Protein AF-0000000084619494 (afdb_homodimer)

Sequence (536 aa):
MEKDERGFVIKRLEKYFDVPNGGVVDNPPIDVGGSSAHYRPRGRGEPSAPDIAIFPGLAIIPKPPTPPPHPQRRFARRAPPRISRHREIPPVNKTGRPHARIMCEIAVSQRYQSGNRGQYGWNPKCIRWMQQQYVRCVFGVKIYDPRATRNAVGQLHRCMIARLWTRQAAPIPERHIAVAGLPGVYYEEWNFGTHDYYTGALTACIGSGLINYQVNIPVQEVFWNPSIIGGSPSIAGYVIAVPGVVTAPNFIIDLYQIQQVVLQNQENMEKDERGFVIKRLEKYFDVPNGGVVDNPPIDVGGSSAHYRPRGRGEPSAPDIAIFPGLAIIPKPPTPPPHPQRRFARRAPPRISRHREIPPVNKTGRPHARIMCEIAVSQRYQSGNRGQYGWNPKCIRWMQQQYVRCVFGVKIYDPRATRNAVGQLHRCMIARLWTRQAAPIPERHIAVAGLPGVYYEEWNFGTHDYYTGALTACIGSGLINYQVNIPVQEVFWNPSIIGGSPSIAGYVIAVPGVVTAPNFIIDLYQIQQVVLQNQEN

Solvent-accessible surface area (backbone atoms only — not comparable to full-atom values): 30523 Å² total; per-residue (Å²): 128,77,55,58,34,56,38,48,45,52,46,54,52,52,50,43,70,48,59,36,42,72,76,52,78,73,86,28,69,60,36,67,35,34,42,36,53,39,66,44,79,87,62,99,67,62,48,62,37,46,65,30,27,30,20,35,11,65,82,72,48,73,55,75,76,74,73,70,78,68,73,84,69,78,81,71,82,75,71,69,78,80,62,87,66,77,63,66,73,60,69,37,48,89,43,32,41,45,53,43,11,33,37,30,44,75,29,58,85,57,44,61,60,31,69,97,81,43,70,33,38,48,54,40,47,49,53,54,50,58,69,39,88,62,35,45,35,34,40,36,38,41,39,51,72,69,46,96,50,59,49,98,86,60,40,48,32,30,28,26,38,36,38,41,37,34,67,46,95,74,70,49,80,93,53,40,43,75,43,87,94,37,88,58,32,27,30,34,76,43,77,28,31,54,18,26,72,90,78,63,43,74,39,88,56,80,49,78,82,44,71,94,45,47,48,75,43,60,44,58,50,41,46,62,72,62,56,66,54,97,71,35,71,48,59,82,90,62,72,73,68,67,64,82,67,54,75,46,66,50,34,69,42,48,48,34,56,52,38,49,52,39,62,61,43,35,82,100,128,74,55,56,34,55,39,48,44,52,48,55,53,50,50,44,70,49,59,34,42,68,74,51,78,74,84,27,69,59,36,69,34,35,40,40,54,38,64,46,80,88,63,96,71,61,53,59,36,45,64,30,27,31,18,35,12,65,82,71,45,74,54,75,76,75,71,71,77,68,73,82,65,78,80,70,82,74,73,72,80,82,65,86,64,76,64,64,72,62,70,36,49,89,46,31,40,45,53,44,11,34,39,30,42,76,29,59,86,57,45,61,60,32,67,96,82,43,70,32,40,48,53,38,49,50,53,54,50,58,69,38,89,61,33,46,34,34,41,36,39,41,39,50,71,68,47,94,51,60,48,98,85,61,40,46,31,29,27,26,38,37,35,42,36,33,69,45,94,75,70,48,81,93,53,39,44,74,44,87,94,37,88,58,31,28,31,35,76,43,75,29,32,54,18,25,70,90,78,62,43,74,38,88,54,81,50,80,84,42,72,94,44,48,48,76,43,59,44,57,51,40,43,62,74,62,56,66,53,96,70,34,70,48,59,83,89,59,72,74,69,67,64,85,67,52,74,48,68,50,34,70,43,48,49,35,56,51,40,50,51,39,61,62,44,36,82,98

Secondary structure (DSSP, 8-state):
---HHHHHHHHHHHHHHHGGGTT--SS-SEEEE-----B-SSSSS-B---SEEEEE-TTTSPPP--------------------------SB-TTSPBPPSEEEEEESSS-SSBSTTS-BSHHHHHHHHHTSTT--EEEEEEEPPPPS-B-TTSPBP-EEEEEEEEE-SSPPTTTSEEPTTSTTEEEEEEEEESB-TTT-SBPS--STT-GGGEEEEEGGGGG----EETTEE--TT--PPPPTT---SEEEEEHHHHHHHHHHTS--/---HHHHHHHHHHHHHHHGGGTT--SS-SEEEE-----B-SSSSS-B---SEEEEE-TTTSPPP------------S-------------SB-TTSPBPPSEEEEEESSS-SSBSTTS-BSHHHHHHHHHTSTT--EEEEEEEPPPPS-B-TTSPBP-EEEEEEEEE-SSPPTTTSEEPTT-TTEEEEEEEEESB-TTT-SBPS--STT-GGGEEEEEGGGGG----EETTEE--TT--PPPPTT---SEEEEEHHHHHHHHHHHS--

Organism: Rhizophagus irregularis (strain DAOM 197198w) (NCBI:txid1432141)

Radius of gyration: 25.15 Å; Cα contacts (8 Å, |Δi|>4): 1033; chains: 2; bounding box: 84×66×53 Å

Structure (mmCIF, N/CA/C/O backbone):
data_AF-0000000084619494-model_v1
#
loop_
_entity.id
_entity.type
_entity.pdbx_description
1 polymer 'Uncharacterized protein'
#
loop_
_atom_site.group_PDB
_atom_site.id
_atom_site.type_symbol
_atom_site.label_atom_id
_atom_site.label_alt_id
_atom_site.label_comp_id
_atom_site.label_asym_id
_atom_site.label_entity_id
_atom_site.label_seq_id
_atom_site.pdbx_PDB_ins_code
_atom_site.Cartn_x
_atom_site.Cartn_y
_atom_site.Cartn_z
_atom_site.occupancy
_atom_site.B_iso_or_equiv
_atom_site.auth_seq_id
_atom_site.auth_comp_id
_atom_site.auth_asym_id
_atom_site.auth_atom_id
_atom_site.pdbx_PDB_model_num
ATOM 1 N N . MET A 1 1 ? 12.109 -6.941 12.867 1 36.56 1 MET A N 1
ATOM 2 C CA . MET A 1 1 ? 11.656 -5.676 12.297 1 36.56 1 MET A CA 1
ATOM 3 C C . MET A 1 1 ? 11.469 -5.797 10.789 1 36.56 1 MET A C 1
ATOM 5 O O . MET A 1 1 ? 12.234 -6.48 10.109 1 36.56 1 MET A O 1
ATOM 9 N N . GLU A 1 2 ? 10.211 -5.648 10.242 1 49.16 2 GLU A N 1
ATOM 10 C CA . GLU A 1 2 ? 10.047 -5.863 8.805 1 49.16 2 GLU A CA 1
ATOM 11 C C . GLU A 1 2 ? 10.969 -4.945 8.008 1 49.16 2 GLU A C 1
ATOM 13 O O . GLU A 1 2 ? 11.117 -3.768 8.328 1 49.16 2 GLU A O 1
ATOM 18 N N . LYS A 1 3 ? 11.789 -5.488 7.148 1 63.28 3 LYS A N 1
ATOM 19 C CA . LYS A 1 3 ? 12.812 -4.824 6.34 1 63.28 3 LYS A CA 1
ATOM 20 C C . LYS A 1 3 ? 12.18 -3.904 5.301 1 63.28 3 LYS A C 1
ATOM 22 O O . LYS A 1 3 ? 11.117 -4.215 4.754 1 63.28 3 LYS A O 1
ATOM 27 N N . ASP A 1 4 ? 12.68 -2.752 5.176 1 71.31 4 ASP A N 1
ATOM 28 C CA . ASP A 1 4 ? 12.211 -1.702 4.273 1 71.31 4 ASP A CA 1
ATOM 29 C C . ASP A 1 4 ? 11.961 -2.252 2.873 1 71.31 4 ASP A C 1
ATOM 31 O O . ASP A 1 4 ? 11.039 -1.814 2.184 1 71.31 4 ASP A O 1
ATOM 35 N N . GLU A 1 5 ? 12.734 -3.342 2.604 1 82.25 5 GLU A N 1
ATOM 36 C CA . GLU A 1 5 ? 12.648 -3.92 1.267 1 82.25 5 GLU A CA 1
ATOM 37 C C . GLU A 1 5 ? 11.234 -4.434 0.977 1 82.25 5 GLU A C 1
ATOM 39 O O . GLU A 1 5 ? 10.727 -4.266 -0.133 1 82.25 5 GLU A O 1
ATOM 44 N N . ARG A 1 6 ? 10.641 -4.961 1.973 1 85.06 6 ARG A N 1
ATOM 45 C CA . ARG A 1 6 ? 9.32 -5.559 1.792 1 85.06 6 ARG A CA 1
ATOM 46 C C . ARG A 1 6 ? 8.297 -4.508 1.386 1 85.06 6 ARG A C 1
ATOM 48 O O . ARG A 1 6 ? 7.539 -4.707 0.434 1 85.06 6 ARG A O 1
ATOM 55 N N . GLY A 1 7 ? 8.312 -3.439 2.088 1 81.25 7 GLY A N 1
ATOM 56 C CA . GLY A 1 7 ? 7.355 -2.383 1.799 1 81.25 7 GLY A CA 1
ATOM 57 C C . GLY A 1 7 ? 7.488 -1.828 0.393 1 81.25 7 GLY A C 1
ATOM 58 O O . GLY A 1 7 ? 6.484 -1.569 -0.275 1 81.25 7 GLY A O 1
ATOM 59 N N . PHE A 1 8 ? 8.656 -1.697 -0.079 1 84.31 8 PHE A N 1
ATOM 60 C CA . PHE A 1 8 ? 8.875 -1.128 -1.403 1 84.31 8 PHE A CA 1
ATOM 61 C C . PHE A 1 8 ? 8.531 -2.137 -2.492 1 84.31 8 PHE A C 1
ATOM 63 O O . PHE A 1 8 ? 8.062 -1.762 -3.568 1 84.31 8 PHE A O 1
ATOM 70 N N . VAL A 1 9 ? 8.789 -3.371 -2.174 1 89.81 9 VAL A N 1
ATOM 71 C CA . VAL A 1 9 ? 8.406 -4.402 -3.131 1 89.81 9 VAL A CA 1
ATOM 72 C C . VAL A 1 9 ? 6.887 -4.457 -3.25 1 89.81 9 VAL A C 1
ATOM 74 O O . VAL A 1 9 ? 6.348 -4.578 -4.352 1 89.81 9 VAL A O 1
ATOM 77 N N . ILE A 1 10 ? 6.215 -4.371 -2.117 1 86.81 10 ILE A N 1
ATOM 78 C CA . ILE A 1 10 ? 4.754 -4.355 -2.121 1 86.81 10 ILE A CA 1
ATOM 79 C C . ILE A 1 10 ? 4.25 -3.217 -3.002 1 86.81 10 ILE A C 1
ATOM 81 O O . ILE A 1 10 ? 3.379 -3.418 -3.85 1 86.81 10 ILE A O 1
ATOM 85 N N . LYS A 1 11 ? 4.836 -2.102 -2.869 1 84.12 11 LYS A N 1
ATOM 86 C CA . LYS A 1 11 ? 4.414 -0.942 -3.648 1 84.12 11 LYS A CA 1
ATOM 87 C C . LYS A 1 11 ? 4.668 -1.158 -5.137 1 84.12 11 LYS A C 1
ATOM 89 O O . LYS A 1 11 ? 3.832 -0.803 -5.973 1 84.12 11 LYS A O 1
ATOM 94 N N . ARG A 1 12 ? 5.789 -1.689 -5.422 1 87.62 12 ARG A N 1
ATOM 95 C CA . ARG A 1 12 ? 6.113 -1.98 -6.812 1 87.62 12 ARG A CA 1
ATOM 96 C C . ARG A 1 12 ? 5.121 -2.977 -7.41 1 87.62 12 ARG A C 1
ATOM 98 O O . ARG A 1 12 ? 4.652 -2.795 -8.531 1 87.62 12 ARG A O 1
ATOM 105 N N . LEU A 1 13 ? 4.836 -3.951 -6.691 1 91.38 13 LEU A N 1
ATOM 106 C CA . LEU A 1 13 ? 3.916 -4.984 -7.16 1 91.38 13 LEU A CA 1
ATOM 107 C C . LEU A 1 13 ? 2.518 -4.41 -7.367 1 91.38 13 LEU A C 1
ATOM 109 O O . LEU A 1 13 ? 1.836 -4.762 -8.336 1 91.38 13 LEU A O 1
ATOM 113 N N . GLU A 1 14 ? 2.098 -3.605 -6.48 1 87.25 14 GLU A N 1
ATOM 114 C CA . GLU A 1 14 ? 0.779 -2.994 -6.613 1 87.25 14 GLU A CA 1
ATOM 115 C C . GLU A 1 14 ? 0.643 -2.252 -7.938 1 87.25 14 GLU A C 1
ATOM 117 O O . GLU A 1 14 ? -0.426 -2.258 -8.555 1 87.25 14 GLU A O 1
ATOM 122 N N . LYS A 1 15 ? 1.685 -1.681 -8.398 1 85.25 15 LYS A N 1
ATOM 123 C CA . LYS A 1 15 ? 1.66 -0.924 -9.648 1 85.25 15 LYS A CA 1
ATOM 124 C C . LYS A 1 15 ? 1.379 -1.838 -10.836 1 85.25 15 LYS A C 1
ATOM 126 O O . LYS A 1 15 ? 0.706 -1.437 -11.789 1 85.25 15 LYS A O 1
ATOM 131 N N . TYR A 1 16 ? 1.89 -2.992 -10.797 1 89.88 16 TYR A N 1
ATOM 132 C CA . TYR A 1 16 ? 1.649 -3.941 -11.883 1 89.88 16 TYR A CA 1
ATOM 133 C C . TYR A 1 16 ? 0.168 -4.285 -11.984 1 89.88 16 TYR A C 1
ATOM 135 O O . TYR A 1 16 ? -0.347 -4.504 -13.086 1 89.88 16 TYR A O 1
ATOM 143 N N . PHE A 1 17 ? -0.495 -4.246 -10.875 1 89 17 PHE A N 1
ATOM 144 C CA . PHE A 1 17 ? -1.902 -4.629 -10.867 1 89 17 PHE A CA 1
ATOM 145 C C . PHE A 1 17 ? -2.789 -3.434 -11.195 1 89 17 PHE A C 1
ATOM 147 O O . PHE A 1 17 ? -3.963 -3.6 -11.531 1 89 17 PHE A O 1
ATOM 154 N N . ASP A 1 18 ? -2.264 -2.23 -11.172 1 80.44 18 ASP A N 1
ATOM 155 C CA . ASP A 1 18 ? -2.99 -1.016 -11.523 1 80.44 18 ASP A CA 1
ATOM 156 C C . ASP A 1 18 ? -3 -0.802 -13.031 1 80.44 18 ASP A C 1
ATOM 158 O O . ASP A 1 18 ? -3.934 -0.206 -13.578 1 80.44 18 ASP A O 1
ATOM 162 N N . VAL A 1 19 ? -2.117 -1.249 -13.766 1 71.88 19 VAL A N 1
ATOM 163 C CA . VAL A 1 19 ? -1.84 -0.942 -15.164 1 71.88 19 VAL A CA 1
ATOM 164 C C . VAL A 1 19 ? -3.004 -1.406 -16.031 1 71.88 19 VAL A C 1
ATOM 166 O O . VAL A 1 19 ? -3.463 -0.669 -16.906 1 71.88 19 VAL A O 1
ATOM 169 N N . PRO A 1 20 ? -3.627 -2.422 -15.758 1 69.81 20 PRO A N 1
ATOM 170 C CA . PRO A 1 20 ? -4.641 -2.904 -16.703 1 69.81 20 PRO A CA 1
ATOM 171 C C . PRO A 1 20 ? -5.938 -2.104 -16.625 1 69.81 20 PRO A C 1
ATOM 173 O O . PRO A 1 20 ? -6.785 -2.217 -17.516 1 69.81 20 PRO A O 1
ATOM 176 N N . ASN A 1 21 ? -6.039 -1.224 -15.664 1 69.94 21 ASN A N 1
ATOM 177 C CA . ASN A 1 21 ? -7.316 -0.543 -15.477 1 69.94 21 ASN A CA 1
ATOM 178 C C . ASN A 1 21 ? -7.371 0.769 -16.25 1 69.94 21 ASN A C 1
ATOM 180 O O . ASN A 1 21 ? -8.336 1.526 -16.141 1 69.94 21 ASN A O 1
ATOM 184 N N . GLY A 1 22 ? -6.508 1.021 -17.156 1 63.16 22 GLY A N 1
ATOM 185 C CA . GLY A 1 22 ? -6.535 2.188 -18.031 1 63.16 22 GLY A CA 1
ATOM 186 C C . GLY A 1 22 ? -6.473 3.498 -17.266 1 63.16 22 GLY A C 1
ATOM 187 O O . GLY A 1 22 ? -6.957 4.523 -17.734 1 63.16 22 GLY A O 1
ATOM 188 N N . GLY A 1 23 ? -6.059 3.453 -16.094 1 61.91 23 GLY A N 1
ATOM 189 C CA . GLY A 1 23 ? -5.93 4.695 -15.352 1 61.91 23 GLY A CA 1
ATOM 190 C C . GLY A 1 23 ? -7.184 5.062 -14.578 1 61.91 23 GLY A C 1
ATOM 191 O O . GLY A 1 23 ? -7.301 6.176 -14.07 1 61.91 23 GLY A O 1
ATOM 192 N N . VAL A 1 24 ? -8.172 4.191 -14.586 1 66.88 24 VAL A N 1
ATOM 193 C CA . VAL A 1 24 ? -9.414 4.469 -13.867 1 66.88 24 VAL A CA 1
ATOM 194 C C . VAL A 1 24 ? -9.141 4.496 -12.367 1 66.88 24 VAL A C 1
ATOM 196 O O . VAL A 1 24 ? -8.703 3.498 -11.789 1 66.88 24 VAL A O 1
ATOM 199 N N . VAL A 1 25 ? -9.398 5.629 -11.773 1 70.12 25 VAL A N 1
ATOM 200 C CA . VAL A 1 25 ? -9.039 5.812 -10.367 1 70.12 25 VAL A CA 1
ATOM 201 C C . VAL A 1 25 ? -10.273 5.602 -9.492 1 70.12 25 VAL A C 1
ATOM 203 O O . VAL A 1 25 ? -10.18 5.016 -8.406 1 70.12 25 VAL A O 1
ATOM 206 N N . ASP A 1 26 ? -11.398 6.016 -10 1 75.62 26 ASP A N 1
ATOM 207 C CA . ASP A 1 26 ? -12.633 5.879 -9.234 1 75.62 26 ASP A CA 1
ATOM 208 C C . ASP A 1 26 ? -13.398 4.625 -9.641 1 75.62 26 ASP A C 1
ATOM 210 O O . ASP A 1 26 ? -13.617 4.383 -10.828 1 75.62 26 ASP A O 1
ATOM 214 N N . ASN A 1 27 ? -13.742 3.834 -8.68 1 79 27 ASN A N 1
ATOM 215 C CA . ASN A 1 27 ? -14.477 2.588 -8.891 1 79 27 ASN A CA 1
ATOM 216 C C . ASN A 1 27 ? -13.805 1.716 -9.945 1 79 27 ASN A C 1
ATOM 218 O O . ASN A 1 27 ? -14.43 1.334 -10.938 1 79 27 ASN A O 1
ATOM 222 N N . PRO A 1 28 ? -12.594 1.431 -9.781 1 83.94 28 PRO A N 1
ATOM 223 C CA . PRO A 1 28 ? -11.875 0.629 -10.773 1 83.94 28 PRO A CA 1
ATOM 224 C C . PRO A 1 28 ? -12.445 -0.779 -10.922 1 83.94 28 PRO A C 1
ATOM 226 O O . PRO A 1 28 ? -13.039 -1.312 -9.977 1 83.94 28 PRO A O 1
ATOM 229 N N . PRO A 1 29 ? -12.297 -1.329 -12.109 1 89.75 29 PRO A N 1
ATOM 230 C CA . PRO A 1 29 ? -12.742 -2.711 -12.297 1 89.75 29 PRO A CA 1
ATOM 231 C C . PRO A 1 29 ? -11.961 -3.705 -11.445 1 89.75 29 PRO A C 1
ATOM 233 O O . PRO A 1 29 ? -12.445 -4.809 -11.172 1 89.75 29 PRO A O 1
ATOM 236 N N . ILE A 1 30 ? -10.789 -3.371 -11.117 1 89.94 30 ILE A N 1
ATOM 237 C CA . ILE A 1 30 ? -9.93 -4.184 -10.266 1 89.94 30 ILE A CA 1
ATOM 238 C C . ILE A 1 30 ? -9.469 -3.367 -9.062 1 89.94 30 ILE A C 1
ATOM 240 O O . ILE A 1 30 ? -8.953 -2.258 -9.219 1 89.94 30 ILE A O 1
ATOM 244 N N . ASP A 1 31 ? -9.727 -3.934 -7.93 1 85.56 31 ASP A N 1
ATOM 245 C CA . ASP A 1 31 ? -9.289 -3.287 -6.695 1 85.56 31 ASP A CA 1
ATOM 246 C C . ASP A 1 31 ? -8.062 -3.986 -6.113 1 85.56 31 ASP A C 1
ATOM 248 O O . ASP A 1 31 ? -7.984 -5.215 -6.121 1 85.56 31 ASP A O 1
ATOM 252 N N . VAL A 1 32 ? -7.156 -3.131 -5.836 1 84.56 32 VAL A N 1
ATOM 253 C CA . VAL A 1 32 ? -5.945 -3.639 -5.199 1 84.56 32 VAL A CA 1
ATOM 254 C C . VAL A 1 32 ? -5.934 -3.238 -3.725 1 84.56 32 VAL A C 1
ATOM 256 O O . VAL A 1 32 ? -6.145 -2.072 -3.389 1 84.56 32 VAL A O 1
ATOM 259 N N . GLY A 1 33 ? -5.926 -4.129 -2.961 1 75.25 33 GLY A N 1
ATOM 260 C CA . GLY A 1 33 ? -5.887 -3.859 -1.532 1 75.25 33 GLY A CA 1
ATOM 261 C C . GLY A 1 33 ? -4.863 -4.703 -0.795 1 75.25 33 GLY A C 1
ATOM 262 O O . GLY A 1 33 ? -4.129 -5.477 -1.412 1 75.25 33 GLY A O 1
ATOM 263 N N . GLY A 1 34 ? -4.473 -4.473 0.322 1 60 34 GLY A N 1
ATOM 264 C CA . GLY A 1 34 ? -3.74 -5.344 1.228 1 60 34 GLY A CA 1
ATOM 265 C C . GLY A 1 34 ? -4.574 -5.824 2.4 1 60 34 GLY A C 1
ATOM 266 O O . GLY A 1 34 ? -5.566 -5.184 2.766 1 60 34 GLY A O 1
ATOM 267 N N . SER A 1 35 ? -4.914 -7.094 2.195 1 48.81 35 SER A N 1
ATOM 268 C CA . SER A 1 35 ? -5.844 -7.707 3.141 1 48.81 35 SER A CA 1
ATOM 269 C C . SER A 1 35 ? -5.512 -7.312 4.574 1 48.81 35 SER A C 1
ATOM 271 O O . SER A 1 35 ? -4.344 -7.312 4.969 1 48.81 35 SER A O 1
ATOM 273 N N . SER A 1 36 ? -6.176 -6.281 4.973 1 40 36 SER A N 1
ATOM 274 C CA . SER A 1 36 ? -6.23 -6.352 6.43 1 40 36 SER A CA 1
ATOM 275 C C . SER A 1 36 ? -6.188 -7.797 6.918 1 40 36 SER A C 1
ATOM 277 O O . SER A 1 36 ? -6.473 -8.727 6.156 1 40 36 SER A O 1
ATOM 279 N N . ALA A 1 37 ? -5.883 -8 8.055 1 36.31 37 ALA A N 1
ATOM 280 C CA . ALA A 1 37 ? -5.793 -9.219 8.852 1 36.31 37 ALA A CA 1
ATOM 281 C C . ALA A 1 37 ? -6.883 -10.211 8.453 1 36.31 37 ALA A C 1
ATOM 283 O O . ALA A 1 37 ? -8.07 -9.922 8.602 1 36.31 37 ALA A O 1
ATOM 284 N N . HIS A 1 38 ? -6.914 -10.695 7.199 1 34.06 38 HIS A N 1
ATOM 285 C CA . HIS A 1 38 ? -7.945 -11.727 7.199 1 34.06 38 HIS A CA 1
ATOM 286 C C . HIS A 1 38 ? -7.746 -12.703 8.352 1 34.06 38 HIS A C 1
ATOM 288 O O . HIS A 1 38 ? -6.617 -13.117 8.633 1 34.06 38 HIS A O 1
ATOM 294 N N . TYR A 1 39 ? -8.617 -12.688 9.18 1 32.41 39 TYR A N 1
ATOM 295 C CA . TYR A 1 39 ? -8.68 -13.641 10.289 1 32.41 39 TYR A CA 1
ATOM 296 C C . TYR A 1 39 ? -8.516 -15.07 9.781 1 32.41 39 TYR A C 1
ATOM 298 O O . TYR A 1 39 ? -9.086 -15.438 8.75 1 32.41 39 TYR A O 1
ATOM 306 N N . ARG A 1 40 ? -7.301 -15.633 9.93 1 36.22 40 ARG A N 1
ATOM 307 C CA . ARG A 1 40 ? -7.211 -17.094 9.789 1 36.22 40 ARG A CA 1
ATOM 308 C C . ARG A 1 40 ? -8.477 -17.766 10.305 1 36.22 40 ARG A C 1
ATOM 310 O O . ARG A 1 40 ? -8.883 -17.531 11.445 1 36.22 40 ARG A O 1
ATOM 317 N N . PRO A 1 41 ? -9.164 -18.469 9.5 1 32.06 41 PRO A N 1
ATOM 318 C CA . PRO A 1 41 ? -10.203 -19.297 10.102 1 32.06 41 PRO A CA 1
ATOM 319 C C . PRO A 1 41 ? -9.766 -19.922 11.43 1 32.06 41 PRO 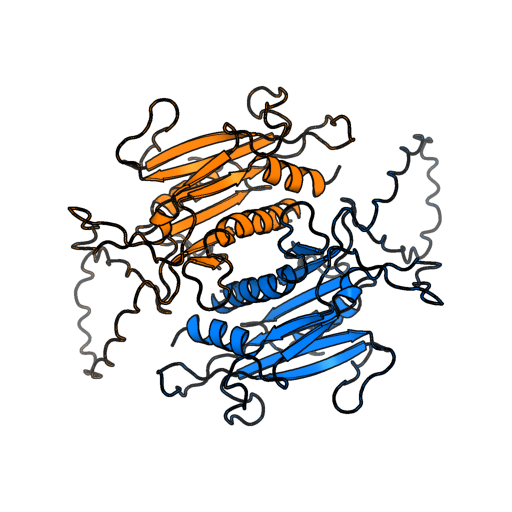A C 1
ATOM 321 O O . PRO A 1 41 ? -10.445 -19.766 12.445 1 32.06 41 PRO A O 1
ATOM 324 N N . ARG A 1 42 ? -9.5 -21.25 11.5 1 33.47 42 ARG A N 1
ATOM 325 C CA . ARG A 1 42 ? -9.555 -22.141 12.648 1 33.47 42 ARG A CA 1
ATOM 326 C C . ARG A 1 42 ? -8.438 -21.828 13.641 1 33.47 42 ARG A C 1
ATOM 328 O O . ARG A 1 42 ? -8.406 -22.391 14.742 1 33.47 42 ARG A O 1
ATOM 335 N N . GLY A 1 43 ? -7.152 -21.469 13.195 1 34.5 43 GLY A N 1
ATOM 336 C CA . GLY A 1 43 ? -6.145 -21.531 14.242 1 34.5 43 GLY A CA 1
ATOM 337 C C . GLY A 1 43 ? -6.215 -20.359 15.203 1 34.5 43 GLY A C 1
ATOM 338 O O . GLY A 1 43 ? -7.055 -19.469 15.047 1 34.5 43 GLY A O 1
ATOM 339 N N . ARG A 1 44 ? -5.305 -20.203 16.297 1 35.03 44 ARG A N 1
ATOM 340 C CA . ARG A 1 44 ? -5.215 -19.438 17.547 1 35.03 44 ARG A CA 1
ATOM 341 C C . ARG A 1 44 ? -5.172 -17.938 17.266 1 35.03 44 ARG A C 1
ATOM 343 O O . ARG A 1 44 ? -4.57 -17.172 18.031 1 35.03 44 ARG A O 1
ATOM 350 N N . GLY A 1 45 ? -5.996 -17.312 16.25 1 37.72 45 GLY A N 1
ATOM 351 C CA . GLY A 1 45 ? -6.371 -15.914 16.266 1 37.72 45 GLY A CA 1
ATOM 352 C C . GLY A 1 45 ? -5.445 -15.039 15.453 1 37.72 45 GLY A C 1
ATOM 353 O O . GLY A 1 45 ? -5.516 -13.805 15.523 1 37.72 45 GLY A O 1
ATOM 354 N N . GLU A 1 46 ? -4.277 -15.594 15.078 1 43.66 46 GLU A N 1
ATOM 355 C CA . GLU A 1 46 ? -3.398 -14.57 14.516 1 43.66 46 GLU A CA 1
ATOM 356 C C . GLU A 1 46 ? -3.861 -14.148 13.125 1 43.66 46 GLU A C 1
ATOM 358 O O . GLU A 1 46 ? -4.082 -15 12.258 1 43.66 46 GLU A O 1
ATOM 363 N N . PRO A 1 47 ? -4.516 -13.125 12.977 1 47.44 47 PRO A N 1
ATOM 364 C CA . PRO A 1 47 ? -4.922 -12.578 11.68 1 47.44 47 PRO A CA 1
ATOM 365 C C . PRO A 1 47 ? -3.809 -12.656 10.633 1 47.44 47 PRO A C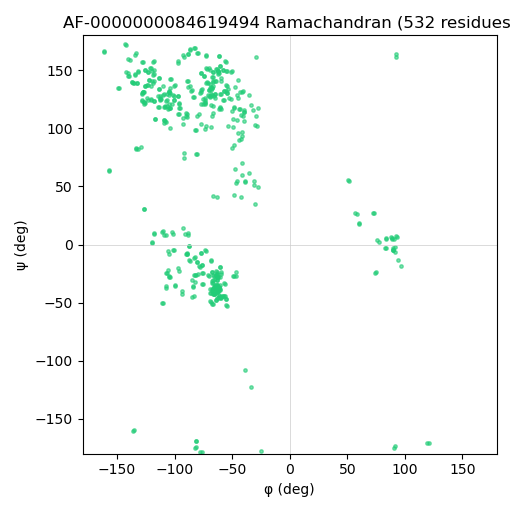 1
ATOM 367 O O . PRO A 1 47 ? -2.668 -12.281 10.914 1 47.44 47 PRO A O 1
ATOM 370 N N . SER A 1 48 ? -3.736 -13.75 9.648 1 60.72 48 SER A N 1
ATOM 371 C CA . SER A 1 48 ? -2.658 -13.703 8.664 1 60.72 48 SER A CA 1
ATOM 372 C C . SER A 1 48 ? -3.102 -12.992 7.391 1 60.72 48 SER A C 1
ATOM 374 O O . SER A 1 48 ? -3.967 -13.492 6.664 1 60.72 48 SER A O 1
ATOM 376 N N . ALA A 1 49 ? -3.209 -11.719 7.18 1 73.38 49 ALA A N 1
ATOM 377 C CA . ALA A 1 49 ? -3.529 -10.953 5.98 1 73.38 49 ALA A CA 1
ATOM 378 C C . ALA A 1 49 ? -2.393 -11.023 4.965 1 73.38 49 ALA A C 1
ATOM 380 O O . ALA A 1 49 ? -1.22 -11.094 5.336 1 73.38 49 ALA A O 1
ATOM 381 N N . PRO A 1 50 ? -2.879 -11.312 3.666 1 84.31 50 PRO A N 1
ATOM 382 C CA . PRO A 1 50 ? -1.837 -11.234 2.639 1 84.31 50 PRO A CA 1
ATOM 383 C C . PRO A 1 50 ? -1.216 -9.844 2.529 1 84.31 50 PRO A C 1
ATOM 385 O O . PRO A 1 50 ? -1.781 -8.875 3.033 1 84.31 50 PRO A O 1
ATOM 388 N N . ASP A 1 51 ? -0.109 -9.797 1.931 1 85.38 51 ASP A N 1
ATOM 389 C CA . ASP A 1 51 ? 0.52 -8.5 1.703 1 85.38 51 ASP A CA 1
ATOM 390 C C . ASP A 1 51 ? -0.273 -7.676 0.691 1 85.38 51 ASP A C 1
ATOM 392 O O . ASP A 1 51 ? -0.411 -6.461 0.844 1 85.38 51 ASP A O 1
ATOM 396 N N . ILE A 1 52 ? -0.719 -8.344 -0.332 1 89 52 ILE A N 1
ATOM 397 C CA . ILE A 1 52 ? -1.556 -7.723 -1.355 1 89 52 ILE A CA 1
ATOM 398 C C . ILE A 1 52 ? -2.717 -8.656 -1.701 1 89 52 ILE A C 1
ATOM 400 O O . ILE A 1 52 ? -2.537 -9.867 -1.81 1 89 52 ILE A O 1
ATOM 404 N N . ALA A 1 53 ? -3.857 -8.094 -1.868 1 89.06 53 ALA A N 1
ATOM 405 C CA . ALA A 1 53 ? -5.039 -8.812 -2.334 1 89.06 53 ALA A CA 1
ATOM 406 C C . ALA A 1 53 ? -5.688 -8.094 -3.516 1 89.06 53 ALA A C 1
ATOM 408 O O . ALA A 1 53 ? -5.883 -6.879 -3.48 1 89.06 53 ALA A O 1
ATOM 409 N N . ILE A 1 54 ? -5.926 -8.859 -4.504 1 90.62 54 ILE A N 1
ATOM 410 C CA . ILE A 1 54 ? -6.539 -8.312 -5.711 1 90.62 54 ILE A CA 1
ATOM 411 C C . ILE A 1 54 ? -7.973 -8.828 -5.836 1 90.62 54 ILE A C 1
ATOM 413 O O . ILE A 1 54 ? -8.211 -10.031 -5.793 1 90.62 54 ILE A O 1
ATOM 417 N N . PHE A 1 55 ? -8.93 -7.832 -6.047 1 88.44 55 PHE A N 1
ATOM 418 C CA . PHE A 1 55 ? -10.367 -8.094 -6.078 1 88.44 55 PHE A CA 1
ATOM 419 C C . PHE A 1 55 ? -10.984 -7.574 -7.371 1 88.44 55 PHE A C 1
ATOM 421 O O . PHE A 1 55 ? -10.5 -6.598 -7.945 1 88.44 55 PHE A O 1
ATOM 428 N N . PRO A 1 56 ? -12.039 -8.32 -7.715 1 90.12 56 PRO A N 1
ATOM 429 C CA . PRO A 1 56 ? -12.875 -7.562 -8.648 1 90.12 56 PRO A CA 1
ATOM 430 C C . PRO A 1 56 ? -13.445 -6.289 -8.023 1 90.12 56 PRO A C 1
ATOM 432 O O . PRO A 1 56 ? -13.68 -6.238 -6.816 1 90.12 56 PRO A O 1
ATOM 435 N N . GLY A 1 57 ? -13.648 -5.328 -8.797 1 85.94 57 GLY A N 1
ATOM 436 C CA . GLY A 1 57 ? -14.234 -4.086 -8.312 1 85.94 57 GLY A CA 1
ATOM 437 C C . GLY A 1 57 ? -15.57 -4.285 -7.625 1 85.94 57 GLY A C 1
ATOM 438 O O . GLY A 1 57 ? -16.266 -5.277 -7.875 1 85.94 57 GLY A O 1
ATOM 439 N N . LEU A 1 58 ? -15.93 -3.383 -6.828 1 81.38 58 LEU A N 1
ATOM 440 C CA . LEU A 1 58 ? -17.125 -3.479 -6.004 1 81.38 58 LEU A CA 1
ATOM 441 C C . LEU A 1 58 ? -18.391 -3.545 -6.871 1 81.38 58 LEU A C 1
ATOM 443 O O . LEU A 1 58 ? -19.391 -4.148 -6.477 1 81.38 58 LEU A O 1
ATOM 447 N N . ALA A 1 59 ? -18.297 -2.988 -7.98 1 77.62 59 ALA A N 1
ATOM 448 C CA . ALA A 1 59 ? -19.484 -2.914 -8.828 1 77.62 59 ALA A CA 1
ATOM 449 C C . ALA A 1 59 ? -19.594 -4.137 -9.734 1 77.62 59 ALA A C 1
ATOM 451 O O . ALA A 1 59 ? -20.609 -4.32 -10.43 1 77.62 59 ALA A O 1
ATOM 452 N N . ILE A 1 60 ? -18.625 -4.922 -9.734 1 81.88 60 ILE A N 1
ATOM 453 C CA . ILE A 1 60 ? -18.547 -6.02 -10.695 1 81.88 60 ILE A CA 1
ATOM 454 C C . ILE A 1 60 ? -19.328 -7.219 -10.156 1 81.88 60 ILE A C 1
ATOM 456 O O . ILE A 1 60 ? -20.062 -7.871 -10.898 1 81.88 60 ILE A O 1
ATOM 460 N N . ILE A 1 61 ? -19.141 -7.535 -8.883 1 74.38 61 ILE A N 1
ATOM 461 C CA . ILE A 1 61 ? -19.859 -8.633 -8.25 1 74.38 61 ILE A CA 1
ATOM 462 C C . ILE A 1 61 ? -20.891 -8.086 -7.281 1 74.38 61 ILE A C 1
ATOM 464 O O . ILE A 1 61 ? -20.547 -7.496 -6.254 1 74.38 61 ILE A O 1
ATOM 468 N N . PRO A 1 62 ? -22.062 -8.203 -7.746 1 65.19 62 PRO A N 1
ATOM 469 C CA . PRO A 1 62 ? -23.125 -7.586 -6.953 1 65.19 62 PRO A CA 1
ATOM 470 C C . PRO A 1 62 ? -23.219 -8.164 -5.543 1 65.19 62 PRO A C 1
ATOM 472 O O . PRO A 1 62 ? -22.938 -9.352 -5.34 1 65.19 62 PRO A O 1
ATOM 475 N N . LYS A 1 63 ? -23.516 -7.285 -4.605 1 61.53 63 LYS A N 1
ATOM 476 C CA . LYS A 1 63 ? -23.859 -7.691 -3.244 1 61.53 63 LYS A CA 1
ATOM 477 C C . LYS A 1 63 ? -25.156 -8.492 -3.213 1 61.53 63 LYS A C 1
ATOM 479 O O . LYS A 1 63 ? -26.109 -8.156 -3.912 1 61.53 63 LYS A O 1
ATOM 484 N N . PRO A 1 64 ? -24.969 -9.648 -2.512 1 55.16 64 PRO A N 1
ATOM 485 C CA . PRO A 1 64 ? -26.281 -10.312 -2.385 1 55.16 64 PRO A CA 1
ATOM 486 C C . PRO A 1 64 ? -27.328 -9.422 -1.715 1 55.16 64 PRO A C 1
ATOM 488 O O . PRO A 1 64 ? -26.984 -8.57 -0.894 1 55.16 64 PRO A O 1
ATOM 491 N N . PRO A 1 65 ? -28.5 -9.336 -2.297 1 51.31 65 PRO A N 1
ATOM 492 C CA . PRO A 1 65 ? -29.547 -8.547 -1.646 1 51.31 65 PRO A CA 1
ATOM 493 C C . PRO A 1 65 ? -29.625 -8.797 -0.143 1 51.31 65 PRO A C 1
ATOM 495 O O . PRO A 1 65 ? -29.359 -9.906 0.316 1 51.31 65 PRO A O 1
ATOM 498 N N . THR A 1 66 ? -29.375 -7.785 0.672 1 49.03 66 THR A N 1
ATOM 499 C CA . THR A 1 66 ? -29.578 -7.918 2.111 1 49.03 66 THR A CA 1
ATOM 500 C C . THR A 1 66 ? -30.844 -8.688 2.418 1 49.03 66 THR A C 1
ATOM 502 O O . THR A 1 66 ? -31.922 -8.328 1.941 1 49.03 66 THR A O 1
ATOM 505 N N . PRO A 1 67 ? -30.656 -9.859 2.928 1 46.47 67 PRO A N 1
ATOM 506 C CA . PRO A 1 67 ? -31.922 -10.539 3.236 1 46.47 67 PRO A CA 1
ATOM 507 C C . PRO A 1 67 ? -32.875 -9.672 4.074 1 46.47 67 PRO A C 1
ATOM 509 O O . PRO A 1 67 ? -32.406 -8.859 4.879 1 46.47 67 PRO A O 1
ATOM 512 N N . PRO A 1 68 ? -34.062 -9.492 3.604 1 47.66 68 PRO A N 1
ATOM 513 C CA . PRO A 1 68 ? -35.031 -8.812 4.488 1 47.66 68 PRO A CA 1
ATOM 514 C C . PRO A 1 68 ? -34.938 -9.289 5.934 1 47.66 68 PRO A C 1
ATOM 516 O O . PRO A 1 68 ? -34.5 -10.422 6.188 1 47.66 68 PRO A O 1
ATOM 519 N N . PRO A 1 69 ? -34.875 -8.242 6.832 1 43.06 69 PRO A N 1
ATOM 520 C CA . PRO A 1 69 ? -34.844 -8.695 8.219 1 43.06 69 PRO A CA 1
ATOM 521 C C . PRO A 1 69 ? -35.781 -9.891 8.477 1 43.06 69 PRO A C 1
ATOM 523 O O . PRO A 1 69 ? -36.875 -9.953 7.918 1 43.06 69 PRO A O 1
ATOM 526 N N . HIS A 1 70 ? -35.25 -10.969 8.773 1 41.47 70 HIS A N 1
ATOM 527 C CA . HIS A 1 70 ? -36.156 -12.047 9.156 1 41.47 70 HIS A CA 1
ATOM 528 C C . HIS A 1 70 ? -37.219 -11.539 10.109 1 41.47 70 HIS A C 1
ATOM 530 O O . HIS A 1 70 ? -36.969 -10.719 10.984 1 41.47 70 HIS A O 1
ATOM 536 N N . PRO A 1 71 ? -38.438 -11.758 9.797 1 41.88 71 PRO A N 1
ATOM 537 C CA . PRO A 1 71 ? -39.406 -11.469 10.859 1 41.88 71 PRO A CA 1
ATOM 538 C C . PRO A 1 71 ? -39 -12.078 12.203 1 41.88 71 PRO A C 1
ATOM 540 O O . PRO A 1 71 ? -38.375 -13.148 12.234 1 41.88 71 PRO A O 1
ATOM 543 N N . GLN A 1 72 ? -38.781 -11.242 13.156 1 39.12 72 GLN A N 1
ATOM 544 C CA . GLN A 1 72 ? -38.531 -11.711 14.516 1 39.12 72 GLN A CA 1
ATOM 545 C C . GLN A 1 72 ? -39.406 -12.898 14.867 1 39.12 72 GLN A C 1
ATOM 547 O O . GLN A 1 72 ? -40.562 -12.711 15.258 1 39.12 72 GLN A O 1
ATOM 552 N N . ARG A 1 73 ? -39.5 -14.047 14.18 1 35.03 73 ARG A N 1
ATOM 553 C CA . ARG A 1 73 ? -40.219 -15.086 14.906 1 35.03 73 ARG A CA 1
ATOM 554 C C . ARG A 1 73 ? -39.625 -15.305 16.281 1 35.03 73 ARG A C 1
ATOM 556 O O . ARG A 1 73 ? -38.406 -15.211 16.469 1 35.03 73 ARG A O 1
ATOM 563 N N . ARG A 1 74 ? -40.406 -15.398 17.344 1 34.34 74 ARG A N 1
ATOM 564 C CA . ARG A 1 74 ? -40.219 -15.891 18.703 1 34.34 74 ARG A CA 1
ATOM 565 C C . ARG A 1 74 ? -39.375 -17.156 18.703 1 34.34 74 ARG A C 1
ATOM 567 O O . ARG A 1 74 ? -39.625 -18.078 17.922 1 34.34 74 ARG A O 1
ATOM 574 N N . PHE A 1 75 ? -38.156 -17.219 19.281 1 32.53 75 PHE A N 1
ATOM 575 C CA . PHE A 1 75 ? -37.188 -18.281 19.5 1 32.53 75 PHE A CA 1
ATOM 576 C C . PHE A 1 75 ? -37.875 -19.578 19.938 1 32.53 75 PHE A C 1
ATOM 578 O O . PHE A 1 75 ? -38.312 -19.688 21.094 1 32.53 75 PHE A O 1
ATOM 585 N N . ALA A 1 76 ? -38.781 -20.25 19.266 1 33.59 76 ALA A N 1
ATOM 586 C CA . ALA A 1 76 ? -38.781 -21.578 19.875 1 33.59 76 ALA A CA 1
ATOM 587 C C . ALA A 1 76 ? -37.375 -22.188 19.875 1 33.59 76 ALA A C 1
ATOM 589 O O . ALA A 1 76 ? -36.625 -22 18.922 1 33.59 76 ALA A O 1
ATOM 590 N N . ARG A 1 77 ? -36.719 -22.797 21.078 1 32.88 77 ARG A N 1
ATOM 591 C CA . ARG A 1 77 ? -35.469 -23.359 21.594 1 32.88 77 ARG A CA 1
ATOM 592 C C . ARG A 1 77 ? -34.906 -24.391 20.641 1 32.88 77 ARG A C 1
ATOM 594 O O . ARG A 1 77 ? -33.938 -25.078 20.953 1 32.88 77 ARG A O 1
ATOM 601 N N . ARG A 1 78 ? -35.688 -25.078 19.828 1 34.56 78 ARG A N 1
ATOM 602 C CA . ARG A 1 78 ? -35.062 -26.281 19.297 1 34.56 78 ARG A CA 1
ATOM 603 C C . ARG A 1 78 ? -34 -25.953 18.266 1 34.56 78 ARG A C 1
ATOM 605 O O . ARG A 1 78 ? -34.25 -25.234 17.297 1 34.56 78 ARG A O 1
ATOM 612 N N . ALA A 1 79 ? -32.719 -26.062 18.812 1 36.12 79 ALA A N 1
ATOM 613 C CA . ALA A 1 79 ? -31.484 -25.891 18.016 1 36.12 79 ALA A CA 1
ATOM 614 C C . ALA A 1 79 ? -31.547 -26.719 16.734 1 36.12 79 ALA A C 1
ATOM 616 O O . ALA A 1 79 ? -31.75 -27.922 16.781 1 36.12 79 ALA A O 1
ATOM 617 N N . PRO A 1 80 ? -32.062 -26.328 15.688 1 35.25 80 PRO A N 1
ATOM 618 C CA . PRO A 1 80 ? -31.984 -27.297 14.594 1 35.25 80 PRO A CA 1
ATOM 619 C C . PRO A 1 80 ? -30.578 -27.875 14.43 1 35.25 80 PRO A C 1
ATOM 621 O O . PRO A 1 80 ? -29.594 -27.281 14.891 1 35.25 80 PRO A O 1
ATOM 624 N N . PRO A 1 81 ? -30.422 -29.328 14.219 1 34.28 81 PRO A N 1
ATOM 625 C CA . PRO A 1 81 ? -29.125 -30 14.07 1 34.28 81 PRO A CA 1
ATOM 626 C C . PRO A 1 81 ? -28.109 -29.141 13.312 1 34.28 81 PRO A C 1
ATOM 628 O O . PRO A 1 81 ? -28.484 -28.312 12.492 1 34.28 81 PRO A O 1
ATOM 631 N N . ARG A 1 82 ? -26.922 -29 13.953 1 32.78 82 ARG A N 1
ATOM 632 C CA . ARG A 1 82 ? -25.75 -28.375 13.336 1 32.78 82 ARG A CA 1
ATOM 633 C C . ARG A 1 82 ? -25.516 -28.922 11.93 1 32.78 82 ARG A C 1
ATOM 635 O O . ARG A 1 82 ? -25.094 -30.062 11.758 1 32.78 82 ARG A O 1
ATOM 642 N N . ILE A 1 83 ? -26.406 -28.938 11.039 1 31.22 83 ILE A N 1
ATOM 643 C CA . ILE A 1 83 ? -26.031 -29.344 9.695 1 31.22 83 ILE A CA 1
ATOM 644 C C . ILE A 1 83 ? -24.578 -28.984 9.438 1 31.22 83 ILE A C 1
ATOM 646 O O . ILE A 1 83 ? -24.125 -27.906 9.812 1 31.22 83 ILE A O 1
ATOM 650 N N . SER A 1 84 ? -23.609 -30.016 9.32 1 33.31 84 SER A N 1
ATOM 651 C CA . SER A 1 84 ? -22.219 -29.844 8.922 1 33.31 84 SER A CA 1
ATOM 652 C C . SER A 1 84 ? -22.062 -28.672 7.961 1 33.31 84 SER A C 1
ATOM 654 O O . SER A 1 84 ? -22.484 -28.75 6.809 1 33.31 84 SER A O 1
ATOM 656 N N . ARG A 1 85 ? -22.516 -27.578 8.203 1 36 85 ARG A N 1
ATOM 657 C CA . ARG A 1 85 ? -22.672 -26.312 7.469 1 36 85 ARG A CA 1
ATOM 658 C C . ARG A 1 85 ? -21.406 -26 6.668 1 36 85 ARG A C 1
ATOM 660 O O . ARG A 1 85 ? -20.438 -25.453 7.211 1 36 85 ARG A O 1
ATOM 667 N N . HIS A 1 86 ? -20.734 -26.969 6.008 1 38.38 86 HIS A N 1
ATOM 668 C CA . HIS A 1 86 ? -19.797 -26.578 4.961 1 38.38 86 HIS A CA 1
ATOM 669 C C . HIS A 1 86 ? -20.25 -25.297 4.266 1 38.38 86 HIS A C 1
ATOM 671 O O . HIS A 1 86 ? -21.031 -25.344 3.324 1 38.38 86 HIS A O 1
ATOM 677 N N . ARG A 1 87 ? -20.469 -24.375 4.828 1 42.22 87 ARG A N 1
ATOM 678 C CA . ARG A 1 87 ? -21.109 -23.094 4.531 1 42.22 87 ARG A CA 1
ATOM 679 C C . ARG A 1 87 ? -20.469 -22.438 3.307 1 42.22 87 ARG A C 1
ATOM 681 O O . ARG A 1 87 ? -19.25 -22.344 3.209 1 42.22 87 ARG A O 1
ATOM 688 N N . GLU A 1 88 ? -21.156 -22.531 2.096 1 50.94 88 GLU A N 1
ATOM 689 C CA . GLU A 1 88 ? -20.906 -21.703 0.91 1 50.94 88 GLU A CA 1
ATOM 690 C C . GLU A 1 88 ? -20.391 -20.328 1.289 1 50.94 88 GLU A C 1
ATOM 692 O O . GLU A 1 88 ? -21.047 -19.609 2.053 1 50.94 88 GLU A O 1
ATOM 697 N N . ILE A 1 89 ? -19.031 -20.234 1.092 1 59.59 89 ILE A N 1
ATOM 698 C CA . ILE A 1 89 ? -18.562 -18.875 1.312 1 59.59 89 ILE A CA 1
ATOM 699 C C . ILE A 1 89 ? -19.109 -17.953 0.222 1 59.59 89 ILE A C 1
ATOM 701 O O . ILE A 1 89 ? -18.875 -18.188 -0.967 1 59.59 89 ILE A O 1
ATOM 705 N N . PRO A 1 90 ? -19.953 -17.156 0.639 1 64.25 90 PRO A N 1
ATOM 706 C CA . PRO A 1 90 ? -20.438 -16.203 -0.364 1 64.25 90 PRO A CA 1
ATOM 707 C C . PRO A 1 90 ? -19.297 -15.508 -1.11 1 64.25 90 PRO A C 1
ATOM 709 O O . PRO A 1 90 ? -18.172 -15.43 -0.605 1 64.25 90 PRO A O 1
ATOM 712 N N . PRO A 1 91 ? -19.656 -15.188 -2.391 1 69.75 91 PRO A N 1
ATOM 713 C CA . PRO A 1 91 ? -18.625 -14.516 -3.182 1 69.75 91 PRO A CA 1
ATOM 714 C C . PRO A 1 91 ? -18.188 -13.18 -2.572 1 69.75 91 PRO A C 1
ATOM 716 O O . PRO A 1 91 ? -17.172 -12.625 -2.961 1 69.75 91 PRO A O 1
ATOM 719 N N . VAL A 1 92 ? -19.031 -12.688 -1.742 1 71.06 92 VAL A N 1
ATOM 720 C CA . VAL A 1 92 ? -18.734 -11.414 -1.104 1 71.06 92 VAL A CA 1
ATOM 721 C C . VAL A 1 92 ? -18.703 -11.586 0.412 1 71.06 92 VAL A C 1
ATOM 723 O O . VAL A 1 92 ? -19.297 -12.516 0.953 1 71.06 92 VAL A O 1
ATOM 726 N N . ASN A 1 93 ? -17.922 -10.734 0.989 1 71.5 93 ASN A N 1
ATOM 727 C CA . ASN A 1 93 ? -17.859 -10.781 2.445 1 71.5 93 ASN A CA 1
ATOM 728 C C . ASN A 1 93 ? -19.031 -10.031 3.086 1 71.5 93 ASN A C 1
ATOM 730 O O . ASN A 1 93 ? -19.969 -9.656 2.4 1 71.5 93 ASN A O 1
ATOM 734 N N . LYS A 1 94 ? -18.922 -9.852 4.309 1 66.38 94 LYS A N 1
ATOM 735 C CA . LYS A 1 94 ? -20.016 -9.258 5.07 1 66.38 94 LYS A CA 1
ATOM 736 C C . LYS A 1 94 ? -20.25 -7.809 4.656 1 66.38 94 LYS A C 1
ATOM 738 O O . LYS A 1 94 ? -21.375 -7.301 4.762 1 66.38 94 LYS A O 1
ATOM 743 N N . THR A 1 95 ? -19.203 -7.188 4.176 1 66.94 95 THR A N 1
ATOM 744 C CA . THR A 1 95 ? -19.328 -5.793 3.77 1 66.94 95 THR A CA 1
ATOM 745 C C . THR A 1 95 ? -19.797 -5.691 2.316 1 66.94 95 THR A C 1
ATOM 747 O O . THR A 1 95 ? -20.062 -4.598 1.821 1 66.94 95 THR A O 1
ATOM 750 N N . GLY A 1 96 ? -19.969 -6.895 1.7 1 72.69 96 GLY A N 1
ATOM 751 C CA . GLY A 1 96 ? -20.375 -6.906 0.305 1 72.69 96 GLY A CA 1
ATOM 752 C C . GLY A 1 96 ? -19.203 -6.855 -0.66 1 72.69 96 GLY A C 1
ATOM 753 O O . GLY A 1 96 ? -19.406 -6.789 -1.876 1 72.69 96 GLY A O 1
ATOM 754 N N . ARG A 1 97 ? -18.109 -6.938 -0.178 1 78 97 ARG A N 1
ATOM 755 C CA . ARG A 1 97 ? -16.938 -6.906 -1.048 1 78 97 ARG A CA 1
ATOM 756 C C . ARG A 1 97 ? -16.578 -8.305 -1.54 1 78 97 ARG A C 1
ATOM 758 O O . ARG A 1 97 ? -16.609 -9.266 -0.767 1 78 97 ARG A O 1
ATOM 765 N N . PRO A 1 98 ? -16.312 -8.289 -2.752 1 83.19 98 PRO A N 1
ATOM 766 C CA . PRO A 1 98 ? -15.898 -9.594 -3.275 1 83.19 98 PRO A CA 1
ATOM 767 C C . PRO A 1 98 ? -14.641 -10.133 -2.6 1 83.19 98 PRO A C 1
ATOM 769 O O . PRO A 1 98 ? -13.805 -9.352 -2.137 1 83.19 98 PRO A O 1
ATOM 772 N N . HIS A 1 99 ? -14.508 -11.406 -2.582 1 85.12 99 HIS A N 1
ATOM 773 C CA . HIS A 1 99 ? -13.281 -12.039 -2.107 1 85.12 99 HIS A CA 1
ATOM 774 C C . HIS A 1 99 ? -12.148 -11.859 -3.104 1 85.12 99 HIS A C 1
ATOM 776 O O . HIS A 1 99 ? -12.375 -11.805 -4.312 1 85.12 99 HIS A O 1
ATOM 782 N N . ALA A 1 100 ? -10.984 -11.852 -2.582 1 89.62 100 ALA A N 1
ATOM 783 C CA . ALA A 1 100 ? -9.805 -11.719 -3.434 1 89.62 100 ALA A CA 1
ATOM 784 C C . ALA A 1 100 ? -9.625 -12.945 -4.316 1 89.62 100 ALA A C 1
ATOM 786 O O . ALA A 1 100 ? -9.898 -14.07 -3.889 1 89.62 100 ALA A O 1
ATOM 787 N N . ARG A 1 101 ? -9.156 -12.711 -5.52 1 92.12 101 ARG A N 1
ATOM 788 C CA . ARG A 1 101 ? -8.875 -13.797 -6.453 1 92.12 101 ARG A CA 1
ATOM 789 C C . ARG A 1 101 ? -7.379 -14.055 -6.566 1 92.12 101 ARG A C 1
ATOM 791 O O . ARG A 1 101 ? -6.957 -15.148 -6.941 1 92.12 101 ARG A O 1
ATOM 798 N N . ILE A 1 102 ? -6.641 -13.039 -6.332 1 93.69 102 ILE A N 1
ATOM 799 C CA . ILE A 1 102 ? -5.188 -13.133 -6.395 1 93.69 102 ILE A CA 1
ATOM 800 C C . ILE A 1 102 ? -4.578 -12.602 -5.105 1 93.69 102 ILE A C 1
ATOM 802 O O . ILE A 1 102 ? -4.973 -11.539 -4.617 1 93.69 102 ILE A O 1
ATOM 806 N N . MET A 1 103 ? -3.682 -13.359 -4.559 1 92.81 103 MET A N 1
ATOM 807 C CA . MET A 1 103 ? -2.959 -12.953 -3.354 1 92.81 103 MET A CA 1
ATOM 808 C C . MET A 1 103 ? -1.462 -12.859 -3.625 1 92.81 103 MET A C 1
ATOM 810 O O . MET A 1 103 ? -0.925 -13.602 -4.445 1 92.81 103 MET A O 1
ATOM 814 N N . CYS A 1 104 ? -0.847 -11.883 -2.936 1 94.31 104 CYS A N 1
ATOM 815 C CA . CYS A 1 104 ? 0.608 -11.797 -2.992 1 94.31 104 CYS A CA 1
ATOM 816 C C . CYS A 1 104 ? 1.213 -11.875 -1.595 1 94.31 104 CYS A C 1
ATOM 818 O O . CYS A 1 104 ? 0.682 -11.289 -0.649 1 94.31 104 CYS A O 1
ATOM 820 N N . GLU A 1 105 ? 2.281 -12.648 -1.519 1 92.44 105 GLU A N 1
ATOM 821 C CA . GLU A 1 105 ? 3.049 -12.781 -0.284 1 92.44 105 GLU A CA 1
ATOM 822 C C . GLU A 1 105 ? 4.523 -12.477 -0.517 1 92.44 105 GLU A C 1
ATOM 824 O O . GLU A 1 105 ? 5.164 -13.094 -1.368 1 92.44 105 GLU A O 1
ATOM 829 N N . ILE A 1 106 ? 5 -11.547 0.179 1 92.06 106 ILE A N 1
ATOM 830 C CA . ILE A 1 106 ? 6.414 -11.195 0.113 1 92.06 106 ILE A CA 1
ATOM 831 C C . ILE A 1 106 ? 7.094 -11.539 1.438 1 92.06 106 ILE A C 1
ATOM 833 O O . ILE A 1 106 ? 6.648 -11.102 2.502 1 92.06 106 ILE A O 1
ATOM 837 N N . ALA A 1 107 ? 8.109 -12.305 1.351 1 91.88 107 ALA A N 1
ATOM 838 C CA . ALA A 1 107 ? 8.828 -12.703 2.559 1 91.88 107 ALA A CA 1
ATOM 839 C C . ALA A 1 107 ? 10.289 -12.258 2.504 1 91.88 107 ALA A C 1
ATOM 841 O O . ALA A 1 107 ? 11 -12.547 1.54 1 91.88 107 ALA A O 1
ATOM 842 N N . VAL A 1 108 ? 10.695 -11.547 3.482 1 89.31 108 VAL A N 1
ATOM 843 C CA . VAL A 1 108 ? 12.102 -11.18 3.619 1 89.31 108 VAL A CA 1
ATOM 844 C C . VAL A 1 108 ? 12.711 -11.898 4.82 1 89.31 108 VAL A C 1
ATOM 846 O O . VAL A 1 108 ? 13.703 -12.617 4.684 1 89.31 108 VAL A O 1
ATOM 849 N N . SER A 1 109 ? 12.094 -11.836 5.969 1 82.62 109 SER A N 1
ATOM 850 C CA . SER A 1 109 ? 12.602 -12.43 7.199 1 82.62 109 SER A CA 1
ATOM 851 C C . SER A 1 109 ? 11.977 -13.797 7.449 1 82.62 109 SER A C 1
ATOM 853 O O . SER A 1 109 ? 12.547 -14.625 8.164 1 82.62 109 SER A O 1
ATOM 855 N N . GLN A 1 110 ? 10.859 -13.984 6.805 1 84.69 110 GLN A N 1
ATOM 856 C CA . GLN A 1 110 ? 10.164 -15.258 6.992 1 84.69 110 GLN A CA 1
ATOM 857 C C . GLN A 1 110 ? 10.898 -16.391 6.281 1 84.69 110 GLN A C 1
ATOM 859 O O . GLN A 1 110 ? 11.367 -16.234 5.156 1 84.69 110 GLN A O 1
ATOM 864 N N . ARG A 1 111 ? 10.945 -17.516 7.004 1 89.56 111 ARG A N 1
ATOM 865 C CA . ARG A 1 111 ? 11.578 -18.688 6.414 1 89.56 111 ARG A CA 1
ATOM 866 C C . ARG A 1 111 ? 10.734 -19.25 5.266 1 89.56 111 ARG A C 1
ATOM 868 O O . ARG A 1 111 ? 9.516 -19.062 5.238 1 89.56 111 ARG A O 1
ATOM 875 N N . TYR A 1 112 ? 11.492 -19.828 4.352 1 92.31 112 TYR A N 1
ATOM 876 C CA . TYR A 1 112 ? 10.812 -20.5 3.248 1 92.31 112 TYR A CA 1
ATOM 877 C C . TYR A 1 112 ? 9.812 -21.516 3.77 1 92.31 112 TYR A C 1
ATOM 879 O O . TYR A 1 112 ? 8.656 -21.547 3.332 1 92.31 112 TYR A O 1
ATOM 887 N N . GLN A 1 113 ? 10.305 -22.344 4.602 1 91.38 113 GLN A N 1
ATOM 888 C CA . GLN A 1 113 ? 9.516 -23.359 5.293 1 91.38 113 GLN A CA 1
ATOM 889 C C . GLN A 1 113 ? 10.078 -23.641 6.68 1 91.38 113 GLN A C 1
ATOM 891 O O . GLN A 1 113 ? 11.297 -23.625 6.875 1 91.38 113 GLN A O 1
ATOM 896 N N . SER A 1 114 ? 9.117 -23.688 7.625 1 85.31 114 SER A N 1
ATOM 897 C CA . SER A 1 114 ? 9.555 -23.953 8.992 1 85.31 114 SER A CA 1
ATOM 898 C C . SER A 1 114 ? 8.555 -24.844 9.727 1 85.31 114 SER A C 1
ATOM 900 O O . SER A 1 114 ? 7.488 -25.156 9.195 1 85.31 114 SER A O 1
ATOM 902 N N . GLY A 1 115 ? 8.953 -25.281 10.906 1 80.56 115 GLY A N 1
ATOM 903 C CA . GLY A 1 115 ? 8.141 -26.172 11.703 1 80.56 115 GLY A CA 1
ATOM 904 C C . GLY A 1 115 ? 8.453 -27.641 11.461 1 80.56 115 GLY A C 1
ATOM 905 O O . GLY A 1 115 ? 9.094 -27.984 10.461 1 80.56 115 GLY A O 1
ATOM 906 N N . ASN A 1 116 ? 8.047 -28.5 12.391 1 75.06 116 ASN A N 1
ATOM 907 C CA . ASN A 1 116 ? 8.367 -29.922 12.344 1 75.06 116 ASN A CA 1
ATOM 908 C C . ASN A 1 116 ? 7.801 -30.594 11.086 1 75.06 116 ASN A C 1
ATOM 910 O O . ASN A 1 116 ? 8.43 -31.469 10.5 1 75.06 116 ASN A O 1
ATOM 914 N N . ARG A 1 117 ? 6.73 -30.172 10.688 1 80.25 117 ARG A N 1
ATOM 915 C CA . ARG A 1 117 ? 6.09 -30.766 9.516 1 80.25 117 ARG A CA 1
ATOM 916 C C . ARG A 1 117 ? 6.086 -29.797 8.336 1 80.25 117 ARG A C 1
ATOM 918 O O . ARG A 1 117 ? 5.359 -30 7.363 1 80.25 117 ARG A O 1
ATOM 925 N N . GLY A 1 118 ? 6.809 -28.703 8.445 1 81.56 118 GLY A N 1
ATOM 926 C CA . GLY A 1 118 ? 6.883 -27.734 7.371 1 81.56 118 GLY A CA 1
ATOM 927 C C . GLY A 1 118 ? 5.613 -26.922 7.211 1 81.56 118 GLY A C 1
ATOM 928 O O . GLY A 1 118 ? 5.297 -26.469 6.109 1 81.56 118 GLY A O 1
ATOM 929 N N . GLN A 1 119 ? 4.902 -26.766 8.242 1 83.31 119 GLN A N 1
ATOM 930 C CA . GLN A 1 119 ? 3.549 -26.219 8.141 1 83.31 119 GLN A CA 1
ATOM 931 C C . GLN A 1 119 ? 3.557 -24.703 8.242 1 83.31 119 GLN A C 1
ATOM 933 O O . GLN A 1 119 ? 2.539 -24.047 7.992 1 83.31 119 GLN A O 1
ATOM 938 N N . TYR A 1 120 ? 4.766 -24.203 8.578 1 84.12 120 TYR A N 1
ATOM 939 C CA . TYR A 1 120 ? 4.855 -22.75 8.719 1 84.12 120 TYR A CA 1
ATOM 940 C C . TYR A 1 120 ? 5.84 -22.172 7.715 1 84.12 120 TYR A C 1
ATOM 942 O O . TYR A 1 120 ? 6.633 -22.906 7.117 1 84.12 120 TYR A O 1
ATOM 950 N N . GLY A 1 121 ? 5.637 -20.891 7.441 1 88.88 121 GLY A N 1
ATOM 951 C CA . GLY A 1 121 ? 6.562 -20.203 6.547 1 88.88 121 GLY A CA 1
ATOM 952 C C . GLY A 1 121 ? 5.891 -19.625 5.32 1 88.88 121 GLY A C 1
ATOM 953 O O . GLY A 1 121 ? 4.66 -19.609 5.227 1 88.88 121 GLY A O 1
ATOM 954 N N . TRP A 1 122 ? 6.77 -19.203 4.492 1 92.44 122 TRP A N 1
ATOM 955 C CA . TRP A 1 122 ? 6.336 -18.516 3.287 1 92.44 122 TRP A CA 1
ATOM 956 C C . TRP A 1 122 ? 5.613 -19.469 2.336 1 92.44 122 TRP A C 1
ATOM 958 O O . TRP A 1 122 ? 4.492 -19.188 1.904 1 92.44 122 TRP A O 1
ATOM 968 N N . ASN A 1 123 ? 6.184 -20.625 2.033 1 94.44 123 ASN A N 1
ATOM 969 C CA . ASN A 1 123 ? 5.641 -21.562 1.06 1 94.44 123 ASN A CA 1
ATOM 970 C C . ASN A 1 123 ? 4.316 -22.156 1.533 1 94.44 123 ASN A C 1
ATOM 972 O O . ASN A 1 123 ? 3.311 -22.078 0.826 1 94.44 123 ASN A O 1
ATOM 976 N N . PRO A 1 124 ? 4.242 -22.672 2.719 1 92.12 124 PRO A N 1
ATOM 977 C CA . PRO A 1 124 ? 2.959 -23.203 3.189 1 92.12 124 PRO A CA 1
ATOM 978 C C . PRO A 1 124 ? 1.882 -22.125 3.293 1 92.12 124 PRO A C 1
ATOM 980 O O . PRO A 1 124 ? 0.699 -22.406 3.084 1 92.12 124 PRO A O 1
ATOM 983 N N . LYS A 1 125 ? 2.281 -20.953 3.654 1 89.5 125 LYS A N 1
ATOM 984 C CA . LYS A 1 125 ? 1.312 -19.859 3.717 1 89.5 125 LYS A CA 1
ATOM 985 C C . LYS A 1 125 ? 0.683 -19.609 2.35 1 89.5 125 LYS A C 1
ATOM 987 O O . LYS A 1 125 ? -0.535 -19.453 2.242 1 89.5 125 LYS A O 1
ATOM 992 N N . CYS A 1 126 ? 1.54 -19.562 1.351 1 93.62 126 CYS A N 1
ATOM 993 C CA . CYS A 1 126 ? 1.055 -19.359 -0.011 1 93.62 126 CYS A CA 1
ATOM 994 C C . CYS A 1 126 ? 0.133 -20.5 -0.431 1 93.62 126 CYS A C 1
ATOM 996 O O . CYS A 1 126 ? -0.92 -20.266 -1.025 1 93.62 126 CYS A O 1
ATOM 998 N N . ILE A 1 127 ? 0.465 -21.672 -0.054 1 92.94 127 ILE A N 1
ATOM 999 C CA . ILE A 1 127 ? -0.338 -22.844 -0.386 1 92.94 127 ILE A CA 1
ATOM 1000 C C . ILE A 1 127 ? -1.681 -22.766 0.34 1 92.94 127 ILE A C 1
ATOM 1002 O O . ILE A 1 127 ? -2.717 -23.125 -0.223 1 92.94 127 ILE A O 1
ATOM 1006 N N . ARG A 1 128 ? -1.653 -22.281 1.562 1 89.88 128 ARG A N 1
ATOM 1007 C CA . ARG A 1 128 ? -2.889 -22.141 2.324 1 89.88 128 ARG A CA 1
ATOM 1008 C C . ARG A 1 128 ? -3.828 -21.141 1.664 1 89.88 128 ARG A C 1
ATOM 1010 O O . ARG A 1 128 ? -5.047 -21.312 1.692 1 89.88 128 ARG A O 1
ATOM 1017 N N . TRP A 1 129 ? -3.273 -20.125 1.1 1 90.62 129 TRP A N 1
ATOM 1018 C CA . TRP A 1 129 ? -4.121 -19.188 0.365 1 90.62 129 TRP A CA 1
ATOM 1019 C C . TRP A 1 129 ? -4.82 -19.891 -0.796 1 90.62 129 TRP A C 1
ATOM 1021 O O . TRP A 1 129 ? -6 -19.641 -1.061 1 90.62 129 TRP A O 1
ATOM 1031 N N . MET A 1 130 ? -4.105 -20.797 -1.419 1 92.25 130 MET A N 1
ATOM 1032 C CA . MET A 1 130 ? -4.652 -21.484 -2.582 1 92.25 130 MET A CA 1
ATOM 1033 C C . MET A 1 130 ? -5.805 -22.406 -2.178 1 92.25 130 MET A C 1
ATOM 1035 O O . MET A 1 130 ? -6.574 -22.844 -3.029 1 92.25 130 MET A O 1
ATOM 1039 N N . GLN A 1 131 ? -5.938 -22.641 -0.905 1 87.69 131 GLN A N 1
ATOM 1040 C CA . GLN A 1 131 ? -7.004 -23.516 -0.417 1 87.69 131 GLN A CA 1
ATOM 1041 C C . GLN A 1 131 ? -8.32 -22.75 -0.284 1 87.69 131 GLN A C 1
ATOM 1043 O O . GLN A 1 131 ? -9.383 -23.359 -0.138 1 87.69 131 GLN A O 1
ATOM 1048 N N . GLN A 1 132 ? -8.203 -21.484 -0.387 1 83.56 132 GLN A N 1
ATOM 1049 C CA . GLN A 1 132 ? -9.422 -20.688 -0.307 1 83.56 132 GLN A CA 1
ATOM 1050 C C . GLN A 1 132 ? -10.242 -20.797 -1.589 1 83.56 132 GLN A C 1
ATOM 1052 O O . GLN A 1 132 ? -9.688 -20.812 -2.689 1 83.56 132 GLN A O 1
ATOM 1057 N N . GLN A 1 133 ? -11.508 -20.781 -1.474 1 78.12 133 GLN A N 1
ATOM 1058 C CA . GLN A 1 133 ? -12.43 -21.156 -2.539 1 78.12 133 GLN A CA 1
ATOM 1059 C C . GLN A 1 133 ? -12.32 -20.188 -3.721 1 78.12 133 GLN A C 1
ATOM 1061 O O . GLN A 1 133 ? -12.367 -20.609 -4.879 1 78.12 133 GLN A O 1
ATOM 1066 N N . TYR A 1 134 ? -12.125 -18.953 -3.436 1 86.75 134 TYR A N 1
ATOM 1067 C CA . TYR A 1 134 ? -12.227 -17.969 -4.516 1 86.75 134 TYR A CA 1
ATOM 1068 C C . TYR A 1 134 ? -10.844 -17.562 -5.012 1 86.75 134 TYR A C 1
ATOM 1070 O O . TYR A 1 134 ? -10.719 -16.859 -6.02 1 86.75 134 TYR A O 1
ATOM 1078 N N . VAL A 1 135 ? -9.828 -18.062 -4.352 1 90.5 135 VAL A N 1
ATOM 1079 C CA . VAL A 1 135 ? -8.477 -17.703 -4.762 1 90.5 135 VAL A CA 1
ATOM 1080 C C . VAL A 1 135 ? -8.078 -18.5 -6 1 90.5 135 VAL A C 1
ATOM 1082 O O . VAL A 1 135 ? -8.18 -19.734 -6.012 1 90.5 135 VAL A O 1
ATOM 1085 N N . ARG A 1 136 ? -7.555 -17.734 -7.012 1 93.5 136 ARG A N 1
ATOM 1086 C CA . ARG A 1 136 ? -7.199 -18.359 -8.281 1 93.5 136 ARG A CA 1
ATOM 1087 C C . ARG A 1 136 ? -5.688 -18.453 -8.438 1 93.5 136 ARG A C 1
ATOM 1089 O O . ARG A 1 136 ? -5.176 -19.406 -9.039 1 93.5 136 ARG A O 1
ATOM 1096 N N . CYS A 1 137 ? -5.016 -17.406 -7.957 1 96.44 137 CYS A N 1
ATOM 1097 C CA . CYS A 1 137 ? -3.564 -17.328 -8.078 1 96.44 137 CYS A CA 1
ATOM 1098 C C . CYS A 1 137 ? -2.945 -16.766 -6.801 1 96.44 137 CYS A C 1
ATOM 1100 O O . CYS A 1 137 ? -3.553 -15.945 -6.117 1 96.44 137 CYS A O 1
ATOM 1102 N N . VAL A 1 138 ? -1.816 -17.266 -6.512 1 96.31 138 VAL A N 1
ATOM 1103 C CA . VAL A 1 138 ? -0.989 -16.688 -5.461 1 96.31 138 VAL A CA 1
ATOM 1104 C C . VAL A 1 138 ? 0.418 -16.422 -5.992 1 96.31 138 VAL A C 1
ATOM 1106 O O . VAL A 1 138 ? 1.041 -17.312 -6.578 1 96.31 138 VAL A O 1
ATOM 1109 N N . PHE A 1 139 ? 0.817 -15.203 -5.887 1 97.94 139 PHE A N 1
ATOM 1110 C CA . PHE A 1 139 ? 2.172 -14.844 -6.285 1 97.94 139 PHE A CA 1
ATOM 1111 C C . PHE A 1 139 ? 3.041 -14.578 -5.059 1 97.94 139 PHE A C 1
ATOM 1113 O O . PHE A 1 139 ? 2.691 -13.758 -4.211 1 97.94 139 PHE A O 1
ATOM 1120 N N . GLY A 1 140 ? 4.117 -15.281 -5 1 97.5 140 GLY A N 1
ATOM 1121 C CA . GLY A 1 140 ? 5.008 -15.141 -3.859 1 97.5 140 GLY A CA 1
ATOM 1122 C C . GLY A 1 140 ? 6.418 -14.75 -4.246 1 97.5 140 GLY A C 1
ATOM 1123 O O . GLY A 1 140 ? 6.93 -15.195 -5.281 1 97.5 140 GLY A O 1
ATOM 1124 N N . VAL A 1 141 ? 6.988 -13.906 -3.436 1 97.38 141 VAL A N 1
ATOM 1125 C CA . VAL A 1 141 ? 8.398 -13.562 -3.582 1 97.38 141 VAL A CA 1
ATOM 1126 C C . VAL A 1 141 ? 9.125 -13.789 -2.258 1 97.38 141 VAL A C 1
ATOM 1128 O O . VAL A 1 141 ? 8.727 -13.25 -1.223 1 97.38 141 VAL A O 1
ATOM 1131 N N . LYS A 1 142 ? 10.125 -14.594 -2.305 1 97.12 142 LYS A N 1
ATOM 1132 C CA . LYS A 1 142 ? 11.023 -14.812 -1.175 1 97.12 142 LYS A CA 1
ATOM 1133 C C . LYS A 1 142 ? 12.367 -14.117 -1.403 1 97.12 142 LYS A C 1
ATOM 1135 O O . LYS A 1 142 ? 13.062 -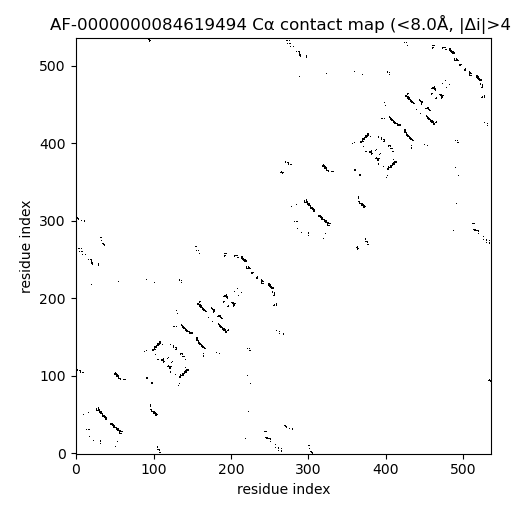14.414 -2.375 1 97.12 142 LYS A O 1
ATOM 1140 N N . ILE A 1 143 ? 12.641 -13.219 -0.597 1 95.56 143 ILE A N 1
ATOM 1141 C CA . ILE A 1 143 ? 13.898 -12.492 -0.641 1 95.56 143 ILE A CA 1
ATOM 1142 C C . ILE A 1 143 ? 14.828 -12.984 0.469 1 95.56 143 ILE A C 1
ATOM 1144 O O . ILE A 1 143 ? 14.531 -12.805 1.654 1 95.56 143 ILE A O 1
ATOM 1148 N N . TYR A 1 144 ? 15.953 -13.539 0.154 1 95.56 144 TYR A N 1
ATOM 1149 C CA . TYR A 1 144 ? 16.875 -14.102 1.132 1 95.56 144 TYR A CA 1
ATOM 1150 C C . TYR A 1 144 ? 17.859 -13.047 1.638 1 95.56 144 TYR A C 1
ATOM 1152 O O . TYR A 1 144 ? 17.984 -11.969 1.041 1 95.56 144 TYR A O 1
ATOM 1160 N N . ASP A 1 145 ? 18.484 -13.352 2.721 1 92.81 145 ASP A N 1
ATOM 1161 C CA . ASP A 1 145 ? 19.484 -12.453 3.285 1 92.81 145 ASP A CA 1
ATOM 1162 C C . ASP A 1 145 ? 20.594 -12.172 2.281 1 92.81 145 ASP A C 1
ATOM 1164 O O . ASP A 1 145 ? 20.906 -13.016 1.44 1 92.81 145 ASP A O 1
ATOM 1168 N N . PRO A 1 146 ? 21.141 -10.969 2.43 1 92.44 146 PRO A N 1
ATOM 1169 C CA . PRO A 1 146 ? 22.234 -10.641 1.516 1 92.44 146 PRO A CA 1
ATOM 1170 C C . PRO A 1 146 ? 23.438 -11.578 1.679 1 92.44 146 PRO A C 1
ATOM 1172 O O . PRO A 1 146 ? 23.703 -12.062 2.781 1 92.44 146 PRO A O 1
ATOM 1175 N N . ARG A 1 147 ? 24.109 -11.758 0.507 1 92.69 147 ARG A N 1
ATOM 1176 C CA . ARG A 1 147 ? 25.375 -12.492 0.519 1 92.69 147 ARG A CA 1
ATOM 1177 C C . ARG A 1 147 ? 26.531 -11.586 0.925 1 92.69 147 ARG A C 1
ATOM 1179 O O . ARG A 1 147 ? 26.391 -10.359 0.947 1 92.69 147 ARG A O 1
ATOM 1186 N N . ALA A 1 148 ? 27.656 -12.148 1.183 1 88.38 148 ALA A N 1
ATOM 1187 C CA . ALA A 1 148 ? 28.812 -11.406 1.688 1 88.38 148 ALA A CA 1
ATOM 1188 C C . ALA A 1 148 ? 29.547 -10.688 0.556 1 88.38 148 ALA A C 1
ATOM 1190 O O . ALA A 1 148 ? 30.312 -9.758 0.798 1 88.38 148 ALA A O 1
ATOM 1191 N N . THR A 1 149 ? 29.266 -11.055 -0.626 1 90.56 149 THR A N 1
ATOM 1192 C CA . THR A 1 149 ? 29.984 -10.477 -1.764 1 90.56 149 THR A CA 1
ATOM 1193 C C . THR A 1 149 ? 29.188 -9.336 -2.379 1 90.56 149 THR A C 1
ATOM 1195 O O . THR A 1 149 ? 27.969 -9.266 -2.227 1 90.56 149 THR A O 1
ATOM 1198 N N . ARG A 1 150 ? 29.906 -8.43 -3.107 1 90.5 150 ARG A N 1
ATOM 1199 C CA . ARG A 1 150 ? 29.312 -7.23 -3.678 1 90.5 150 ARG A CA 1
ATOM 1200 C C . ARG A 1 150 ? 29.453 -7.219 -5.199 1 90.5 150 ARG A C 1
ATOM 1202 O O . ARG A 1 150 ? 30.359 -7.836 -5.75 1 90.5 150 ARG A O 1
ATOM 1209 N N . ASN A 1 151 ? 28.469 -6.594 -5.754 1 86.44 151 ASN A N 1
ATOM 1210 C CA . ASN A 1 151 ? 28.578 -6.387 -7.195 1 86.44 151 ASN A CA 1
ATOM 1211 C C . ASN A 1 151 ? 29.453 -5.184 -7.527 1 86.44 151 ASN A C 1
ATOM 1213 O O . ASN A 1 151 ? 30.094 -4.609 -6.641 1 86.44 151 ASN A O 1
ATOM 1217 N N . ALA A 1 152 ? 29.5 -4.863 -8.875 1 81.25 152 ALA A N 1
ATOM 1218 C CA . ALA A 1 152 ? 30.406 -3.834 -9.383 1 81.25 152 ALA A CA 1
ATOM 1219 C C . ALA A 1 152 ? 30.062 -2.465 -8.805 1 81.25 152 ALA A C 1
ATOM 1221 O O . ALA A 1 152 ? 30.938 -1.607 -8.648 1 81.25 152 ALA A O 1
ATOM 1222 N N . VAL A 1 153 ? 28.812 -2.309 -8.422 1 80.56 153 VAL A N 1
ATOM 1223 C CA . VAL A 1 153 ? 28.406 -0.983 -7.965 1 80.56 153 VAL A CA 1
ATOM 1224 C C . VAL A 1 153 ? 28.359 -0.952 -6.441 1 80.56 153 VAL A C 1
ATOM 1226 O O . VAL A 1 153 ? 27.828 -0.009 -5.852 1 80.56 153 VAL A O 1
ATOM 1229 N N . GLY A 1 154 ? 28.844 -1.994 -5.746 1 85.25 154 GLY A N 1
ATOM 1230 C CA . GLY A 1 154 ? 29.031 -1.993 -4.305 1 85.25 154 GLY A CA 1
ATOM 1231 C C . GLY A 1 154 ? 27.844 -2.562 -3.553 1 85.25 154 GLY A C 1
ATOM 1232 O O . GLY A 1 154 ? 27.812 -2.549 -2.32 1 85.25 154 GLY A O 1
ATOM 1233 N N . GLN A 1 155 ? 26.891 -3.088 -4.18 1 86.69 155 GLN A N 1
ATOM 1234 C CA . GLN A 1 155 ? 25.719 -3.674 -3.537 1 86.69 155 GLN A CA 1
ATOM 1235 C C . GLN A 1 155 ? 25.953 -5.145 -3.205 1 86.69 155 GLN A C 1
ATOM 1237 O O . GLN A 1 155 ? 26.547 -5.879 -3.996 1 86.69 155 GLN A O 1
ATOM 1242 N N . LEU A 1 156 ? 25.484 -5.516 -2.088 1 92.12 156 LEU A N 1
ATOM 1243 C CA . LEU A 1 156 ? 25.562 -6.93 -1.736 1 92.12 156 LEU A CA 1
ATOM 1244 C C . LEU A 1 156 ? 24.672 -7.77 -2.652 1 92.12 156 LEU A C 1
ATOM 1246 O O . LEU A 1 156 ? 23.562 -7.359 -2.982 1 92.12 156 LEU A O 1
ATOM 1250 N N . HIS A 1 157 ? 25.188 -8.922 -3.018 1 95.12 157 HIS A N 1
ATOM 1251 C CA . HIS A 1 157 ? 24.406 -9.844 -3.83 1 95.12 157 HIS A CA 1
ATOM 1252 C C . HIS A 1 157 ? 23.203 -10.375 -3.051 1 95.12 157 HIS A C 1
ATOM 1254 O O . HIS A 1 157 ? 23.266 -10.523 -1.829 1 95.12 157 HIS A O 1
ATOM 1260 N N . ARG A 1 158 ? 22.172 -10.625 -3.799 1 96.06 158 ARG A N 1
ATOM 1261 C CA . ARG A 1 158 ? 20.953 -11.141 -3.197 1 96.06 158 ARG A CA 1
ATOM 1262 C C . ARG A 1 158 ? 20.406 -12.328 -3.984 1 96.06 158 ARG A C 1
ATOM 1264 O O . ARG A 1 158 ? 20.438 -12.328 -5.215 1 96.06 158 ARG A O 1
ATOM 1271 N N . CYS A 1 159 ? 19.953 -13.305 -3.232 1 97.06 159 CYS A N 1
ATOM 1272 C CA . CYS A 1 159 ? 19.188 -14.406 -3.811 1 97.06 159 CYS A CA 1
ATOM 1273 C C . CYS A 1 159 ? 17.688 -14.203 -3.588 1 97.06 159 CYS A C 1
ATOM 1275 O O . CYS A 1 159 ? 17.266 -13.82 -2.494 1 97.06 159 CYS A O 1
ATOM 1277 N N . MET A 1 160 ? 16.906 -14.477 -4.648 1 97.69 160 MET A N 1
ATOM 1278 C CA . MET A 1 160 ? 15.461 -14.336 -4.555 1 97.69 160 MET A CA 1
ATOM 1279 C C . MET A 1 160 ? 14.758 -15.453 -5.324 1 97.69 160 MET A C 1
ATOM 1281 O O . MET A 1 160 ? 15.281 -15.961 -6.316 1 97.69 160 MET A O 1
ATOM 1285 N N . ILE A 1 161 ? 13.625 -15.812 -4.836 1 97.88 161 ILE A N 1
ATOM 1286 C CA . ILE A 1 161 ? 12.773 -16.797 -5.492 1 97.88 161 ILE A CA 1
ATOM 1287 C C . ILE A 1 161 ? 11.367 -16.234 -5.676 1 97.88 161 ILE A C 1
ATOM 1289 O O . ILE A 1 161 ? 10.82 -15.602 -4.766 1 97.88 161 ILE A O 1
ATOM 1293 N N . ALA A 1 162 ? 10.844 -16.359 -6.844 1 98.56 162 ALA A N 1
ATOM 1294 C CA . ALA A 1 162 ? 9.438 -16.062 -7.105 1 98.56 162 ALA A CA 1
ATOM 1295 C C . ALA A 1 162 ? 8.672 -17.328 -7.48 1 98.56 162 ALA A C 1
ATOM 1297 O O . ALA A 1 162 ? 9.219 -18.234 -8.125 1 98.56 162 ALA A O 1
ATOM 1298 N N . ARG A 1 163 ? 7.426 -17.391 -7.012 1 97.81 163 ARG A N 1
ATOM 1299 C CA . ARG A 1 163 ? 6.547 -18.5 -7.395 1 97.81 163 ARG A CA 1
ATOM 1300 C C . ARG A 1 163 ? 5.148 -17.984 -7.719 1 97.81 163 ARG A C 1
ATOM 1302 O O . ARG A 1 163 ? 4.629 -17.094 -7.043 1 97.81 163 ARG A O 1
ATOM 1309 N N . LEU A 1 164 ? 4.625 -18.562 -8.727 1 98.12 164 LEU A N 1
ATOM 1310 C CA . LEU A 1 164 ? 3.223 -18.344 -9.07 1 98.12 164 LEU A CA 1
ATOM 1311 C C . LEU A 1 164 ? 2.43 -19.656 -8.969 1 98.12 164 LEU A C 1
ATOM 1313 O O . LEU A 1 164 ? 2.654 -20.578 -9.742 1 98.12 164 LEU A O 1
ATOM 1317 N N . TRP A 1 165 ? 1.594 -19.734 -7.945 1 97.38 165 TRP A N 1
ATOM 1318 C CA . TRP A 1 165 ? 0.652 -20.844 -7.84 1 97.38 165 TRP A CA 1
ATOM 1319 C C . TRP A 1 165 ? -0.623 -20.547 -8.625 1 97.38 165 TRP A C 1
ATOM 1321 O O . TRP A 1 165 ? -1.179 -19.453 -8.531 1 97.38 165 TRP A O 1
ATOM 1331 N N . THR A 1 166 ? -1.029 -21.5 -9.406 1 96 166 THR A N 1
ATOM 1332 C CA . THR A 1 166 ? -2.227 -21.328 -10.219 1 96 166 THR A CA 1
ATOM 1333 C C . THR A 1 166 ? -3.062 -22.609 -10.227 1 96 166 THR A C 1
ATOM 1335 O O . THR A 1 166 ? -2.57 -23.672 -9.859 1 96 166 THR A O 1
ATOM 1338 N N . ARG A 1 167 ? -4.324 -22.328 -10.555 1 90.38 167 ARG A N 1
ATOM 1339 C CA . ARG A 1 167 ? -5.215 -23.438 -10.844 1 90.38 167 ARG A CA 1
ATOM 1340 C C . ARG A 1 167 ? -5.234 -23.75 -12.336 1 90.38 167 ARG A C 1
ATOM 1342 O O . ARG A 1 167 ? -5.488 -22.875 -13.156 1 90.38 167 ARG A O 1
ATOM 1349 N N . GLN A 1 168 ? -4.609 -24.719 -12.68 1 77.69 168 GLN A N 1
ATOM 1350 C CA . GLN A 1 168 ? -4.5 -25.031 -14.102 1 77.69 168 GLN A CA 1
ATOM 1351 C C . GLN A 1 168 ? -5.109 -26.391 -14.422 1 77.69 168 GLN A C 1
ATOM 1353 O O . GLN A 1 168 ? -4.914 -27.359 -13.672 1 77.69 168 GLN A O 1
ATOM 1358 N N . ALA A 1 169 ? -5.805 -26.328 -15.562 1 68.88 169 ALA A N 1
ATOM 1359 C CA . ALA A 1 169 ? -6.344 -27.594 -16.047 1 68.88 169 ALA A CA 1
ATOM 1360 C C . ALA A 1 169 ? -5.297 -28.344 -16.859 1 68.88 169 ALA A C 1
ATOM 1362 O O . ALA A 1 169 ? -5.262 -29.578 -16.844 1 68.88 169 ALA A O 1
ATOM 1363 N N . ALA A 1 170 ? -4.402 -27.562 -17.516 1 71.5 170 ALA A N 1
ATOM 1364 C CA . ALA A 1 170 ? -3.402 -28.188 -18.375 1 71.5 170 ALA A CA 1
ATOM 1365 C C . ALA A 1 170 ? -1.999 -27.688 -18.047 1 71.5 170 ALA A C 1
ATOM 1367 O O . ALA A 1 170 ? -1.478 -26.781 -18.703 1 71.5 170 ALA A O 1
ATOM 1368 N N . PRO A 1 171 ? -1.427 -28.281 -17.094 1 80.12 171 PRO A N 1
ATOM 1369 C CA . PRO A 1 171 ? -0.086 -27.844 -16.688 1 80.12 171 PRO A CA 1
ATOM 1370 C C . PRO A 1 171 ? 0.979 -28.203 -17.734 1 80.12 171 PRO A C 1
ATOM 1372 O O . PRO A 1 171 ? 0.865 -29.219 -18.406 1 80.12 171 PRO A O 1
ATOM 1375 N N . ILE A 1 172 ? 1.828 -27.266 -18.078 1 82.06 172 ILE A N 1
ATOM 1376 C CA . ILE A 1 172 ? 2.988 -27.516 -18.922 1 82.06 172 ILE A CA 1
ATOM 1377 C C . ILE A 1 172 ? 4.055 -28.266 -18.125 1 82.06 172 ILE A C 1
ATOM 1379 O O . ILE A 1 172 ? 4.566 -27.75 -17.125 1 82.06 172 ILE A O 1
ATOM 1383 N N . PRO A 1 173 ? 4.402 -29.344 -18.734 1 82 173 PRO A N 1
ATOM 1384 C CA . PRO A 1 173 ? 5.395 -30.141 -18 1 82 173 PRO A CA 1
ATOM 1385 C C . PRO A 1 173 ? 6.707 -29.391 -17.781 1 82 173 PRO A C 1
ATOM 1387 O O . PRO A 1 173 ? 7.117 -28.594 -18.641 1 82 173 PRO A O 1
ATOM 1390 N N . GLU A 1 174 ? 7.391 -29.609 -16.719 1 82.06 174 GLU A N 1
ATOM 1391 C CA . GLU A 1 174 ? 8.695 -29.078 -16.344 1 82.06 174 GLU A CA 1
ATOM 1392 C C . GLU A 1 174 ? 8.586 -27.609 -15.914 1 82.06 174 GLU A C 1
ATOM 1394 O O . GLU A 1 174 ? 9.492 -27.094 -15.258 1 82.06 174 GLU A O 1
ATOM 1399 N N . ARG A 1 175 ? 7.543 -27.016 -16.422 1 87.81 175 ARG A N 1
ATOM 1400 C CA . ARG A 1 175 ? 7.359 -25.609 -16.031 1 87.81 175 ARG A CA 1
ATOM 1401 C C . ARG A 1 175 ? 6.438 -25.484 -14.828 1 87.81 175 ARG A C 1
ATOM 1403 O O . ARG A 1 175 ? 6.684 -24.688 -13.93 1 87.81 175 ARG A O 1
ATOM 1410 N N . HIS A 1 176 ? 5.402 -26.344 -14.914 1 91.88 176 HIS A N 1
ATOM 1411 C CA . HIS A 1 176 ? 4.418 -26.344 -13.844 1 91.88 176 HIS A CA 1
ATOM 1412 C C . HIS A 1 176 ? 4.602 -27.562 -12.93 1 91.88 176 HIS A C 1
ATOM 1414 O O . HIS A 1 176 ? 4.512 -28.703 -13.383 1 91.88 176 HIS A O 1
ATOM 1420 N N . ILE A 1 177 ? 4.844 -27.312 -11.664 1 94.25 177 ILE A N 1
ATOM 1421 C CA . ILE A 1 177 ? 5.047 -28.375 -10.688 1 94.25 177 ILE A CA 1
ATOM 1422 C C . ILE A 1 177 ? 3.795 -28.516 -9.82 1 94.25 177 ILE A C 1
ATOM 1424 O O . ILE A 1 177 ? 3.299 -27.547 -9.258 1 94.25 177 ILE A O 1
ATOM 1428 N N . ALA A 1 178 ? 3.383 -29.734 -9.703 1 94.81 178 ALA A N 1
ATOM 1429 C CA . ALA A 1 178 ? 2.176 -29.984 -8.922 1 94.81 178 ALA A CA 1
ATOM 1430 C C . ALA A 1 178 ? 2.426 -29.766 -7.434 1 94.81 178 ALA A C 1
ATOM 1432 O O . ALA A 1 178 ? 3.484 -30.125 -6.914 1 94.81 178 ALA A O 1
ATOM 1433 N N . VAL A 1 179 ? 1.456 -29.141 -6.773 1 93.94 179 VAL A N 1
ATOM 1434 C CA . VAL A 1 179 ? 1.547 -28.953 -5.332 1 93.94 179 VAL A CA 1
ATOM 1435 C C . VAL A 1 179 ? 1.058 -30.219 -4.613 1 93.94 179 VAL A C 1
ATOM 1437 O O . VAL A 1 179 ? -0.072 -30.656 -4.832 1 93.94 179 VAL A O 1
ATOM 1440 N N . ALA A 1 180 ? 1.869 -30.688 -3.766 1 90.44 180 ALA A N 1
ATOM 1441 C CA . ALA A 1 180 ? 1.496 -31.906 -3.037 1 90.44 180 ALA A CA 1
ATOM 1442 C C . ALA A 1 180 ? 0.303 -31.641 -2.121 1 90.44 180 ALA A C 1
ATOM 1444 O O . ALA A 1 180 ? 0.285 -30.656 -1.378 1 90.44 180 ALA A O 1
ATOM 1445 N N . GLY A 1 181 ? -0.724 -32.438 -2.213 1 88.44 181 GLY A N 1
ATOM 1446 C CA . GLY A 1 181 ? -1.866 -32.344 -1.317 1 88.44 181 GLY A CA 1
ATOM 1447 C C . GLY A 1 181 ? -2.943 -31.406 -1.805 1 88.44 181 GLY A C 1
ATOM 1448 O O . GLY A 1 181 ? -3.977 -31.25 -1.154 1 88.44 181 GLY A O 1
ATOM 1449 N N . LEU A 1 182 ? -2.67 -30.797 -2.9 1 91.06 182 LEU A N 1
ATOM 1450 C CA . LEU A 1 182 ? -3.662 -29.875 -3.447 1 91.06 182 LEU A CA 1
ATOM 1451 C C . LEU A 1 182 ? -3.855 -30.109 -4.941 1 91.06 182 LEU A C 1
ATOM 1453 O O . LEU A 1 182 ? -3.291 -29.391 -5.766 1 91.06 182 LEU A O 1
ATOM 1457 N N . PRO A 1 183 ? -4.715 -31.156 -5.215 1 89.56 183 PRO A N 1
ATOM 1458 C CA . PRO A 1 183 ? -4.914 -31.5 -6.621 1 89.56 183 PRO A CA 1
ATOM 1459 C C . PRO A 1 183 ? -5.359 -30.312 -7.469 1 89.56 183 PRO A C 1
ATOM 1461 O O . PRO A 1 183 ? -6.152 -29.484 -7.008 1 89.56 183 PRO A O 1
ATOM 1464 N N . GLY A 1 184 ? -4.809 -30.125 -8.633 1 91 184 GLY A N 1
ATOM 1465 C CA . GLY A 1 184 ? -5.215 -29.094 -9.578 1 91 184 GLY A CA 1
ATOM 1466 C C . GLY A 1 184 ? -4.445 -27.797 -9.414 1 91 184 GLY A C 1
ATOM 1467 O O . GLY A 1 184 ? -4.672 -26.844 -10.148 1 91 184 GLY A O 1
ATOM 1468 N N . VAL A 1 185 ? -3.668 -27.766 -8.406 1 94.38 185 VAL A N 1
ATOM 1469 C CA . VAL A 1 185 ? -2.865 -26.562 -8.164 1 94.38 185 VAL A CA 1
ATOM 1470 C C . VAL A 1 185 ? -1.412 -26.828 -8.547 1 94.38 185 VAL A C 1
ATOM 1472 O O . VAL A 1 185 ? -0.84 -27.859 -8.156 1 94.38 185 VAL A O 1
ATOM 1475 N N . TYR A 1 186 ? -0.825 -25.984 -9.336 1 96 186 TYR A N 1
ATOM 1476 C CA . TYR A 1 186 ? 0.556 -26.047 -9.797 1 96 186 TYR A CA 1
ATOM 1477 C C . TYR A 1 186 ? 1.287 -24.734 -9.523 1 96 186 TYR A C 1
ATOM 1479 O O . TYR A 1 186 ? 0.656 -23.703 -9.289 1 96 186 TYR A O 1
ATOM 1487 N N . TYR A 1 187 ? 2.555 -24.812 -9.453 1 96.62 187 TYR A N 1
ATOM 1488 C CA . TYR A 1 187 ? 3.299 -23.562 -9.359 1 96.62 187 TYR A CA 1
ATOM 1489 C C . TYR A 1 187 ? 4.449 -23.547 -10.359 1 96.62 187 TYR A C 1
ATOM 1491 O O . TYR A 1 187 ? 4.906 -24.594 -10.82 1 96.62 187 TYR A O 1
ATOM 1499 N N . GLU A 1 188 ? 4.754 -22.375 -10.82 1 96.81 188 GLU A N 1
ATOM 1500 C CA . GLU A 1 188 ? 5.977 -22.031 -11.531 1 96.81 188 GLU A CA 1
ATOM 1501 C C . GLU A 1 188 ? 6.957 -21.281 -10.633 1 96.81 188 GLU A C 1
ATOM 1503 O O . GLU A 1 188 ? 6.547 -20.484 -9.789 1 96.81 188 GLU A O 1
ATOM 1508 N N . GLU A 1 189 ? 8.219 -21.594 -10.828 1 96.5 189 GLU A N 1
ATOM 1509 C CA . GLU A 1 189 ? 9.227 -21 -9.945 1 96.5 189 GLU A CA 1
ATOM 1510 C C . GLU A 1 189 ? 10.312 -20.281 -10.75 1 96.5 189 GLU A C 1
ATOM 1512 O O . GLU A 1 189 ? 10.758 -20.797 -11.781 1 96.5 189 GLU A O 1
ATOM 1517 N N . TRP A 1 190 ? 10.688 -19.125 -10.32 1 97.38 190 TRP A N 1
ATOM 1518 C CA . TRP A 1 190 ? 11.789 -18.359 -10.875 1 97.38 190 TRP A CA 1
ATOM 1519 C C . TRP A 1 190 ? 12.883 -18.141 -9.836 1 97.38 190 TRP A C 1
ATOM 1521 O O . TRP A 1 190 ? 12.609 -17.672 -8.727 1 97.38 190 TRP A O 1
ATOM 1531 N N . ASN A 1 191 ? 14.07 -18.578 -10.211 1 96.75 191 ASN A N 1
ATOM 1532 C CA . ASN A 1 191 ? 15.266 -18.172 -9.461 1 96.75 191 ASN A CA 1
ATOM 1533 C C . ASN A 1 191 ? 15.875 -16.891 -10.023 1 96.75 191 ASN A C 1
ATOM 1535 O O . ASN A 1 191 ? 16.359 -16.875 -11.148 1 96.75 191 ASN A O 1
ATOM 1539 N N . PHE A 1 192 ? 15.727 -15.844 -9.164 1 97.5 192 PHE A N 1
ATOM 1540 C CA . PHE A 1 192 ? 16.234 -14.57 -9.672 1 97.5 192 PHE A CA 1
ATOM 1541 C C . PHE A 1 192 ? 17.016 -13.836 -8.586 1 97.5 192 PHE A C 1
ATOM 1543 O O . PHE A 1 192 ? 17.453 -14.438 -7.605 1 97.5 192 PHE A O 1
ATOM 1550 N N . GLY A 1 193 ? 17.219 -12.547 -8.703 1 96.5 193 GLY A N 1
ATOM 1551 C CA . GLY A 1 193 ? 18.25 -11.852 -7.953 1 96.5 193 GLY A CA 1
ATOM 1552 C C . GLY A 1 193 ? 19.578 -11.781 -8.688 1 96.5 193 GLY A C 1
ATOM 1553 O O . GLY A 1 193 ? 19.656 -12.094 -9.875 1 96.5 193 GLY A O 1
ATOM 1554 N N . THR A 1 194 ? 20.578 -11.266 -7.957 1 96.81 194 THR A N 1
ATOM 1555 C CA . THR A 1 194 ? 21.891 -11.195 -8.594 1 96.81 194 THR A CA 1
ATOM 1556 C C . THR A 1 194 ? 22.594 -12.547 -8.516 1 96.81 194 THR A C 1
ATOM 1558 O O . THR A 1 194 ? 23.422 -12.867 -9.375 1 96.81 194 THR A O 1
ATOM 1561 N N . HIS A 1 195 ? 22.203 -13.305 -7.5 1 96.44 195 HIS A N 1
ATOM 1562 C CA . HIS A 1 195 ? 22.75 -14.656 -7.363 1 96.44 195 HIS A CA 1
ATOM 1563 C C . HIS A 1 195 ? 21.641 -15.703 -7.34 1 96.44 195 HIS A C 1
ATOM 1565 O O . HIS A 1 195 ? 20.547 -15.445 -6.809 1 96.44 195 HIS A O 1
ATOM 1571 N N . ASP A 1 196 ? 22.031 -16.812 -7.863 1 95.44 196 ASP A N 1
ATOM 1572 C CA . ASP A 1 196 ? 21.156 -17.984 -7.793 1 95.44 196 ASP A CA 1
ATOM 1573 C C . ASP A 1 196 ? 21.188 -18.609 -6.402 1 95.44 196 ASP A C 1
ATOM 1575 O O . ASP A 1 196 ? 22.25 -18.828 -5.832 1 95.44 196 ASP A O 1
ATOM 1579 N N . TYR A 1 197 ? 20.062 -18.875 -5.945 1 94.5 197 TYR A N 1
ATOM 1580 C CA . TYR A 1 197 ? 19.953 -19.375 -4.578 1 94.5 197 TYR A CA 1
ATOM 1581 C C . TYR A 1 197 ? 20.562 -20.75 -4.453 1 94.5 197 TYR A C 1
ATOM 1583 O O . TYR A 1 197 ? 21.25 -21.047 -3.463 1 94.5 197 TYR A O 1
ATOM 1591 N N . TYR A 1 198 ? 20.406 -21.625 -5.422 1 92.44 198 TYR A N 1
ATOM 1592 C CA . TYR A 1 198 ? 20.797 -23.031 -5.352 1 92.44 198 TYR A CA 1
ATOM 1593 C C . TYR A 1 198 ? 22.281 -23.203 -5.688 1 92.44 198 TYR A C 1
ATOM 1595 O O . TYR A 1 198 ? 22.984 -23.984 -5.043 1 92.44 198 TYR A O 1
ATOM 1603 N N . THR A 1 199 ? 22.766 -22.406 -6.629 1 93.44 199 THR A N 1
ATOM 1604 C CA . THR A 1 199 ? 24.109 -22.656 -7.129 1 93.44 199 THR A CA 1
ATOM 1605 C C . THR A 1 199 ? 25.094 -21.609 -6.605 1 93.44 199 THR A C 1
ATOM 1607 O O . THR A 1 199 ? 26.297 -21.828 -6.598 1 93.44 199 THR A O 1
ATOM 1610 N N . GLY A 1 200 ? 24.562 -20.484 -6.27 1 91.19 200 GLY A N 1
ATOM 1611 C CA . GLY A 1 200 ? 25.422 -19.375 -5.848 1 91.19 200 GLY A CA 1
ATOM 1612 C C . GLY A 1 200 ? 26 -18.594 -7.008 1 91.19 200 GLY A C 1
ATOM 1613 O O . GLY A 1 200 ? 26.672 -17.594 -6.801 1 91.19 200 GLY A O 1
ATOM 1614 N N . ALA A 1 201 ? 25.719 -19.016 -8.164 1 94.06 201 ALA A N 1
ATOM 1615 C CA . ALA A 1 201 ? 26.219 -18.344 -9.359 1 94.06 201 ALA A CA 1
ATOM 1616 C C . ALA A 1 201 ? 25.375 -17.094 -9.672 1 94.06 201 ALA A C 1
ATOM 1618 O O . ALA A 1 201 ? 24.297 -16.922 -9.125 1 94.06 201 ALA A O 1
ATOM 1619 N N . LEU A 1 202 ? 25.922 -16.25 -10.539 1 95.62 202 LEU A N 1
ATOM 1620 C CA . LEU A 1 202 ? 25.172 -15.102 -11.016 1 95.62 202 LEU A CA 1
ATOM 1621 C C . LEU A 1 202 ? 23.969 -15.547 -11.836 1 95.62 202 LEU A C 1
ATOM 1623 O O . LEU A 1 202 ? 24.062 -16.5 -12.609 1 95.62 202 LEU A O 1
ATOM 1627 N N . THR A 1 203 ? 22.875 -14.859 -11.656 1 96.5 203 THR A N 1
ATOM 1628 C CA . THR A 1 203 ? 21.688 -15.188 -12.453 1 96.5 203 THR A CA 1
ATOM 1629 C C . THR A 1 203 ? 21.719 -14.445 -13.789 1 96.5 203 THR A C 1
ATOM 1631 O O . THR A 1 203 ? 22.547 -13.555 -13.992 1 96.5 203 THR A O 1
ATOM 1634 N N . ALA A 1 204 ? 2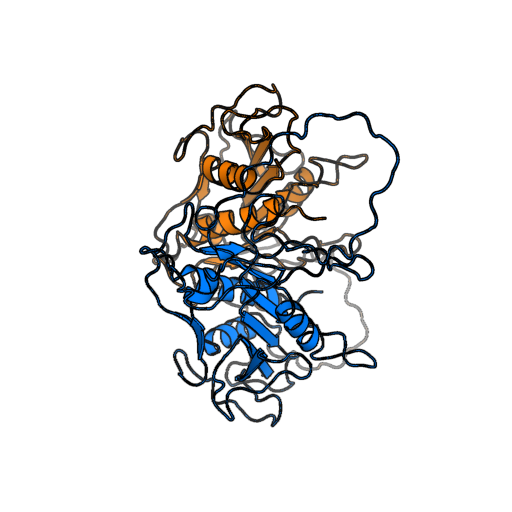0.797 -14.875 -14.672 1 96.62 204 ALA A N 1
ATOM 1635 C CA . ALA A 1 204 ? 20.672 -14.227 -15.977 1 96.62 204 ALA A CA 1
ATOM 1636 C C . ALA A 1 204 ? 19.656 -13.078 -15.914 1 96.62 204 ALA A C 1
ATOM 1638 O O . ALA A 1 204 ? 19.266 -12.531 -16.953 1 96.62 204 ALA A O 1
ATOM 1639 N N . CYS A 1 205 ? 19.172 -12.688 -14.719 1 97.19 205 CYS A N 1
ATOM 1640 C CA . CYS A 1 205 ? 18.25 -11.562 -14.539 1 97.19 205 CYS A CA 1
ATOM 1641 C C . CYS A 1 205 ? 19.016 -10.242 -14.531 1 97.19 205 CYS A C 1
ATOM 1643 O O . CYS A 1 205 ? 19.156 -9.617 -13.484 1 97.19 205 CYS A O 1
ATOM 1645 N N . ILE A 1 206 ? 19.422 -9.742 -15.727 1 95.19 206 ILE A N 1
ATOM 1646 C CA . ILE A 1 206 ? 20.406 -8.656 -15.789 1 95.19 206 ILE A CA 1
ATOM 1647 C C . ILE A 1 206 ? 19.781 -7.449 -16.484 1 95.19 206 ILE A C 1
ATOM 1649 O O . ILE A 1 206 ? 20.453 -6.434 -16.688 1 95.19 206 ILE A O 1
ATOM 1653 N N . GLY A 1 207 ? 18.516 -7.578 -16.844 1 94.88 207 GLY A N 1
ATOM 1654 C CA . GLY A 1 207 ? 17.875 -6.469 -17.531 1 94.88 207 GLY A CA 1
ATOM 1655 C C . GLY A 1 207 ? 16.359 -6.539 -17.484 1 94.88 207 GLY A C 1
ATOM 1656 O O . GLY A 1 207 ? 15.781 -7.578 -17.141 1 94.88 207 GLY A O 1
ATOM 1657 N N . SER A 1 208 ? 15.766 -5.383 -17.844 1 94.25 208 SER A N 1
ATOM 1658 C CA . SER A 1 208 ? 14.312 -5.297 -17.875 1 94.25 208 SER A CA 1
ATOM 1659 C C . SER A 1 208 ? 13.75 -5.984 -19.125 1 94.25 208 SER A C 1
ATOM 1661 O O . SER A 1 208 ? 14.398 -6.02 -20.172 1 94.25 208 SER A O 1
ATOM 1663 N N . GLY A 1 209 ? 12.586 -6.551 -18.969 1 94.06 209 GLY A N 1
ATOM 1664 C CA . GLY A 1 209 ? 11.852 -7.031 -20.125 1 94.06 209 GLY A CA 1
ATOM 1665 C C . GLY A 1 209 ? 12.281 -8.414 -20.578 1 94.06 209 GLY A C 1
ATOM 1666 O O . GLY A 1 209 ? 11.852 -8.891 -21.625 1 94.06 209 GLY A O 1
ATOM 1667 N N . LEU A 1 210 ? 13.164 -9.086 -19.844 1 96.38 210 LEU A N 1
ATOM 1668 C CA . LEU A 1 210 ? 13.578 -10.438 -20.219 1 96.38 210 LEU A CA 1
ATOM 1669 C C . LEU A 1 210 ? 12.438 -11.43 -20.031 1 96.38 210 LEU A C 1
ATOM 1671 O O . LEU A 1 210 ? 11.922 -11.586 -18.922 1 96.38 210 LEU A O 1
ATOM 1675 N N . ILE A 1 211 ? 12.164 -12.148 -21.047 1 95.12 211 ILE A N 1
ATOM 1676 C CA . ILE A 1 211 ? 10.984 -13 -21.094 1 95.12 211 ILE A CA 1
ATOM 1677 C C . ILE A 1 211 ? 11.078 -14.078 -20.016 1 95.12 211 ILE A C 1
ATOM 1679 O O . ILE A 1 211 ? 10.078 -14.414 -19.375 1 95.12 211 ILE A O 1
ATOM 1683 N N . ASN A 1 212 ? 12.25 -14.586 -19.812 1 95.81 212 ASN A N 1
ATOM 1684 C CA . ASN A 1 212 ? 12.438 -15.672 -18.859 1 95.81 212 ASN A CA 1
ATOM 1685 C C . ASN A 1 212 ? 12.32 -15.188 -17.422 1 95.81 212 ASN A C 1
ATOM 1687 O O . ASN A 1 212 ? 12.312 -15.984 -16.484 1 95.81 212 ASN A O 1
ATOM 1691 N N . TYR A 1 213 ? 12.18 -13.875 -17.266 1 97.69 213 TYR A N 1
ATOM 1692 C CA . TYR A 1 213 ? 12.07 -13.305 -15.93 1 97.69 213 TYR A CA 1
ATOM 1693 C C . TYR A 1 213 ? 10.828 -12.422 -15.812 1 97.69 213 TYR A C 1
ATOM 1695 O O . TYR A 1 213 ? 10.836 -11.422 -15.102 1 97.69 213 TYR A O 1
ATOM 1703 N N . GLN A 1 214 ? 9.891 -12.789 -16.547 1 97.12 214 GLN A N 1
ATOM 1704 C CA . GLN A 1 214 ? 8.578 -12.156 -16.438 1 97.12 214 GLN A CA 1
ATOM 1705 C C . GLN A 1 214 ? 7.535 -13.148 -15.922 1 97.12 214 GLN A C 1
ATOM 1707 O O . GLN A 1 214 ? 7.523 -14.312 -16.328 1 97.12 214 GLN A O 1
ATOM 1712 N N . VAL A 1 215 ? 6.789 -12.695 -15.008 1 97.19 215 VAL A N 1
ATOM 1713 C CA . VAL A 1 215 ? 5.66 -13.469 -14.508 1 97.19 215 VAL A CA 1
ATOM 1714 C C . VAL A 1 215 ? 4.363 -12.953 -15.141 1 97.19 215 VAL A C 1
ATOM 1716 O O . VAL A 1 215 ? 4.066 -11.758 -15.07 1 97.19 215 VAL A O 1
ATOM 1719 N N . ASN A 1 216 ? 3.652 -13.82 -15.75 1 95.06 216 ASN A N 1
ATOM 1720 C CA . ASN A 1 216 ? 2.387 -13.477 -16.391 1 95.06 216 ASN A CA 1
ATOM 1721 C C . ASN A 1 216 ? 1.196 -14.047 -15.625 1 95.06 216 ASN A C 1
ATOM 1723 O O . ASN A 1 216 ? 1.105 -15.266 -15.43 1 95.06 216 ASN A O 1
ATOM 1727 N N . ILE A 1 217 ? 0.377 -13.188 -15.172 1 95.44 217 ILE A N 1
ATOM 1728 C CA . ILE A 1 217 ? -0.861 -13.594 -14.516 1 95.44 217 ILE A CA 1
ATOM 1729 C C . ILE A 1 217 ? -2.059 -13.156 -15.352 1 95.44 217 ILE A C 1
ATOM 1731 O O . ILE A 1 217 ? -2.262 -11.961 -15.578 1 95.44 217 ILE A O 1
ATOM 1735 N N . PRO A 1 218 ? -2.84 -14.047 -15.82 1 93.88 218 PRO A N 1
ATOM 1736 C CA . PRO A 1 218 ? -3.998 -13.625 -16.609 1 93.88 218 PRO A CA 1
ATOM 1737 C C . PRO A 1 218 ? -4.953 -12.719 -15.836 1 93.88 218 PRO A C 1
ATOM 1739 O O . PRO A 1 218 ? -5.418 -13.094 -14.758 1 93.88 218 PRO A O 1
ATOM 1742 N N . VAL A 1 219 ? -5.328 -11.594 -16.391 1 94.31 219 VAL A N 1
ATOM 1743 C CA . VAL A 1 219 ? -6.18 -10.609 -15.719 1 94.31 219 VAL A CA 1
ATOM 1744 C C . VAL A 1 219 ? -7.578 -11.188 -15.523 1 94.31 219 VAL A C 1
ATOM 1746 O O . VAL A 1 219 ? -8.258 -10.875 -14.539 1 94.31 219 VAL A O 1
ATOM 1749 N N . GLN A 1 220 ? -8 -12.016 -16.406 1 92.94 220 GLN A N 1
ATOM 1750 C CA . GLN A 1 220 ? -9.359 -12.555 -16.375 1 92.94 220 GLN A CA 1
ATOM 1751 C C . GLN A 1 220 ? -9.633 -13.312 -15.078 1 92.94 220 GLN A C 1
ATOM 1753 O O . GLN A 1 220 ? -10.781 -13.422 -14.656 1 92.94 220 GLN A O 1
ATOM 1758 N N . GLU A 1 221 ? -8.531 -13.812 -14.414 1 93.75 221 GLU A N 1
ATOM 1759 C CA . GLU A 1 221 ? -8.695 -14.578 -13.188 1 93.75 221 GLU A CA 1
ATOM 1760 C C . GLU A 1 221 ? -9.336 -13.734 -12.094 1 93.75 221 GLU A C 1
ATOM 1762 O O . GLU A 1 221 ? -10.008 -14.266 -11.203 1 93.75 221 GLU A O 1
ATOM 1767 N N . VAL A 1 222 ? -9.156 -12.461 -12.117 1 93.12 222 VAL A N 1
ATOM 1768 C CA . VAL A 1 222 ? -9.703 -11.555 -11.125 1 93.12 222 VAL A CA 1
ATOM 1769 C C . VAL A 1 222 ? -11.227 -11.594 -11.172 1 93.12 222 VAL A C 1
ATOM 1771 O O . VAL A 1 222 ? -11.898 -11.359 -10.156 1 93.12 222 VAL A O 1
ATOM 1774 N N . PHE A 1 223 ? -11.781 -11.953 -12.227 1 92.44 223 PHE A N 1
ATOM 1775 C CA . PHE A 1 223 ? -13.219 -11.836 -12.43 1 92.44 223 PHE A CA 1
ATOM 1776 C C . PHE A 1 223 ? -13.883 -13.211 -12.391 1 92.44 223 PHE A C 1
ATOM 1778 O O . PHE A 1 223 ? -15.055 -13.352 -12.75 1 92.44 223 PHE A O 1
ATOM 1785 N N . TRP A 1 224 ? -13.148 -14.188 -12.039 1 91.44 224 TRP A N 1
ATOM 1786 C CA . TRP A 1 224 ? -13.688 -15.539 -11.891 1 91.44 224 TRP A CA 1
ATOM 1787 C C . TRP A 1 224 ? -14.781 -15.57 -10.836 1 91.44 224 TRP A C 1
ATOM 1789 O O . TRP A 1 224 ? -14.539 -15.242 -9.672 1 91.44 224 TRP A O 1
ATOM 1799 N N . ASN A 1 225 ? -15.992 -15.914 -11.234 1 88.69 225 ASN A N 1
ATOM 1800 C CA . ASN A 1 225 ? -17.141 -15.914 -10.336 1 88.69 225 ASN A CA 1
ATOM 1801 C C . ASN A 1 225 ? -18.234 -16.844 -10.828 1 88.69 225 ASN A C 1
ATOM 1803 O O . ASN A 1 225 ? -19.375 -16.406 -11.039 1 88.69 225 ASN A O 1
ATOM 1807 N N . PRO A 1 226 ? -17.922 -18.062 -10.859 1 85.88 226 PRO A N 1
ATOM 1808 C CA . PRO A 1 226 ? -18.984 -18.984 -11.234 1 85.88 226 PRO A CA 1
ATOM 1809 C C . PRO A 1 226 ? -20.031 -19.172 -10.133 1 85.88 226 PRO A C 1
ATOM 1811 O O . PRO A 1 226 ? -19.766 -18.828 -8.977 1 85.88 226 PRO A O 1
ATOM 1814 N N . SER A 1 227 ? -21.141 -19.688 -10.57 1 78.19 227 SER A N 1
ATOM 1815 C CA . SER A 1 227 ? -22.141 -20.016 -9.562 1 78.19 227 SER A CA 1
ATOM 1816 C C . SER A 1 227 ? -21.688 -21.172 -8.68 1 78.19 227 SER A C 1
ATOM 1818 O O . SER A 1 227 ? -21.031 -22.094 -9.156 1 78.19 227 SER A O 1
ATOM 1820 N N . ILE A 1 228 ? -21.875 -21.016 -7.473 1 72.12 228 ILE A N 1
ATOM 1821 C CA . ILE A 1 228 ? -21.547 -22.078 -6.539 1 72.12 228 ILE A CA 1
ATOM 1822 C C . ILE A 1 228 ? -22.797 -22.891 -6.207 1 72.12 228 ILE A C 1
ATOM 1824 O O . ILE A 1 228 ? -23.781 -22.328 -5.703 1 72.12 228 ILE A O 1
ATOM 1828 N N . ILE A 1 229 ? -22.781 -24.094 -6.656 1 69.44 229 ILE A N 1
ATOM 1829 C CA . ILE A 1 229 ? -23.875 -25.016 -6.398 1 69.44 229 ILE A CA 1
ATOM 1830 C C . ILE A 1 229 ? -23.406 -26.141 -5.488 1 69.44 229 ILE A C 1
ATOM 1832 O O . ILE A 1 229 ? -22.422 -26.828 -5.801 1 69.44 229 ILE A O 1
ATOM 1836 N N . GLY A 1 230 ? -24.031 -26.406 -4.379 1 67.81 230 GLY A N 1
ATOM 1837 C CA . GLY A 1 230 ? -23.672 -27.469 -3.451 1 67.81 230 GLY A CA 1
ATOM 1838 C C . GLY A 1 230 ? -22.25 -27.328 -2.926 1 67.81 230 GLY A C 1
ATOM 1839 O O . GLY A 1 230 ? -21.547 -28.328 -2.764 1 67.81 230 GLY A O 1
ATOM 1840 N N . GLY A 1 231 ? -21.781 -26.078 -2.916 1 66.81 231 GLY A N 1
ATOM 1841 C CA . GLY A 1 231 ? -20.453 -25.812 -2.363 1 66.81 231 GLY A CA 1
ATOM 1842 C C . GLY A 1 231 ? -19.344 -25.906 -3.396 1 66.81 231 GLY A C 1
ATOM 1843 O O . GLY A 1 231 ? -18.188 -25.656 -3.084 1 66.81 231 GLY A O 1
ATOM 1844 N N . SER A 1 232 ? -19.797 -26.297 -4.535 1 73 232 SER A N 1
ATOM 1845 C CA . SER A 1 232 ? -18.797 -26.422 -5.598 1 73 232 SER A CA 1
ATOM 1846 C C . SER A 1 232 ? -19.094 -25.469 -6.75 1 73 232 SER A C 1
ATOM 1848 O O . SER A 1 232 ? -20.266 -25.281 -7.121 1 73 232 SER A O 1
ATOM 1850 N N . PRO A 1 233 ? -18.016 -24.938 -7.23 1 77.5 233 PRO A N 1
ATOM 1851 C CA . PRO A 1 233 ? -18.25 -24.047 -8.383 1 77.5 233 PRO A CA 1
ATOM 1852 C C . PRO A 1 233 ? -18.734 -24.812 -9.609 1 77.5 233 PRO A C 1
ATOM 1854 O O . PRO A 1 233 ? -18.234 -25.891 -9.914 1 77.5 233 PRO A O 1
ATOM 1857 N N . SER A 1 234 ? -19.781 -24.375 -10.18 1 81.19 234 SER A N 1
ATOM 1858 C CA . SER A 1 234 ? -20.266 -24.875 -11.453 1 81.19 234 SER A CA 1
ATOM 1859 C C . SER A 1 234 ? -19.531 -24.25 -12.633 1 81.19 234 SER A C 1
ATOM 1861 O O . SER A 1 234 ? -19.828 -23.109 -13.016 1 81.19 234 SER A O 1
ATOM 1863 N N . ILE A 1 235 ? -18.547 -24.953 -13.164 1 82.5 235 ILE A N 1
ATOM 1864 C CA . ILE A 1 235 ? -17.672 -24.312 -14.133 1 82.5 235 ILE A CA 1
ATOM 1865 C C . ILE A 1 235 ? -17.984 -24.812 -15.539 1 82.5 235 ILE A C 1
ATOM 1867 O O . ILE A 1 235 ? -17.438 -24.312 -16.516 1 82.5 235 ILE A O 1
ATOM 1871 N N . ALA A 1 236 ? -18.891 -25.797 -15.594 1 83.06 236 ALA A N 1
ATOM 1872 C CA . ALA A 1 236 ? -19.266 -26.281 -16.922 1 83.06 236 ALA A CA 1
ATOM 1873 C C . ALA A 1 236 ? -19.906 -25.172 -17.75 1 83.06 236 ALA A C 1
ATOM 1875 O O . ALA A 1 236 ? -20.922 -24.609 -17.359 1 83.06 236 ALA A O 1
ATOM 1876 N N . GLY A 1 237 ? -19.281 -24.781 -18.859 1 86 237 GLY A N 1
AT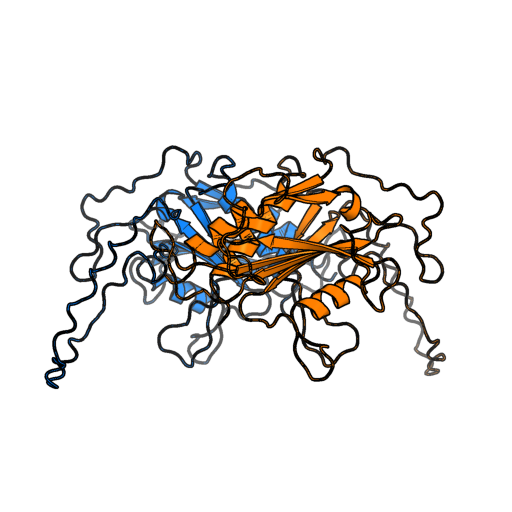OM 1877 C CA . GLY A 1 237 ? -19.781 -23.75 -19.75 1 86 237 GLY A CA 1
ATOM 1878 C C . GLY A 1 237 ? -19.578 -22.359 -19.203 1 86 237 GLY A C 1
ATOM 1879 O O . GLY A 1 237 ? -20.047 -21.375 -19.797 1 86 237 GLY A O 1
ATOM 1880 N N . TYR A 1 238 ? -18.938 -22.266 -18.094 1 88.31 238 TYR A N 1
ATOM 1881 C CA . TYR A 1 238 ? -18.703 -20.969 -17.469 1 88.31 238 TYR A CA 1
ATOM 1882 C C . TYR A 1 238 ? -17.641 -20.188 -18.234 1 88.31 238 TYR A C 1
ATOM 1884 O O . TYR A 1 238 ? -16.562 -20.703 -18.531 1 88.31 238 TYR A O 1
ATOM 1892 N N . VAL A 1 239 ? -18.016 -18.984 -18.688 1 89 239 VAL A N 1
ATOM 1893 C CA . VAL A 1 239 ? -17.094 -18.062 -19.344 1 89 239 VAL A CA 1
ATOM 1894 C C . VAL A 1 239 ? -16.875 -16.844 -18.469 1 89 239 VAL A C 1
ATOM 1896 O O . VAL A 1 239 ? -17.844 -16.219 -18 1 89 239 VAL A O 1
ATOM 1899 N N . ILE A 1 240 ? -15.641 -16.531 -18.219 1 89.88 240 ILE A N 1
ATOM 1900 C CA . ILE A 1 240 ? -15.328 -15.367 -17.406 1 89.88 240 ILE A CA 1
ATOM 1901 C C . ILE A 1 240 ? -15.633 -14.094 -18.188 1 89.88 240 ILE A C 1
ATOM 1903 O O . ILE A 1 240 ? -15.195 -13.938 -19.328 1 89.88 240 ILE A O 1
ATOM 1907 N N . ALA A 1 241 ? -16.375 -13.211 -17.594 1 89.06 241 ALA A N 1
ATOM 1908 C CA . ALA A 1 241 ? -16.672 -11.914 -18.203 1 89.06 241 ALA A CA 1
ATOM 1909 C C . ALA A 1 241 ? -15.703 -10.844 -17.688 1 89.06 241 ALA A C 1
ATOM 1911 O O . ALA A 1 241 ? -15.664 -10.555 -16.484 1 89.06 241 ALA A O 1
ATOM 1912 N N . VAL A 1 242 ? -14.961 -10.32 -18.578 1 90.75 242 VAL A N 1
ATOM 1913 C CA . VAL A 1 242 ? -14.023 -9.25 -18.25 1 90.75 242 VAL A CA 1
ATOM 1914 C C . VAL A 1 242 ? -14.609 -7.898 -18.656 1 90.75 242 VAL A C 1
ATOM 1916 O O . VAL A 1 242 ? -15.055 -7.734 -19.797 1 90.75 242 VAL A O 1
ATOM 1919 N N . PRO A 1 243 ? -14.641 -6.945 -17.719 1 89.5 243 PRO A N 1
ATOM 1920 C CA . PRO A 1 243 ? -15.125 -5.621 -18.125 1 89.5 243 PRO A CA 1
ATOM 1921 C C . PRO A 1 243 ? -14.367 -5.051 -19.312 1 89.5 243 PRO A C 1
ATOM 1923 O O . PRO A 1 243 ? -13.156 -5.234 -19.438 1 89.5 243 PRO A O 1
ATOM 1926 N N . GLY A 1 244 ? -15.047 -4.254 -20.125 1 86.81 244 GLY A N 1
ATOM 1927 C CA . GLY A 1 244 ? -14.492 -3.707 -21.359 1 86.81 244 GLY A CA 1
ATOM 1928 C C . GLY A 1 244 ? -13.375 -2.709 -21.109 1 86.81 244 GLY A C 1
ATOM 1929 O O . GLY A 1 244 ? -12.516 -2.504 -21.969 1 86.81 244 GLY A O 1
ATOM 1930 N N . VAL A 1 245 ? -13.375 -2.125 -19.953 1 85.56 245 VAL A N 1
ATOM 1931 C CA . VAL A 1 245 ? -12.398 -1.078 -19.656 1 85.56 245 VAL A CA 1
ATOM 1932 C C . VAL A 1 245 ? -11.039 -1.705 -19.375 1 85.56 245 VAL A C 1
ATOM 1934 O O . VAL A 1 245 ? -10.016 -1.008 -19.359 1 85.56 245 VAL A O 1
ATOM 1937 N N . VAL A 1 246 ? -11.055 -3.059 -19.078 1 88.06 246 VAL A N 1
ATOM 1938 C CA . VAL A 1 246 ? -9.789 -3.76 -18.891 1 88.06 246 VAL A CA 1
ATOM 1939 C C . VAL A 1 246 ? -9.102 -3.973 -20.234 1 88.06 246 VAL A C 1
ATOM 1941 O O . VAL A 1 246 ? -9.648 -4.633 -21.125 1 88.06 246 VAL A O 1
ATOM 1944 N N . THR A 1 247 ? -7.832 -3.42 -20.344 1 85.31 247 THR A N 1
ATOM 1945 C CA . THR A 1 247 ? -7.211 -3.326 -21.656 1 85.31 247 THR A CA 1
ATOM 1946 C C . THR A 1 247 ? -6.113 -4.371 -21.812 1 85.31 247 THR A C 1
ATOM 1948 O O . THR A 1 247 ? -5.77 -4.758 -22.938 1 85.31 247 THR A O 1
ATOM 1951 N N . ALA A 1 248 ? -5.559 -4.895 -20.844 1 89.38 248 ALA A N 1
ATOM 1952 C CA . ALA A 1 248 ? -4.453 -5.844 -20.922 1 89.38 248 ALA A CA 1
ATOM 1953 C C . ALA A 1 248 ? -4.895 -7.242 -20.516 1 89.38 248 ALA A C 1
ATOM 1955 O O . ALA A 1 248 ? -5.621 -7.402 -19.531 1 89.38 248 ALA A O 1
ATOM 1956 N N . PRO A 1 249 ? -4.461 -8.203 -21.266 1 91.94 249 PRO A N 1
ATOM 1957 C CA . PRO A 1 249 ? -4.883 -9.57 -20.953 1 91.94 249 PRO A CA 1
ATOM 1958 C C . PRO A 1 249 ? -4.148 -10.156 -19.766 1 91.94 249 PRO A C 1
ATOM 1960 O O . PRO A 1 249 ? -4.629 -11.109 -19.141 1 91.94 249 PRO A O 1
ATOM 1963 N N . ASN A 1 250 ? -2.945 -9.617 -19.516 1 93.75 250 ASN A N 1
ATOM 1964 C CA . ASN A 1 250 ? -2.131 -10.148 -18.438 1 93.75 250 ASN A CA 1
ATOM 1965 C C . ASN A 1 250 ? -1.535 -9.039 -17.578 1 93.75 250 ASN A C 1
ATOM 1967 O O . ASN A 1 250 ? -1.316 -7.926 -18.062 1 93.75 250 ASN A O 1
ATOM 1971 N N . PHE A 1 251 ? -1.435 -9.383 -16.266 1 94.38 251 PHE A N 1
ATOM 1972 C CA . PHE A 1 251 ? -0.448 -8.664 -15.469 1 94.38 251 PHE A CA 1
ATOM 1973 C C . PHE A 1 251 ? 0.96 -9.156 -15.773 1 94.38 251 PHE A C 1
ATOM 1975 O O . PHE A 1 251 ? 1.252 -10.344 -15.617 1 94.38 251 PHE A O 1
ATOM 1982 N N . ILE A 1 252 ? 1.796 -8.266 -16.219 1 94.56 252 ILE A N 1
ATOM 1983 C CA . ILE A 1 252 ? 3.16 -8.68 -16.516 1 94.56 252 ILE A CA 1
ATOM 1984 C C . ILE A 1 252 ? 4.117 -8.102 -15.484 1 94.56 252 ILE A C 1
ATOM 1986 O O . ILE A 1 252 ? 4.379 -6.895 -15.477 1 94.56 252 ILE A O 1
ATOM 1990 N N . ILE A 1 253 ? 4.594 -8.984 -14.617 1 96.19 253 ILE A N 1
ATOM 1991 C CA . ILE A 1 253 ? 5.5 -8.57 -13.547 1 96.19 253 ILE A CA 1
ATOM 1992 C C . ILE A 1 253 ? 6.945 -8.812 -13.977 1 96.19 253 ILE A C 1
ATOM 1994 O O . ILE A 1 253 ? 7.316 -9.938 -14.312 1 96.19 253 ILE A O 1
ATOM 1998 N N . ASP A 1 254 ? 7.715 -7.793 -14.008 1 96.69 254 ASP A N 1
ATOM 1999 C CA . ASP A 1 254 ? 9.133 -7.875 -14.344 1 96.69 254 ASP A CA 1
ATOM 2000 C C . ASP A 1 254 ? 9.984 -8.125 -13.102 1 96.69 254 ASP A C 1
ATOM 2002 O O . ASP A 1 254 ? 10.148 -7.23 -12.266 1 96.69 254 ASP A O 1
ATOM 2006 N N . LEU A 1 255 ? 10.586 -9.297 -13.031 1 98.06 255 LEU A N 1
ATOM 2007 C CA . LEU A 1 255 ? 11.32 -9.688 -11.836 1 98.06 255 LEU A CA 1
ATOM 2008 C C . LEU A 1 255 ? 12.602 -8.875 -11.695 1 98.06 255 LEU A C 1
ATOM 2010 O O . LEU A 1 255 ? 13.102 -8.68 -10.586 1 98.06 255 LEU A O 1
ATOM 2014 N N . TYR A 1 256 ? 13.148 -8.391 -12.852 1 97.44 256 TYR A N 1
ATOM 2015 C CA . TYR A 1 256 ? 14.328 -7.527 -12.781 1 97.44 256 TYR A CA 1
ATOM 2016 C C . TYR A 1 256 ? 14.008 -6.242 -12.023 1 97.44 256 TYR A C 1
ATOM 2018 O O . TYR A 1 256 ? 14.836 -5.762 -11.234 1 97.44 256 TYR A O 1
ATOM 2026 N N . GLN A 1 257 ? 12.836 -5.734 -12.273 1 95.19 257 GLN A N 1
ATOM 2027 C CA . GLN A 1 257 ? 12.453 -4.512 -11.57 1 95.19 257 GLN A CA 1
ATOM 2028 C C . GLN A 1 257 ? 12.289 -4.762 -10.078 1 95.19 257 GLN A C 1
ATOM 2030 O O . GLN A 1 257 ? 12.664 -3.922 -9.258 1 95.19 257 GLN A O 1
ATOM 2035 N N . ILE A 1 258 ? 11.68 -5.859 -9.711 1 96 258 ILE A N 1
ATOM 2036 C CA . ILE A 1 258 ? 11.57 -6.23 -8.297 1 96 258 ILE A CA 1
ATOM 2037 C C . ILE A 1 258 ? 12.961 -6.348 -7.684 1 96 258 ILE A C 1
ATOM 2039 O O . ILE A 1 258 ? 13.203 -5.848 -6.582 1 96 258 ILE A O 1
ATOM 2043 N N . GLN A 1 259 ? 13.859 -6.977 -8.391 1 96.12 259 GLN A N 1
ATOM 2044 C CA . GLN A 1 259 ? 15.25 -7.113 -7.965 1 96.12 259 GLN A CA 1
ATOM 2045 C C . GLN A 1 259 ? 15.875 -5.75 -7.688 1 96.12 259 GLN A C 1
ATOM 2047 O O . GLN A 1 259 ? 16.516 -5.551 -6.648 1 96.12 259 GLN A O 1
ATOM 2052 N N . GLN A 1 260 ? 15.664 -4.844 -8.609 1 92.69 260 GLN A N 1
ATOM 2053 C CA . GLN A 1 260 ? 16.25 -3.514 -8.461 1 92.69 260 GLN A CA 1
ATOM 2054 C C . GLN A 1 260 ? 15.703 -2.809 -7.223 1 92.69 260 GLN A C 1
ATOM 2056 O O . GLN A 1 260 ? 16.453 -2.131 -6.512 1 92.69 260 GLN A O 1
ATOM 2061 N N . VAL A 1 261 ? 14.469 -2.957 -7.02 1 90.25 261 VAL A N 1
ATOM 2062 C CA . VAL A 1 261 ? 13.859 -2.338 -5.844 1 90.25 261 VAL A CA 1
ATOM 2063 C C . VAL A 1 261 ? 14.516 -2.881 -4.578 1 90.25 261 VAL A C 1
ATOM 2065 O O . VAL A 1 261 ? 14.844 -2.119 -3.662 1 90.25 261 VAL A O 1
ATOM 2068 N N . VAL A 1 262 ? 14.719 -4.18 -4.484 1 92.19 262 VAL A N 1
ATOM 2069 C CA . VAL A 1 262 ? 15.328 -4.809 -3.312 1 92.19 262 VAL A CA 1
ATOM 2070 C C . VAL A 1 262 ? 16.766 -4.309 -3.146 1 92.19 262 VAL A C 1
ATOM 2072 O O . VAL A 1 262 ? 17.156 -3.875 -2.061 1 92.19 262 VAL A O 1
ATOM 2075 N N . LEU A 1 263 ? 17.516 -4.273 -4.219 1 91.06 263 LEU A N 1
ATOM 2076 C CA . LEU A 1 263 ? 18.922 -3.916 -4.176 1 91.06 263 LEU A CA 1
ATOM 2077 C C . LEU A 1 263 ? 19.109 -2.451 -3.793 1 91.06 263 LEU A C 1
ATOM 2079 O O . LEU A 1 263 ? 20.062 -2.098 -3.102 1 91.06 263 LEU A O 1
ATOM 2083 N N . GLN A 1 264 ? 18.188 -1.671 -4.203 1 84.88 264 GLN A N 1
ATOM 2084 C CA . GLN A 1 264 ? 18.281 -0.239 -3.938 1 84.88 264 GLN A CA 1
ATOM 2085 C C . GLN A 1 264 ? 17.875 0.082 -2.502 1 84.88 264 GLN A C 1
ATOM 2087 O O . GLN A 1 264 ? 18.188 1.157 -1.988 1 84.88 264 GLN A O 1
ATOM 2092 N N . ASN A 1 265 ? 17.188 -0.796 -1.863 1 82.94 265 ASN A N 1
ATOM 2093 C CA . ASN A 1 265 ? 16.625 -0.469 -0.554 1 82.94 265 ASN A CA 1
ATOM 2094 C C . ASN A 1 265 ? 17.188 -1.374 0.537 1 82.94 265 ASN A C 1
ATOM 2096 O O . ASN A 1 265 ? 16.688 -1.395 1.658 1 82.94 265 ASN A O 1
ATOM 2100 N N . GLN A 1 266 ? 18.188 -2.117 0.182 1 85.5 266 GLN A N 1
ATOM 2101 C CA . GLN A 1 266 ? 18.812 -2.971 1.188 1 85.5 266 GLN A CA 1
ATOM 2102 C C . GLN A 1 266 ? 19.984 -2.266 1.854 1 85.5 266 GLN A C 1
ATOM 2104 O O . GLN A 1 266 ? 20.469 -1.242 1.359 1 85.5 266 GLN A O 1
ATOM 2109 N N . GLU A 1 267 ? 20.391 -2.783 2.996 1 78.62 267 GLU A N 1
ATOM 2110 C CA . GLU A 1 267 ? 21.578 -2.277 3.668 1 78.62 267 GLU A CA 1
ATOM 2111 C C . GLU A 1 267 ? 22.844 -2.852 3.047 1 78.62 267 GLU A C 1
ATOM 2113 O O . GLU A 1 267 ? 23.031 -4.07 3.012 1 78.62 267 GLU A O 1
ATOM 2118 N N . ASN A 1 268 ? 23.562 -1.93 2.385 1 76.38 268 ASN A N 1
ATOM 2119 C CA . ASN A 1 268 ? 24.797 -2.383 1.74 1 76.38 268 ASN A CA 1
ATOM 2120 C C . ASN A 1 268 ? 26.016 -2.123 2.617 1 76.38 268 ASN A C 1
ATOM 2122 O O . ASN A 1 268 ? 26.188 -1.022 3.146 1 76.38 268 ASN A O 1
ATOM 2126 N N . MET B 1 1 ? -8.812 -5.574 15.602 1 37.12 1 MET B N 1
ATOM 2127 C CA . MET B 1 1 ? -8.57 -6.016 14.234 1 37.12 1 MET B CA 1
ATOM 2128 C C . MET B 1 1 ? -8.617 -4.84 13.266 1 37.12 1 MET B C 1
ATOM 2130 O O . MET B 1 1 ? -9.43 -3.926 13.43 1 37.12 1 MET B O 1
ATOM 2134 N N . GLU B 1 2 ? -7.484 -4.508 12.562 1 49.78 2 GLU B N 1
ATOM 2135 C CA . GLU B 1 2 ? -7.543 -3.326 11.703 1 49.78 2 GLU B CA 1
ATOM 2136 C C . GLU B 1 2 ? -8.648 -3.459 10.664 1 49.78 2 GLU B C 1
ATOM 2138 O O . GLU B 1 2 ? -8.828 -4.527 10.078 1 49.78 2 GLU B O 1
ATOM 2143 N N . LYS B 1 3 ? -9.57 -2.521 10.586 1 64.06 3 LYS B N 1
ATOM 2144 C CA . LYS B 1 3 ? -10.766 -2.482 9.75 1 64.06 3 LYS B CA 1
ATOM 2145 C C . LYS B 1 3 ? -10.398 -2.322 8.273 1 64.06 3 LYS B C 1
ATOM 2147 O O . LYS B 1 3 ? -9.43 -1.634 7.945 1 64.06 3 LYS B O 1
ATOM 2152 N N . ASP B 1 4 ? -11 -3.064 7.469 1 71.69 4 ASP B N 1
ATOM 2153 C CA . ASP B 1 4 ? -10.766 -3.115 6.027 1 71.69 4 ASP B CA 1
ATOM 2154 C C . ASP B 1 4 ? -10.742 -1.713 5.426 1 71.69 4 ASP B C 1
ATOM 2156 O O . ASP B 1 4 ? -9.992 -1.452 4.48 1 71.69 4 ASP B O 1
ATOM 2160 N N . GLU B 1 5 ? -11.484 -0.832 6.152 1 82.44 5 GLU B N 1
ATOM 2161 C CA . GLU B 1 5 ? -11.602 0.533 5.648 1 82.44 5 GLU B CA 1
ATOM 2162 C C . GLU B 1 5 ? -10.234 1.207 5.57 1 82.44 5 GLU B C 1
ATOM 2164 O O . GLU B 1 5 ? -9.938 1.924 4.609 1 82.44 5 GLU B O 1
ATOM 2169 N N . ARG B 1 6 ? -9.438 0.893 6.52 1 85.25 6 ARG B N 1
ATOM 2170 C CA . ARG B 1 6 ? -8.133 1.538 6.598 1 85.25 6 ARG B CA 1
ATOM 2171 C C . ARG B 1 6 ? -7.273 1.177 5.391 1 85.25 6 ARG B C 1
ATOM 2173 O O . ARG B 1 6 ? -6.68 2.053 4.762 1 85.25 6 ARG B O 1
ATOM 2180 N N . GLY B 1 7 ? -7.242 -0.064 5.109 1 81.56 7 GLY B N 1
ATOM 2181 C CA . GLY B 1 7 ? -6.434 -0.519 3.988 1 81.56 7 GLY B CA 1
ATOM 2182 C C . GLY B 1 7 ? -6.852 0.089 2.664 1 81.56 7 GLY B C 1
ATOM 2183 O O . GLY B 1 7 ? -6.008 0.464 1.851 1 81.56 7 GLY B O 1
ATOM 2184 N N . PHE B 1 8 ? -8.102 0.238 2.459 1 84.69 8 PHE B N 1
ATOM 2185 C CA . PHE B 1 8 ? -8.594 0.769 1.193 1 84.69 8 PHE B CA 1
ATOM 2186 C C . PHE B 1 8 ? -8.367 2.273 1.114 1 84.69 8 PHE B C 1
ATOM 2188 O O . PHE B 1 8 ? -8.125 2.814 0.034 1 84.69 8 PHE B O 1
ATOM 2195 N N . VAL B 1 9 ? -8.477 2.893 2.26 1 90.25 9 VAL B N 1
ATOM 2196 C CA . VAL B 1 9 ? -8.188 4.324 2.281 1 90.25 9 VAL B CA 1
ATOM 2197 C C . VAL B 1 9 ? -6.711 4.562 1.967 1 90.25 9 VAL B C 1
ATOM 2199 O O . VAL B 1 9 ? -6.371 5.473 1.21 1 90.25 9 VAL B O 1
ATOM 2202 N N . ILE B 1 10 ? -5.863 3.734 2.545 1 87 10 ILE B N 1
ATOM 2203 C CA . ILE B 1 10 ? -4.434 3.838 2.277 1 87 10 ILE B CA 1
ATOM 2204 C C . ILE B 1 10 ? -4.18 3.707 0.777 1 87 10 ILE B C 1
ATOM 2206 O O . ILE B 1 10 ? -3.455 4.512 0.191 1 87 10 ILE B O 1
ATOM 2210 N N . LYS B 1 11 ? -4.812 2.795 0.179 1 84.5 11 LYS B N 1
ATOM 2211 C CA . LYS B 1 11 ? -4.621 2.574 -1.252 1 84.5 11 LYS B CA 1
ATOM 2212 C C . LYS B 1 11 ? -5.121 3.766 -2.064 1 84.5 11 LYS B C 1
ATOM 2214 O O . LYS B 1 11 ? -4.48 4.172 -3.035 1 84.5 11 LYS B O 1
ATOM 2219 N N . ARG B 1 12 ? -6.23 4.254 -1.671 1 88.31 12 ARG B N 1
ATOM 2220 C CA . ARG B 1 12 ? -6.773 5.426 -2.352 1 88.31 12 ARG B CA 1
ATOM 2221 C C . ARG B 1 12 ? -5.836 6.621 -2.223 1 88.31 12 ARG B C 1
ATOM 2223 O O . ARG B 1 12 ? -5.59 7.336 -3.197 1 88.31 12 ARG B O 1
ATOM 2230 N N . LEU B 1 13 ? -5.344 6.812 -1.091 1 91.62 13 LEU B N 1
ATOM 2231 C CA . LEU B 1 13 ? -4.449 7.934 -0.837 1 91.62 13 LEU B CA 1
ATOM 2232 C C . LEU B 1 13 ? -3.16 7.793 -1.641 1 91.62 13 LEU B C 1
ATOM 2234 O O . LEU B 1 13 ? -2.639 8.781 -2.166 1 91.62 13 LEU B O 1
ATOM 2238 N N . GLU B 1 14 ? -2.652 6.625 -1.701 1 87.31 14 GLU B N 1
ATOM 2239 C CA . GLU B 1 14 ? -1.428 6.395 -2.459 1 87.31 14 GLU B CA 1
ATOM 2240 C C . GLU B 1 14 ? -1.586 6.832 -3.912 1 87.31 14 GLU B C 1
ATOM 2242 O O . GLU B 1 14 ? -0.643 7.348 -4.516 1 87.31 14 GLU B O 1
ATOM 2247 N N . LYS B 1 15 ? -2.729 6.699 -4.441 1 85.56 15 LYS B N 1
ATOM 2248 C CA . LYS B 1 15 ? -2.984 7.07 -5.828 1 85.56 15 LYS B CA 1
ATOM 2249 C C . LYS B 1 15 ? -2.844 8.578 -6.031 1 85.56 15 LYS B C 1
ATOM 2251 O O . LYS B 1 15 ? -2.387 9.023 -7.082 1 85.56 15 LYS B O 1
ATOM 2256 N N . TYR B 1 16 ? -3.238 9.328 -5.086 1 90.25 16 TYR B N 1
ATOM 2257 C CA . TYR B 1 16 ? -3.121 10.781 -5.184 1 90.25 16 TYR B CA 1
ATOM 2258 C C . TYR B 1 16 ? -1.66 11.203 -5.27 1 90.25 16 TYR B C 1
ATOM 2260 O O . TYR B 1 16 ? -1.332 12.188 -5.941 1 90.25 16 TYR B O 1
ATOM 2268 N N . PHE B 1 17 ? -0.809 10.43 -4.664 1 89 17 PHE B N 1
ATOM 2269 C CA . PHE B 1 17 ? 0.604 10.789 -4.637 1 89 17 PHE B CA 1
ATOM 2270 C C . PHE B 1 17 ? 1.322 10.266 -5.871 1 89 17 PHE B C 1
ATOM 2272 O O . PHE B 1 17 ? 2.428 10.703 -6.191 1 89 17 PHE B O 1
ATOM 2279 N N . ASP B 1 18 ? 0.715 9.375 -6.613 1 80.62 18 ASP B N 1
ATOM 2280 C CA . ASP B 1 18 ? 1.272 8.828 -7.844 1 80.62 18 ASP B CA 1
ATOM 2281 C C . ASP B 1 18 ? 1.023 9.766 -9.023 1 80.62 18 ASP B C 1
ATOM 2283 O O . ASP B 1 18 ? 1.812 9.812 -9.969 1 80.62 18 ASP B O 1
ATOM 2287 N N . VAL B 1 19 ? 0.066 10.547 -9.016 1 71.94 19 VAL B N 1
ATOM 2288 C CA . VAL B 1 19 ? -0.443 11.344 -10.125 1 71.94 19 VAL B CA 1
ATOM 2289 C C . VAL B 1 19 ? 0.619 12.344 -10.57 1 71.94 19 VAL B C 1
ATOM 2291 O O . VAL B 1 19 ? 0.893 12.477 -11.766 1 71.94 19 VAL B O 1
ATOM 2294 N N . PRO B 1 20 ? 1.352 12.883 -9.742 1 70.44 20 PRO B N 1
ATOM 2295 C CA . PRO B 1 20 ? 2.268 13.93 -10.203 1 70.44 20 PRO B CA 1
ATOM 2296 C C . PRO B 1 20 ? 3.494 13.367 -10.922 1 70.44 20 PRO B C 1
ATOM 2298 O O . PRO B 1 20 ? 4.23 14.117 -11.57 1 70.44 20 PRO B O 1
ATOM 2301 N N . ASN B 1 21 ? 3.65 12.07 -10.906 1 70.25 21 ASN B N 1
ATOM 2302 C CA . ASN B 1 21 ? 4.875 11.492 -11.438 1 70.25 21 ASN B CA 1
ATOM 2303 C C . ASN B 1 21 ? 4.758 11.219 -12.938 1 70.25 21 ASN B C 1
ATOM 2305 O O . ASN B 1 21 ? 5.699 10.711 -13.555 1 70.25 21 ASN B O 1
ATOM 2309 N N . GLY B 1 22 ? 3.764 11.664 -13.586 1 63.12 22 GLY B N 1
ATOM 2310 C CA . GLY B 1 22 ? 3.607 11.531 -15.023 1 63.12 22 GLY B CA 1
ATOM 2311 C C . GLY B 1 22 ? 3.57 10.086 -15.492 1 63.12 22 GLY B C 1
ATOM 2312 O O . GLY B 1 22 ? 3.91 9.797 -16.641 1 63.12 22 GLY B O 1
ATOM 2313 N N . GLY B 1 23 ? 3.33 9.219 -14.625 1 62.38 23 GLY B N 1
ATOM 2314 C CA . GLY B 1 23 ? 3.24 7.828 -15.031 1 62.38 23 GLY B CA 1
ATOM 2315 C C . GLY B 1 23 ? 4.574 7.105 -14.992 1 62.38 23 GLY B C 1
ATOM 2316 O O . GLY B 1 23 ? 4.695 5.988 -15.492 1 62.38 23 GLY B O 1
ATOM 2317 N N . VAL B 1 24 ? 5.586 7.773 -14.508 1 67.25 24 VAL B N 1
ATOM 2318 C CA . VAL B 1 24 ? 6.906 7.152 -14.43 1 67.25 24 VAL B CA 1
ATOM 2319 C C . VAL B 1 24 ? 6.891 6.031 -13.391 1 67.25 24 VAL B C 1
ATOM 2321 O O . VAL B 1 24 ? 6.594 6.266 -12.219 1 67.25 24 VAL B O 1
ATOM 2324 N N . VAL B 1 25 ? 7.184 4.844 -13.859 1 69.5 25 VAL B N 1
ATOM 2325 C CA . VAL B 1 25 ? 7.059 3.686 -12.977 1 69.5 25 VAL B CA 1
ATOM 2326 C C . VAL B 1 25 ? 8.43 3.295 -12.438 1 69.5 25 VAL B C 1
ATOM 2328 O O . VAL B 1 25 ? 8.562 2.908 -11.273 1 69.5 25 VAL B O 1
ATOM 2331 N N . ASP B 1 26 ? 9.422 3.463 -13.258 1 74.81 26 ASP B N 1
ATOM 2332 C CA . ASP B 1 26 ? 10.781 3.102 -12.852 1 74.81 26 ASP B CA 1
ATOM 2333 C C . ASP B 1 26 ? 11.547 4.324 -12.352 1 74.81 26 ASP B C 1
ATOM 2335 O O . ASP B 1 26 ? 11.578 5.359 -13.023 1 74.81 26 ASP B O 1
ATOM 2339 N N . ASN B 1 27 ? 12.102 4.207 -11.203 1 78.62 27 ASN B N 1
ATOM 2340 C CA . ASN B 1 27 ? 12.859 5.281 -10.57 1 78.62 27 ASN B CA 1
ATOM 2341 C C . ASN B 1 27 ? 12.078 6.59 -10.562 1 78.62 27 ASN B C 1
ATOM 2343 O O . ASN B 1 27 ? 12.547 7.609 -11.07 1 78.62 27 ASN B O 1
ATOM 2347 N N . PRO B 1 28 ? 10.938 6.57 -10.039 1 83.94 28 PRO B N 1
ATOM 2348 C CA . PRO B 1 28 ? 10.109 7.777 -10.031 1 83.94 28 PRO B CA 1
ATOM 2349 C C . PRO B 1 28 ? 10.727 8.914 -9.219 1 83.94 28 PRO B C 1
ATOM 2351 O O . PRO B 1 28 ? 11.5 8.664 -8.289 1 83.94 28 PRO B O 1
ATOM 2354 N N . PRO B 1 29 ? 10.414 10.133 -9.602 1 89.88 29 PRO B N 1
ATOM 2355 C CA . PRO B 1 29 ? 10.906 11.273 -8.82 1 89.88 29 PRO B CA 1
ATOM 2356 C C . PRO B 1 29 ? 10.336 11.305 -7.402 1 89.88 29 PRO B C 1
ATOM 2358 O O . PRO B 1 29 ? 10.93 11.922 -6.512 1 89.88 29 PRO B O 1
ATOM 2361 N N . ILE B 1 30 ? 9.219 10.766 -7.238 1 90 30 ILE B N 1
ATOM 2362 C CA . ILE B 1 30 ? 8.562 10.664 -5.938 1 90 30 ILE B CA 1
ATOM 2363 C C . ILE B 1 30 ? 8.266 9.195 -5.629 1 90 30 ILE B C 1
ATOM 2365 O O . ILE B 1 30 ? 7.637 8.508 -6.434 1 90 30 ILE B O 1
ATOM 2369 N N . ASP B 1 31 ? 8.758 8.805 -4.508 1 85.25 31 ASP B N 1
ATOM 2370 C CA . ASP B 1 31 ? 8.508 7.438 -4.059 1 85.25 31 ASP B CA 1
ATOM 2371 C C . ASP B 1 31 ? 7.465 7.41 -2.947 1 85.25 31 ASP B C 1
ATOM 2373 O O . ASP B 1 31 ? 7.469 8.266 -2.062 1 85.25 31 ASP B O 1
ATOM 2377 N N . VAL B 1 32 ? 6.566 6.523 -3.189 1 84.06 32 VAL B N 1
ATOM 2378 C CA . VAL B 1 32 ? 5.527 6.332 -2.18 1 84.06 32 VAL B CA 1
ATOM 2379 C C . VAL B 1 32 ? 5.738 4.992 -1.472 1 84.06 32 VAL B C 1
ATOM 2381 O O . VAL B 1 32 ? 5.906 3.959 -2.123 1 84.06 32 VAL B O 1
ATOM 2384 N N . GLY B 1 33 ? 5.918 5.031 -0.331 1 74.88 33 GLY B N 1
ATOM 2385 C CA . GLY B 1 33 ? 6.094 3.816 0.447 1 74.88 33 GLY B CA 1
ATOM 2386 C C . GLY B 1 33 ? 5.293 3.811 1.735 1 74.88 33 GLY B C 1
ATOM 2387 O O . GLY B 1 33 ? 4.535 4.742 2.004 1 74.88 33 GLY B O 1
ATOM 2388 N N . GLY B 1 34 ? 5.043 2.814 2.396 1 59.31 34 GLY B N 1
ATOM 2389 C CA . GLY B 1 34 ? 4.559 2.727 3.764 1 59.31 34 GLY B CA 1
ATOM 2390 C C . GLY B 1 34 ? 5.633 2.326 4.754 1 59.31 34 GLY B C 1
ATOM 2391 O O . GLY B 1 34 ? 6.609 1.67 4.387 1 59.31 34 GLY B O 1
ATOM 2392 N N . SER B 1 35 ? 6.074 3.369 5.363 1 47.88 35 SER B N 1
ATOM 2393 C CA . SER B 1 35 ? 7.199 3.182 6.273 1 47.88 35 SER B CA 1
ATOM 2394 C C . SER B 1 35 ? 7.027 1.923 7.113 1 47.88 35 SER B C 1
ATOM 2396 O O . SER B 1 35 ? 5.949 1.674 7.656 1 47.88 35 SER B O 1
ATOM 2398 N N . SER B 1 36 ? 7.547 0.851 6.605 1 39.88 36 SER B N 1
ATOM 2399 C CA . SER B 1 36 ? 7.84 -0.042 7.719 1 39.88 36 SER B CA 1
ATOM 2400 C C . SER B 1 36 ? 8.047 0.738 9.016 1 39.88 36 SER B C 1
ATOM 2402 O O . SER B 1 36 ? 8.25 1.953 8.984 1 39.88 36 SER B O 1
ATOM 2404 N N . ALA B 1 37 ? 8.352 0.06 10.047 1 35.62 37 ALA B N 1
ATOM 2405 C CA . ALA B 1 37 ? 8.586 0.4 11.445 1 35.62 37 ALA B CA 1
ATOM 2406 C C . ALA B 1 37 ? 9.484 1.626 11.57 1 35.62 37 ALA B C 1
ATOM 2408 O O . ALA B 1 37 ? 10.656 1.578 11.211 1 35.62 37 ALA B O 1
ATOM 2409 N N . HIS B 1 38 ? 9.133 2.738 10.953 1 34.34 38 HIS B N 1
ATOM 2410 C CA . HIS B 1 38 ? 10.133 3.689 11.43 1 34.34 38 HIS B CA 1
ATOM 2411 C C . HIS B 1 38 ? 10.273 3.643 12.945 1 34.34 38 HIS B C 1
ATOM 2413 O O . HIS B 1 38 ? 9.266 3.637 13.664 1 34.34 38 HIS B O 1
ATOM 2419 N N . TYR B 1 39 ? 11.289 3.133 13.344 1 32.31 39 TYR B N 1
ATOM 2420 C CA . TYR B 1 39 ? 11.625 3.094 14.758 1 32.31 39 TYR B CA 1
ATOM 2421 C C . TYR B 1 39 ? 11.398 4.453 15.414 1 32.31 39 TYR B C 1
ATOM 2423 O O . TYR B 1 39 ? 11.656 5.492 14.797 1 32.31 39 TYR B O 1
ATOM 2431 N N . ARG B 1 40 ? 10.328 4.559 16.234 1 36.53 40 ARG B N 1
ATOM 2432 C CA . ARG B 1 40 ? 10.234 5.652 17.188 1 36.53 40 ARG B CA 1
ATOM 2433 C C . ARG B 1 40 ? 11.617 6.141 17.594 1 36.53 40 ARG B C 1
ATOM 2435 O O . ARG B 1 40 ? 12.469 5.352 18.016 1 36.53 40 ARG B O 1
ATOM 2442 N N . PRO B 1 41 ? 11.945 7.352 17.312 1 33.38 41 PRO B N 1
ATOM 2443 C CA . PRO B 1 41 ? 13.156 7.781 18.016 1 33.38 41 PRO B CA 1
ATOM 2444 C C . PRO B 1 41 ? 13.281 7.152 19.406 1 33.38 41 PRO B C 1
ATOM 2446 O O . PRO B 1 41 ? 14.148 6.312 19.625 1 33.38 41 PRO B O 1
ATOM 2449 N N . ARG B 1 42 ? 13.383 7.965 20.5 1 33.22 42 ARG B N 1
ATOM 2450 C CA . ARG B 1 42 ? 13.875 7.699 21.844 1 33.22 42 ARG B CA 1
ATOM 2451 C C . ARG B 1 42 ? 12.992 6.684 22.562 1 33.22 42 ARG B C 1
ATOM 2453 O O . ARG B 1 42 ? 13.297 6.266 23.672 1 33.22 42 ARG B O 1
ATOM 2460 N N . GLY B 1 43 ? 11.609 6.578 22.281 1 34.78 43 GLY B N 1
ATOM 2461 C CA . GLY B 1 43 ? 10.906 5.809 23.281 1 34.78 43 GLY B CA 1
ATOM 2462 C C . GLY B 1 43 ? 11.086 4.309 23.125 1 34.78 43 GLY B C 1
ATOM 2463 O O . GLY B 1 43 ? 11.75 3.855 22.203 1 34.78 43 GLY B O 1
ATOM 2464 N N . ARG B 1 44 ? 10.422 3.34 24.016 1 34.44 44 ARG B N 1
ATOM 2465 C CA . ARG B 1 44 ? 10.516 1.946 24.438 1 34.44 44 ARG B CA 1
ATOM 2466 C C . ARG B 1 44 ? 10.188 1.002 23.281 1 34.44 44 ARG B C 1
ATOM 2468 O O . ARG B 1 44 ? 9.664 -0.093 23.5 1 34.44 44 ARG B O 1
ATOM 2475 N N . GLY B 1 45 ? 10.672 1.243 21.953 1 38.06 45 GLY B N 1
ATOM 2476 C CA . GLY B 1 45 ? 10.828 0.168 20.984 1 38.06 45 GLY B CA 1
ATOM 2477 C C . GLY B 1 45 ? 9.641 0.04 20.047 1 38.06 45 GLY B C 1
ATOM 2478 O O . GLY B 1 45 ? 9.531 -0.941 19.312 1 38.06 45 GLY B O 1
ATOM 2479 N N . GLU B 1 46 ? 8.484 0.601 20.422 1 43.97 46 GLU B N 1
ATOM 2480 C CA . GLU B 1 46 ? 7.387 0.198 19.547 1 43.97 46 GLU B CA 1
ATOM 2481 C C . GLU B 1 46 ? 7.547 0.792 18.156 1 43.97 46 GLU B C 1
ATOM 2483 O O . GLU B 1 46 ? 7.758 1.998 18 1 43.97 46 GLU B O 1
ATOM 2488 N N . PRO B 1 47 ? 7.988 0.066 17.234 1 47.75 47 PRO B N 1
ATOM 2489 C CA . PRO B 1 47 ? 8.086 0.513 15.836 1 47.75 47 PRO B CA 1
ATOM 2490 C C . PRO B 1 47 ? 6.84 1.264 15.375 1 47.75 47 PRO B C 1
ATOM 2492 O O . PRO B 1 47 ? 5.719 0.776 15.547 1 47.75 47 PRO B O 1
ATOM 2495 N N . SER B 1 48 ? 6.648 2.664 15.484 1 61.16 48 SER B N 1
ATOM 2496 C CA . SER B 1 48 ? 5.422 3.283 14.984 1 61.16 48 SER B CA 1
ATOM 2497 C C . SER B 1 48 ? 5.582 3.738 13.539 1 61.16 48 SER B C 1
ATOM 2499 O O . SER B 1 48 ? 6.297 4.703 13.258 1 61.16 48 SER B O 1
ATOM 2501 N N . ALA B 1 49 ? 5.594 2.941 12.469 1 73.75 49 ALA B N 1
ATOM 2502 C CA . ALA B 1 49 ? 5.645 3.301 11.055 1 73.75 49 ALA B CA 1
ATOM 2503 C C . ALA B 1 49 ? 4.359 3.996 10.617 1 73.75 49 ALA B C 1
ATOM 2505 O O . ALA B 1 49 ? 3.277 3.689 11.125 1 73.75 49 ALA B O 1
ATOM 2506 N N . PRO B 1 50 ? 4.598 5.121 9.859 1 84.19 50 PRO B N 1
ATOM 2507 C CA . PRO B 1 50 ? 3.393 5.727 9.281 1 84.19 50 PRO B CA 1
ATOM 2508 C C . PRO B 1 50 ? 2.656 4.789 8.328 1 84.19 50 PRO B C 1
ATOM 2510 O O . PRO B 1 50 ? 3.223 3.787 7.883 1 84.19 50 PRO B O 1
ATOM 2513 N N . ASP B 1 51 ? 1.465 5.102 8.07 1 85 51 ASP B N 1
ATOM 2514 C CA . ASP B 1 51 ? 0.71 4.32 7.098 1 85 51 ASP B CA 1
ATOM 2515 C C . ASP B 1 51 ? 1.249 4.531 5.688 1 85 51 ASP B C 1
ATOM 2517 O O . ASP B 1 51 ? 1.318 3.59 4.895 1 85 51 ASP B O 1
ATOM 2521 N N . ILE B 1 52 ? 1.559 5.758 5.379 1 88.31 52 ILE B N 1
ATOM 2522 C CA . ILE B 1 52 ? 2.154 6.121 4.102 1 88.31 52 ILE B CA 1
ATOM 2523 C C . ILE B 1 52 ? 3.307 7.098 4.328 1 88.31 52 ILE B C 1
ATOM 2525 O O . ILE B 1 52 ? 3.207 8 5.16 1 88.31 52 ILE B O 1
ATOM 2529 N N . ALA B 1 53 ? 4.359 6.91 3.609 1 88.5 53 ALA B N 1
ATOM 2530 C CA . ALA B 1 53 ? 5.496 7.828 3.602 1 88.5 53 ALA B CA 1
ATOM 2531 C C . ALA B 1 53 ? 5.871 8.227 2.176 1 88.5 53 ALA B C 1
ATOM 2533 O O . ALA B 1 53 ? 5.98 7.363 1.296 1 88.5 53 ALA B O 1
ATOM 2534 N N . ILE B 1 54 ? 5.984 9.477 2.014 1 90.44 54 ILE B N 1
ATOM 2535 C CA . ILE B 1 54 ? 6.336 10.008 0.699 1 90.44 54 ILE B CA 1
ATOM 2536 C C . ILE B 1 54 ? 7.758 10.562 0.729 1 90.44 54 ILE B C 1
ATOM 2538 O O . ILE B 1 54 ? 8.086 11.391 1.578 1 90.44 54 ILE B O 1
ATOM 2542 N N . PHE B 1 55 ? 8.586 10.094 -0.302 1 88.25 55 PHE B N 1
ATOM 2543 C CA . PHE B 1 55 ? 10.008 10.406 -0.383 1 88.25 55 PHE B CA 1
ATOM 2544 C C . PHE B 1 55 ? 10.352 11.008 -1.738 1 88.25 55 PHE B C 1
ATOM 2546 O O . PHE B 1 55 ? 9.711 10.695 -2.744 1 88.25 55 PHE B O 1
ATOM 2553 N N . PRO B 1 56 ? 11.391 11.859 -1.616 1 89.94 56 PRO B N 1
ATOM 2554 C CA . PRO B 1 56 ? 12 12.062 -2.934 1 89.94 56 PRO B CA 1
ATOM 2555 C C . PRO B 1 56 ? 12.578 10.773 -3.518 1 89.94 56 PRO B C 1
ATOM 2557 O O . PRO B 1 56 ? 13.023 9.898 -2.771 1 89.94 56 PRO B O 1
ATOM 2560 N N . GLY B 1 57 ? 12.57 10.664 -4.762 1 85.75 57 GLY B N 1
ATOM 2561 C CA . GLY B 1 57 ? 13.141 9.5 -5.422 1 85.75 57 GLY B CA 1
ATOM 2562 C C . GLY B 1 57 ? 14.586 9.242 -5.035 1 85.75 57 GLY B C 1
ATOM 2563 O O . GLY B 1 57 ? 15.289 10.156 -4.602 1 85.75 57 GLY B O 1
ATOM 2564 N N . LEU B 1 58 ? 14.992 8.062 -5.199 1 81.25 58 LEU B N 1
ATOM 2565 C CA . LEU B 1 58 ? 16.312 7.617 -4.773 1 81.25 58 LEU B CA 1
ATOM 2566 C C . LEU B 1 58 ? 17.406 8.375 -5.516 1 81.25 58 LEU B C 1
ATOM 2568 O O . LEU B 1 58 ? 18.5 8.578 -4.984 1 81.25 58 LEU B O 1
ATOM 2572 N N . ALA B 1 59 ? 17.109 8.797 -6.648 1 77.56 59 ALA B N 1
ATOM 2573 C CA . ALA B 1 59 ? 18.125 9.445 -7.473 1 77.56 59 ALA B CA 1
ATOM 2574 C C . ALA B 1 59 ? 18.172 10.945 -7.227 1 77.56 59 ALA B C 1
ATOM 2576 O O . ALA B 1 59 ? 19.047 11.641 -7.73 1 77.56 59 ALA B O 1
ATOM 2577 N N . ILE B 1 60 ? 17.234 11.414 -6.496 1 81.88 60 ILE B N 1
ATOM 2578 C CA . ILE B 1 60 ? 17.094 12.859 -6.344 1 81.88 60 ILE B CA 1
ATOM 2579 C C . ILE B 1 60 ? 18.047 13.367 -5.262 1 81.88 60 ILE B C 1
ATOM 2581 O O . ILE B 1 60 ? 18.672 14.406 -5.422 1 81.88 60 ILE B O 1
ATOM 2585 N N . ILE B 1 61 ? 18.109 12.641 -4.148 1 74.75 61 ILE B N 1
ATOM 2586 C CA . ILE B 1 61 ? 19.016 12.992 -3.061 1 74.75 61 ILE B CA 1
ATOM 2587 C C . ILE B 1 61 ? 20.172 12 -2.998 1 74.75 61 ILE B C 1
ATOM 2589 O O . ILE B 1 61 ? 19.969 10.828 -2.652 1 74.75 61 ILE B O 1
ATOM 2593 N N . PRO B 1 62 ? 21.234 12.508 -3.434 1 66.12 62 PRO B N 1
ATOM 2594 C CA . PRO B 1 62 ? 22.375 11.594 -3.541 1 66.12 62 PRO B CA 1
ATOM 2595 C C . PRO B 1 62 ? 22.766 10.984 -2.199 1 66.12 62 PRO B C 1
ATOM 2597 O O . PRO B 1 62 ? 22.656 11.641 -1.16 1 66.12 62 PRO B O 1
ATOM 2600 N N . LYS B 1 63 ? 23.125 9.719 -2.238 1 63.09 63 LYS B N 1
ATOM 2601 C CA . LYS B 1 63 ? 23.734 9.047 -1.093 1 63.09 63 LYS B CA 1
ATOM 2602 C C . LYS B 1 63 ? 25.094 9.633 -0.759 1 63.09 63 LYS B C 1
ATOM 2604 O O . LYS B 1 63 ? 25.891 9.938 -1.657 1 63.09 63 LYS B O 1
ATOM 2609 N N . PRO B 1 64 ? 25.172 9.938 0.576 1 56.28 64 PRO B N 1
ATOM 2610 C CA . PRO B 1 64 ? 26.531 10.367 0.885 1 56.28 64 PRO B CA 1
ATOM 2611 C C . PRO B 1 64 ? 27.578 9.32 0.52 1 56.28 64 PRO B C 1
ATOM 2613 O O . PRO B 1 64 ? 27.297 8.117 0.537 1 56.28 64 PRO B O 1
ATOM 2616 N N . PRO B 1 65 ? 28.625 9.734 -0.162 1 52.59 65 PRO B N 1
ATOM 2617 C CA . PRO B 1 65 ? 29.672 8.766 -0.484 1 52.59 65 PRO B CA 1
ATOM 2618 C C . PRO B 1 65 ? 30.031 7.867 0.7 1 52.59 65 PRO B C 1
ATOM 2620 O O . PRO B 1 65 ? 29.953 8.305 1.852 1 52.59 65 PRO B O 1
ATOM 2623 N N . THR B 1 66 ? 29.812 6.562 0.586 1 50.56 66 THR B N 1
ATOM 2624 C CA . THR B 1 66 ? 30.25 5.629 1.619 1 50.56 66 THR B CA 1
ATOM 2625 C C . THR B 1 66 ? 31.656 5.992 2.117 1 50.56 66 THR B C 1
ATOM 2627 O O . THR B 1 66 ? 32.594 6.105 1.323 1 50.56 66 THR B O 1
ATOM 2630 N N . PRO B 1 67 ? 31.672 6.438 3.338 1 48.06 67 PRO B N 1
ATOM 2631 C CA . PRO B 1 67 ? 33.031 6.738 3.779 1 48.06 67 PRO B CA 1
ATOM 2632 C C . PRO B 1 67 ? 34 5.559 3.584 1 48.06 67 PRO B C 1
ATOM 2634 O O . PRO B 1 67 ? 33.562 4.402 3.664 1 48.06 67 PRO B O 1
ATOM 2637 N N . PRO B 1 68 ? 35.094 5.785 2.908 1 49.53 68 PRO B N 1
ATOM 2638 C CA . PRO B 1 68 ? 36.094 4.711 2.879 1 49.53 68 PRO B CA 1
ATOM 2639 C C . PRO B 1 68 ? 36.25 4.031 4.234 1 49.53 68 PRO B C 1
ATOM 2641 O O . PRO B 1 68 ? 36 4.645 5.273 1 49.53 68 PRO B O 1
ATOM 2644 N N . PRO B 1 69 ? 36.219 2.635 4.121 1 45.56 69 PRO B N 1
ATOM 2645 C CA . PRO B 1 69 ? 36.438 1.978 5.414 1 45.56 69 PRO B CA 1
ATOM 2646 C C . PRO B 1 69 ? 37.5 2.672 6.258 1 45.56 69 PRO B C 1
ATOM 2648 O O . PRO B 1 69 ? 38.5 3.133 5.723 1 45.56 69 PRO B O 1
ATOM 2651 N N . HIS B 1 70 ? 37.125 3.205 7.316 1 43.78 70 HIS B N 1
ATOM 2652 C CA . HIS B 1 70 ? 38.188 3.729 8.164 1 43.78 70 HIS B CA 1
ATOM 2653 C C . HIS B 1 70 ? 39.312 2.732 8.289 1 43.78 70 HIS B C 1
ATOM 2655 O O . HIS B 1 70 ? 39.094 1.521 8.352 1 43.78 70 HIS B O 1
ATOM 2661 N N . PRO B 1 71 ? 40.5 3.141 8.039 1 43.16 71 PRO B N 1
ATOM 2662 C CA . PRO B 1 71 ? 41.562 2.203 8.414 1 43.16 71 PRO B CA 1
ATOM 2663 C C . PRO B 1 71 ? 41.406 1.655 9.828 1 43.16 71 PRO B C 1
ATOM 2665 O O . PRO B 1 71 ? 40.875 2.348 10.703 1 43.16 71 PRO B O 1
ATOM 2668 N N . GLN B 1 72 ? 41.25 0.365 9.898 1 40.28 72 GLN B N 1
ATOM 2669 C CA . GLN B 1 72 ? 41.188 -0.295 11.203 1 40.28 72 GLN B CA 1
ATOM 2670 C C . GLN B 1 72 ? 42.156 0.313 12.188 1 40.28 72 GLN B C 1
ATOM 2672 O O . GLN B 1 72 ? 43.344 -0.041 12.18 1 40.28 72 GLN B O 1
ATOM 2677 N N . ARG B 1 73 ? 42.25 1.583 12.508 1 35.81 73 ARG B N 1
ATOM 2678 C CA . ARG B 1 73 ? 43.125 1.811 13.648 1 35.81 73 ARG B CA 1
ATOM 2679 C C . ARG B 1 73 ? 42.688 0.969 14.844 1 35.81 73 ARG B C 1
ATOM 2681 O O . ARG B 1 73 ? 41.5 0.746 15.055 1 35.81 73 ARG B O 1
ATOM 2688 N N . ARG B 1 74 ? 43.594 0.26 15.469 1 36.38 74 ARG B N 1
ATOM 2689 C CA . ARG B 1 74 ? 43.562 -0.397 16.766 1 36.38 74 ARG B CA 1
ATOM 2690 C C . ARG B 1 74 ? 42.844 0.459 17.797 1 36.38 74 ARG B C 1
ATOM 2692 O O . ARG B 1 74 ? 43.156 1.639 17.969 1 36.38 74 ARG B O 1
ATOM 2699 N N . PHE B 1 75 ? 41.625 0.147 18.219 1 34.22 75 PHE B N 1
ATOM 2700 C CA . PHE B 1 75 ? 40.781 0.746 19.25 1 34.22 75 PHE B CA 1
ATOM 2701 C C . PHE B 1 75 ? 41.625 1.103 20.484 1 34.22 75 PHE B C 1
ATOM 2703 O O . PHE B 1 75 ? 42.031 0.218 21.219 1 34.22 75 PHE B O 1
ATOM 2710 N N . ALA B 1 76 ? 42.5 2.062 20.516 1 33.78 76 ALA B N 1
ATOM 2711 C CA . ALA B 1 76 ? 42.688 2.439 21.906 1 33.78 76 ALA B CA 1
ATOM 2712 C C . ALA B 1 76 ? 41.375 2.799 22.562 1 33.78 76 ALA B C 1
ATOM 2714 O O . ALA B 1 76 ? 40.5 3.379 21.922 1 33.78 76 ALA B O 1
ATOM 2715 N N . ARG B 1 77 ? 40.969 2.285 23.859 1 34.53 77 ARG B N 1
ATOM 2716 C CA . ARG B 1 77 ? 39.875 2.242 24.828 1 34.53 77 ARG B CA 1
ATOM 2717 C C . ARG B 1 77 ? 39.281 3.629 25.047 1 34.53 77 ARG B C 1
ATOM 2719 O O . ARG B 1 77 ? 38.406 3.814 25.922 1 34.53 77 ARG B O 1
ATOM 2726 N N . ARG B 1 78 ? 39.938 4.73 24.828 1 34.03 78 ARG B N 1
ATOM 2727 C CA . ARG B 1 78 ? 39.406 5.914 25.5 1 34.03 78 ARG B CA 1
ATOM 2728 C C . ARG B 1 78 ? 38.188 6.43 24.781 1 34.03 78 ARG B C 1
ATOM 2730 O O . ARG B 1 78 ? 38.219 6.699 23.578 1 34.03 78 ARG B O 1
ATOM 2737 N N . ALA B 1 79 ? 37 6.113 25.438 1 36.41 79 ALA B N 1
ATOM 2738 C CA . ALA B 1 79 ? 35.656 6.535 25.031 1 36.41 79 ALA B CA 1
ATOM 2739 C C . ALA B 1 79 ? 35.594 8.039 24.766 1 36.41 79 ALA B C 1
ATOM 2741 O O . ALA B 1 79 ? 35.938 8.836 25.641 1 36.41 79 ALA B O 1
ATOM 2742 N N . PRO B 1 80 ? 35.938 8.594 23.672 1 35.81 80 PRO B N 1
ATOM 2743 C CA . PRO B 1 80 ? 35.781 10.047 23.688 1 35.81 80 PRO B CA 1
ATOM 2744 C C . PRO B 1 80 ? 34.469 10.516 24.281 1 35.81 80 PRO B C 1
ATOM 2746 O O . PRO B 1 80 ? 33.5 9.75 24.312 1 35.81 80 PRO B O 1
ATOM 2749 N N . PRO B 1 81 ? 34.406 11.625 25.062 1 34.06 81 PRO B N 1
ATOM 2750 C CA . PRO B 1 81 ? 33.219 12.195 25.719 1 34.06 81 PRO B CA 1
ATOM 2751 C C . PRO B 1 81 ? 32 12.203 24.812 1 34.06 81 PRO B C 1
ATOM 2753 O O . PRO B 1 81 ? 32.125 12.242 23.594 1 34.06 81 PRO B O 1
ATOM 2756 N N . ARG B 1 82 ? 30.812 11.688 25.375 1 33.81 82 ARG B N 1
ATOM 2757 C CA . ARG B 1 82 ? 29.469 11.727 24.812 1 33.81 82 ARG B CA 1
ATOM 2758 C C . ARG B 1 82 ? 29.125 13.125 24.328 1 33.81 82 ARG B C 1
ATOM 2760 O O . ARG B 1 82 ? 28.734 13.992 25.125 1 33.81 82 ARG B O 1
ATOM 2767 N N . ILE B 1 83 ? 29.922 13.859 23.688 1 33.78 83 ILE B N 1
ATOM 2768 C CA . ILE B 1 83 ? 29.391 15.141 23.219 1 33.78 83 ILE B CA 1
ATOM 2769 C C . ILE B 1 83 ? 27.891 14.984 22.906 1 33.78 83 ILE B C 1
ATOM 2771 O O . ILE B 1 83 ? 27.484 13.977 22.312 1 33.78 83 ILE B O 1
ATOM 2775 N N . SER B 1 84 ? 26.953 15.68 23.641 1 35.12 84 SER B N 1
ATOM 2776 C CA . SER B 1 84 ? 25.531 15.883 23.406 1 35.12 84 SER B CA 1
ATOM 2777 C C . SER B 1 84 ? 25.203 15.891 21.922 1 35.12 84 SER B C 1
ATOM 2779 O O . SER B 1 84 ? 25.406 16.906 21.25 1 35.12 84 SER B O 1
ATOM 2781 N N . ARG B 1 85 ? 25.766 15.195 21.078 1 36.41 85 ARG B N 1
ATOM 2782 C CA . ARG B 1 85 ? 25.797 15.18 19.609 1 36.41 85 ARG B CA 1
ATOM 2783 C C . ARG B 1 85 ? 24.391 15.273 19.031 1 36.41 85 ARG B C 1
ATOM 2785 O O . ARG B 1 85 ? 23.625 14.312 19.109 1 36.41 85 ARG B O 1
ATOM 2792 N N . HIS B 1 86 ? 23.625 16.375 19.203 1 39 86 HIS B N 1
ATOM 2793 C CA . HIS B 1 86 ? 22.531 16.719 18.312 1 39 86 HIS B CA 1
ATOM 2794 C C . HIS B 1 86 ? 22.766 16.156 16.906 1 39 86 HIS B C 1
ATOM 2796 O O . HIS B 1 86 ? 23.453 16.781 16.094 1 39 86 HIS B O 1
ATOM 2802 N N . ARG B 1 87 ? 23.062 15.031 16.766 1 42.97 87 ARG B N 1
ATOM 2803 C CA . ARG B 1 87 ? 23.5 14.312 15.578 1 42.97 87 ARG B CA 1
ATOM 2804 C C . ARG B 1 87 ? 22.625 14.656 14.375 1 42.97 87 ARG B C 1
ATOM 2806 O O . ARG B 1 87 ? 21.406 14.562 14.453 1 42.97 87 ARG B O 1
ATOM 2813 N N . GLU B 1 88 ? 23.078 15.641 13.531 1 54.38 88 GLU B N 1
ATOM 2814 C CA . GLU B 1 88 ? 22.578 15.859 12.172 1 54.38 88 GLU B CA 1
ATOM 2815 C C . GLU B 1 88 ? 22.078 14.562 11.547 1 54.38 88 GLU B C 1
ATOM 2817 O O . GLU B 1 88 ? 22.812 13.578 11.484 1 54.38 88 GLU B O 1
ATOM 2822 N N . ILE B 1 89 ? 20.672 14.5 11.586 1 61.62 89 ILE B N 1
ATOM 2823 C CA . ILE B 1 89 ? 20.188 13.336 10.852 1 61.62 89 ILE B CA 1
ATOM 2824 C C . ILE B 1 89 ? 20.5 13.5 9.367 1 61.62 89 ILE B C 1
ATOM 2826 O O . ILE B 1 89 ? 20.094 14.492 8.75 1 61.62 89 ILE B O 1
ATOM 2830 N N . PRO B 1 90 ? 21.328 12.68 8.953 1 67.12 90 PRO B N 1
ATOM 2831 C CA . PRO B 1 90 ? 21.562 12.75 7.512 1 67.12 90 PRO B CA 1
ATOM 2832 C C . PRO B 1 90 ? 20.281 12.711 6.691 1 67.12 90 PRO B C 1
ATOM 2834 O O . PRO B 1 90 ? 19.25 12.219 7.172 1 67.12 90 PRO B O 1
ATOM 2837 N N . PRO B 1 91 ? 20.391 13.414 5.535 1 71.19 91 PRO B N 1
ATOM 2838 C CA . PRO B 1 91 ? 19.188 13.438 4.684 1 71.19 91 PRO B CA 1
ATOM 2839 C C . PRO B 1 91 ? 18.766 12.047 4.227 1 71.19 91 PRO B C 1
ATOM 2841 O O . PRO B 1 91 ? 17.641 11.867 3.746 1 71.19 91 PRO B O 1
ATOM 2844 N N . VAL B 1 92 ? 19.688 11.164 4.312 1 71.81 92 VAL B N 1
ATOM 2845 C CA . VAL B 1 92 ? 19.391 9.789 3.891 1 71.81 92 VAL B CA 1
ATOM 2846 C C . VAL B 1 92 ? 19.625 8.836 5.059 1 71.81 92 VAL B C 1
ATOM 2848 O O . VAL B 1 92 ? 20.391 9.133 5.973 1 71.81 92 VAL B O 1
ATOM 2851 N N . ASN B 1 93 ? 18.891 7.762 5.004 1 72 93 ASN B N 1
ATOM 2852 C CA . ASN B 1 93 ? 19.078 6.75 6.039 1 72 93 ASN B CA 1
ATOM 2853 C C . ASN B 1 93 ? 20.266 5.855 5.734 1 72 93 ASN B C 1
ATOM 2855 O O . ASN B 1 93 ? 21.062 6.156 4.836 1 72 93 ASN B O 1
ATOM 2859 N N . LYS B 1 94 ? 20.359 4.84 6.449 1 66.75 94 LYS B N 1
ATOM 2860 C CA . LYS B 1 94 ? 21.531 3.965 6.348 1 66.75 94 LYS B CA 1
ATOM 2861 C C . LYS B 1 94 ? 21.578 3.262 4.996 1 66.75 94 LYS B C 1
ATOM 2863 O O . LYS B 1 94 ? 22.656 2.904 4.508 1 66.75 94 LYS B O 1
ATOM 2868 N N . THR B 1 95 ? 20.406 3.096 4.418 1 66.81 95 THR B N 1
ATOM 2869 C CA . THR B 1 95 ? 20.344 2.42 3.125 1 66.81 95 THR B CA 1
ATOM 2870 C C . THR B 1 95 ? 20.531 3.418 1.984 1 66.81 95 THR B C 1
ATOM 2872 O O . THR B 1 95 ? 20.641 3.025 0.82 1 66.81 95 THR B O 1
ATOM 2875 N N . GLY B 1 96 ? 20.688 4.715 2.383 1 72.94 96 GLY B N 1
ATOM 2876 C CA . GLY B 1 96 ? 20.844 5.742 1.368 1 72.94 96 GLY B CA 1
ATOM 2877 C C . GLY B 1 96 ? 19.531 6.32 0.891 1 72.94 96 GLY B C 1
ATOM 2878 O O . GLY B 1 96 ? 19.5 7.168 -0.003 1 72.94 96 GLY B O 1
ATOM 2879 N N . ARG B 1 97 ? 18.547 5.938 1.46 1 78.25 97 ARG B N 1
ATOM 2880 C CA . ARG B 1 97 ? 17.25 6.457 1.056 1 78.25 97 ARG B CA 1
ATOM 2881 C C . ARG B 1 97 ? 16.922 7.758 1.781 1 78.25 97 ARG B C 1
ATOM 2883 O O . ARG B 1 97 ? 17.156 7.875 2.986 1 78.25 97 ARG B O 1
ATOM 2890 N N . PRO B 1 98 ? 16.438 8.602 1.011 1 83.31 98 PRO B N 1
ATOM 2891 C CA . PRO B 1 98 ? 16.031 9.859 1.658 1 83.31 98 PRO B CA 1
ATOM 2892 C C . PRO B 1 98 ? 14.961 9.664 2.719 1 83.31 98 PRO B C 1
ATOM 2894 O O . PRO B 1 98 ? 14.164 8.727 2.629 1 83.31 98 PRO B O 1
ATOM 2897 N N . HIS B 1 99 ? 14.922 10.523 3.648 1 85.12 99 HIS B N 1
ATOM 2898 C CA . HIS B 1 99 ? 13.852 10.547 4.637 1 85.12 99 HIS B CA 1
ATOM 2899 C C . HIS B 1 99 ? 12.547 11.039 4.02 1 85.12 99 HIS B C 1
ATOM 2901 O O . HIS B 1 99 ? 12.562 11.883 3.117 1 85.12 99 HIS B O 1
ATOM 2907 N N . ALA B 1 100 ? 11.5 10.57 4.559 1 89.5 100 ALA B N 1
ATOM 2908 C CA . ALA B 1 100 ? 10.188 11.008 4.086 1 89.5 100 ALA B CA 1
ATOM 2909 C C . ALA B 1 100 ? 9.945 12.477 4.398 1 89.5 100 ALA B C 1
ATOM 2911 O O . ALA B 1 100 ? 10.375 12.977 5.441 1 89.5 100 ALA B O 1
ATOM 2912 N N . ARG B 1 101 ? 9.266 13.141 3.502 1 92.06 101 ARG B N 1
ATOM 2913 C CA . ARG B 1 101 ? 8.906 14.539 3.691 1 92.06 101 ARG B CA 1
ATOM 2914 C C . ARG B 1 101 ? 7.438 14.68 4.062 1 92.06 101 ARG B C 1
ATOM 2916 O O . ARG B 1 101 ? 7.035 15.688 4.656 1 92.06 101 ARG B O 1
ATOM 2923 N N . ILE B 1 102 ? 6.672 13.758 3.623 1 93.75 102 ILE B N 1
ATOM 2924 C CA . ILE B 1 102 ? 5.242 13.758 3.904 1 93.75 102 ILE B CA 1
ATOM 2925 C C . ILE B 1 102 ? 4.828 12.414 4.5 1 93.75 102 ILE B C 1
ATOM 2927 O O . ILE B 1 102 ? 5.227 11.359 4.004 1 93.75 102 ILE B O 1
ATOM 2931 N N . MET B 1 103 ? 4.102 12.492 5.574 1 92.56 103 MET B N 1
ATOM 2932 C CA . MET B 1 103 ? 3.576 11.297 6.227 1 92.56 103 MET B CA 1
ATOM 2933 C C . MET B 1 103 ? 2.051 11.312 6.234 1 92.56 103 MET B C 1
ATOM 2935 O O . MET B 1 103 ? 1.435 12.375 6.297 1 92.56 103 MET B O 1
ATOM 2939 N N . CYS B 1 104 ? 1.494 10.094 6.137 1 94.19 104 CYS B N 1
ATOM 2940 C CA . CYS B 1 104 ? 0.049 9.961 6.289 1 94.19 104 CYS B CA 1
ATOM 2941 C C . CYS B 1 104 ? -0.295 8.969 7.395 1 94.19 104 CYS B C 1
ATOM 2943 O O . CYS B 1 104 ? 0.348 7.926 7.52 1 94.19 104 CYS B O 1
ATOM 2945 N N . GLU B 1 105 ? -1.28 9.359 8.18 1 92.25 105 GLU B N 1
ATOM 2946 C CA . GLU B 1 105 ? -1.806 8.516 9.25 1 92.25 105 GLU B CA 1
ATOM 2947 C C . GLU B 1 105 ? -3.318 8.359 9.133 1 92.25 105 GLU B C 1
ATOM 2949 O O . GLU B 1 105 ? -4.051 9.352 9.109 1 92.25 105 GLU B O 1
ATOM 2954 N N . ILE B 1 106 ? -3.732 7.176 9.008 1 92 106 ILE B N 1
ATOM 2955 C CA . ILE B 1 106 ? -5.16 6.875 8.969 1 92 106 ILE B CA 1
ATOM 2956 C C . ILE B 1 106 ? -5.566 6.109 10.219 1 92 106 ILE B C 1
ATOM 2958 O O . ILE B 1 106 ? -4.973 5.074 10.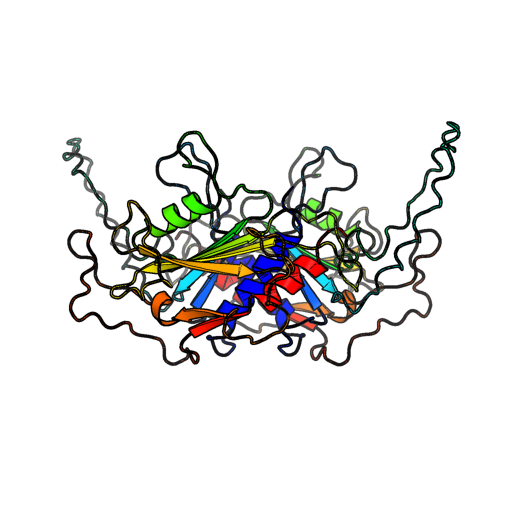539 1 92 106 ILE B O 1
ATOM 2962 N N . ALA B 1 107 ? -6.516 6.617 10.898 1 91.5 107 ALA B N 1
ATOM 2963 C CA . ALA B 1 107 ? -6.98 5.969 12.125 1 91.5 107 ALA B CA 1
ATOM 2964 C C . ALA B 1 107 ? -8.453 5.594 12.023 1 91.5 107 ALA B C 1
ATOM 2966 O O . ALA B 1 107 ? -9.297 6.434 11.703 1 91.5 107 ALA B O 1
ATOM 2967 N N . VAL B 1 108 ? -8.727 4.371 12.234 1 89.25 108 VAL B N 1
ATOM 2968 C CA . VAL B 1 108 ? -10.117 3.916 12.312 1 89.25 108 VAL B CA 1
ATOM 2969 C C . VAL B 1 108 ? -10.445 3.514 13.75 1 89.25 108 VAL B C 1
ATOM 2971 O O . VAL B 1 108 ? -11.391 4.035 14.344 1 89.25 108 VAL B O 1
ATOM 2974 N N . SER B 1 109 ? -9.633 2.695 14.359 1 83.38 109 SER B N 1
ATOM 2975 C CA . SER B 1 109 ? -9.867 2.189 15.711 1 83.38 109 SER B CA 1
ATOM 2976 C C . SER B 1 109 ? -9.117 3.012 16.75 1 83.38 109 SER B C 1
ATOM 2978 O O . SER B 1 109 ? -9.508 3.053 17.922 1 83.38 109 SER B O 1
ATOM 2980 N N . GLN B 1 110 ? -8.094 3.67 16.281 1 84.69 110 GLN B N 1
ATOM 2981 C CA . GLN B 1 110 ? -7.289 4.469 17.203 1 84.69 110 GLN B CA 1
ATOM 2982 C C . GLN B 1 110 ? -8.047 5.711 17.656 1 84.69 110 GLN B C 1
ATOM 2984 O O . GLN B 1 110 ? -8.711 6.367 16.859 1 84.69 110 GLN B O 1
ATOM 2989 N N . ARG B 1 111 ? -7.867 5.977 18.922 1 90.12 111 ARG B N 1
ATOM 2990 C CA . ARG B 1 111 ? -8.508 7.168 19.469 1 90.12 111 ARG B CA 1
ATOM 2991 C C . ARG B 1 111 ? -7.844 8.438 18.938 1 90.12 111 ARG B C 1
ATOM 2993 O O . ARG B 1 111 ? -6.668 8.43 18.578 1 90.12 111 ARG B O 1
ATOM 3000 N N . TYR B 1 112 ? -8.719 9.43 18.906 1 92.56 112 TYR B N 1
ATOM 3001 C CA . TYR B 1 112 ? -8.203 10.742 18.531 1 92.56 112 TYR B CA 1
ATOM 3002 C C . TYR B 1 112 ? -7.051 11.156 19.438 1 92.56 112 TYR B C 1
ATOM 3004 O O . TYR B 1 112 ? -5.992 11.562 18.953 1 92.56 112 TYR B O 1
ATOM 3012 N N . GLN B 1 113 ? -7.316 11.078 20.641 1 91.06 113 GLN B N 1
ATOM 3013 C CA . GLN B 1 113 ? -6.344 11.352 21.688 1 91.06 113 GLN B CA 1
ATOM 3014 C C . GLN B 1 113 ? -6.621 10.5 22.938 1 91.06 113 GLN B C 1
ATOM 3016 O O . GLN B 1 113 ? -7.777 10.25 23.266 1 91.06 113 GLN B O 1
ATOM 3021 N N . SER B 1 114 ? -5.516 9.945 23.438 1 84.44 114 SER B N 1
ATOM 3022 C CA . SER B 1 114 ? -5.672 9.109 24.625 1 84.44 114 SER B CA 1
ATOM 3023 C C . SER B 1 114 ? -4.496 9.281 25.578 1 84.44 114 SER B C 1
ATOM 3025 O O . SER B 1 114 ? -3.523 9.961 25.266 1 84.44 114 SER B O 1
ATOM 3027 N N . GLY B 1 115 ? -4.641 8.672 26.734 1 80.38 115 GLY B N 1
ATOM 3028 C CA . GLY B 1 115 ? -3.639 8.797 27.781 1 80.38 115 GLY B CA 1
ATOM 3029 C C . GLY B 1 115 ? -3.918 9.938 28.75 1 80.38 115 GLY B C 1
ATOM 3030 O O . GLY B 1 115 ? -4.719 10.828 28.453 1 80.38 115 GLY B O 1
ATOM 3031 N N . ASN B 1 116 ? -3.254 9.914 29.906 1 75.75 116 ASN B N 1
ATOM 3032 C CA . ASN B 1 116 ? -3.486 10.898 30.953 1 75.75 116 ASN B CA 1
ATOM 3033 C C . ASN B 1 116 ? -3.115 12.305 30.5 1 75.75 116 ASN B C 1
ATOM 3035 O O . ASN B 1 116 ? -3.787 13.273 30.844 1 75.75 116 ASN B O 1
ATOM 3039 N N . ARG B 1 117 ? -2.16 12.438 29.75 1 80.94 117 ARG B N 1
ATOM 3040 C CA . ARG B 1 117 ? -1.708 13.742 29.281 1 80.94 117 ARG B CA 1
ATOM 3041 C C . ARG B 1 117 ? -1.995 13.922 27.781 1 80.94 117 ARG B C 1
ATOM 3043 O O . ARG B 1 117 ? -1.442 14.812 27.141 1 80.94 117 ARG B O 1
ATOM 3050 N N . GLY B 1 118 ? -2.779 13.031 27.203 1 81.75 118 GLY B N 1
ATOM 3051 C CA . GLY B 1 118 ? -3.119 13.125 25.797 1 81.75 118 GLY B CA 1
ATOM 3052 C C . GLY B 1 118 ? -1.958 12.781 24.891 1 81.75 118 GLY B C 1
ATOM 3053 O O . GLY B 1 118 ? -1.876 13.281 23.766 1 81.75 118 GLY B O 1
ATOM 3054 N N . GLN B 1 119 ? -1.051 11.984 25.328 1 83.81 119 GLN B N 1
ATOM 3055 C CA . GLN B 1 119 ? 0.214 11.797 24.625 1 83.81 119 GLN B CA 1
ATOM 3056 C C . GLN B 1 119 ? 0.114 10.664 23.594 1 83.81 119 GLN B C 1
ATOM 3058 O O . GLN B 1 119 ? 1.021 10.469 22.781 1 83.81 119 GLN B O 1
ATOM 3063 N N . TYR B 1 120 ? -1.03 9.984 23.688 1 84.19 120 TYR B N 1
ATOM 3064 C CA . TYR B 1 120 ? -1.199 8.875 22.766 1 84.19 120 TYR B CA 1
ATOM 3065 C C . TYR B 1 120 ? -2.389 9.109 21.844 1 84.19 120 TYR B C 1
ATOM 3067 O O . TYR B 1 120 ? -3.203 10 22.078 1 84.19 120 TYR B O 1
ATOM 3075 N N . GLY B 1 121 ? -2.344 8.398 20.688 1 88.75 121 GLY B N 1
ATOM 3076 C CA . GLY B 1 121 ? -3.463 8.492 19.766 1 88.75 121 GLY B CA 1
ATOM 3077 C C . GLY B 1 121 ? -3.07 9.031 18.406 1 88.75 121 GLY B C 1
ATOM 3078 O O . GLY B 1 121 ? -1.883 9.203 18.125 1 88.75 121 GLY B O 1
ATOM 3079 N N . TRP B 1 122 ? -4.109 9.281 17.703 1 92.06 122 TRP B N 1
ATOM 3080 C CA . TRP B 1 122 ? -3.951 9.695 16.312 1 92.06 122 TRP B CA 1
ATOM 3081 C C . TRP B 1 122 ? -3.344 11.094 16.219 1 92.06 122 TRP B C 1
ATOM 3083 O O . TRP B 1 122 ? -2.344 11.297 15.531 1 92.06 122 TRP B O 1
ATOM 3093 N N . ASN B 1 123 ? -3.863 12.07 16.969 1 94.44 123 ASN B N 1
ATOM 3094 C CA . ASN B 1 123 ? -3.432 13.461 16.891 1 94.44 123 ASN B CA 1
ATOM 3095 C C . ASN B 1 123 ? -2.004 13.633 17.406 1 94.44 123 ASN B C 1
ATOM 3097 O O . ASN B 1 123 ? -1.147 14.164 16.703 1 94.44 123 ASN B O 1
ATOM 3101 N N . PRO B 1 124 ? -1.698 13.148 18.562 1 92.38 124 PRO B N 1
ATOM 3102 C CA . PRO B 1 124 ? -0.316 13.273 19.031 1 92.38 124 PRO B CA 1
ATOM 3103 C C . PRO B 1 124 ? 0.678 12.531 18.141 1 92.38 124 PRO B C 1
ATOM 3105 O O . PRO B 1 124 ? 1.825 12.961 18 1 92.38 124 PRO B O 1
ATOM 3108 N N . LYS B 1 125 ? 0.269 11.414 17.609 1 89.69 125 LYS B N 1
ATOM 3109 C CA . LYS B 1 125 ? 1.146 10.688 16.703 1 89.69 125 LYS B CA 1
ATOM 3110 C C . LYS B 1 125 ? 1.5 11.539 15.484 1 89.69 125 LYS B C 1
ATOM 3112 O O . LYS B 1 125 ? 2.664 11.609 15.078 1 89.69 125 LYS B O 1
ATOM 3117 N N . CYS B 1 126 ? 0.485 12.172 14.93 1 93.5 126 CYS B N 1
ATOM 3118 C CA . CYS B 1 126 ? 0.701 13.047 13.781 1 93.5 126 CYS B CA 1
ATOM 3119 C C . CYS B 1 126 ? 1.618 14.203 14.148 1 93.5 126 CYS B C 1
ATOM 3121 O O . CYS B 1 126 ? 2.529 14.547 13.391 1 93.5 126 CYS B O 1
ATOM 3123 N N . ILE B 1 127 ? 1.44 14.734 15.297 1 92.88 127 ILE B N 1
ATOM 3124 C CA . ILE B 1 127 ? 2.258 15.844 15.766 1 92.88 127 ILE B CA 1
ATOM 3125 C C . ILE B 1 127 ? 3.699 15.383 15.961 1 92.88 127 ILE B C 1
ATOM 3127 O O . ILE B 1 127 ? 4.645 16.109 15.648 1 92.88 127 ILE B O 1
ATOM 3131 N N . ARG B 1 128 ? 3.859 14.164 16.438 1 89.69 128 ARG B N 1
ATOM 3132 C CA . ARG B 1 128 ? 5.199 13.609 16.625 1 89.69 128 ARG B CA 1
ATOM 3133 C C . ARG B 1 128 ? 5.922 13.461 15.297 1 89.69 128 ARG B C 1
ATOM 3135 O O . ARG B 1 128 ? 7.137 13.656 15.219 1 89.69 128 ARG B O 1
ATOM 3142 N N . TRP B 1 129 ? 5.199 13.109 14.289 1 90.44 129 TRP B N 1
ATOM 3143 C CA . TRP B 1 129 ? 5.828 13.047 12.977 1 90.44 129 TRP B CA 1
ATOM 3144 C C . TRP B 1 129 ? 6.359 14.414 12.562 1 90.44 129 TRP B C 1
ATOM 3146 O O . TRP B 1 129 ? 7.445 14.516 11.992 1 90.44 129 TRP B O 1
ATOM 3156 N N . MET B 1 130 ? 5.617 15.438 12.922 1 92.25 130 MET B N 1
ATOM 3157 C CA . MET B 1 130 ? 6 16.797 12.539 1 92.25 130 MET B CA 1
ATOM 3158 C C . MET B 1 130 ? 7.27 17.234 13.258 1 92.25 130 MET B C 1
ATOM 3160 O O . MET B 1 130 ? 7.91 18.203 12.859 1 92.25 130 MET B O 1
ATOM 3164 N N . GLN B 1 131 ? 7.633 16.5 14.273 1 87.38 131 GLN B N 1
ATOM 3165 C CA . GLN B 1 131 ? 8.828 16.844 15.031 1 87.38 131 GLN B CA 1
ATOM 3166 C C . GLN B 1 131 ? 10.086 16.312 14.352 1 87.38 131 GLN B C 1
ATOM 3168 O O . GLN B 1 131 ? 11.203 16.703 14.695 1 87.38 131 GLN B O 1
ATOM 3173 N N . GLN B 1 132 ? 9.852 15.484 13.383 1 83.75 132 GLN B N 1
ATOM 3174 C CA . GLN B 1 132 ? 11.008 14.961 12.656 1 83.75 132 GLN B CA 1
ATOM 3175 C C . GLN B 1 132 ? 11.594 16.016 11.734 1 83.75 132 GLN B C 1
ATOM 3177 O O . GLN B 1 132 ? 10.859 16.766 11.086 1 83.75 132 GLN B O 1
ATOM 3182 N N . GLN B 1 133 ? 12.875 16.016 11.578 1 78.5 133 GLN B N 1
ATOM 3183 C CA . GLN B 1 133 ? 13.625 17.109 10.969 1 78.5 133 GLN B CA 1
ATOM 3184 C C . GLN B 1 133 ? 13.242 17.281 9.5 1 78.5 133 GLN B C 1
ATOM 3186 O O . GLN B 1 133 ? 13.133 18.406 9.008 1 78.5 133 GLN B O 1
ATOM 3191 N N . TYR B 1 134 ? 13 16.219 8.836 1 86.94 134 TYR B N 1
ATOM 3192 C CA . TYR B 1 134 ? 12.836 16.328 7.391 1 86.94 134 TYR B CA 1
ATOM 3193 C C . TYR B 1 134 ? 1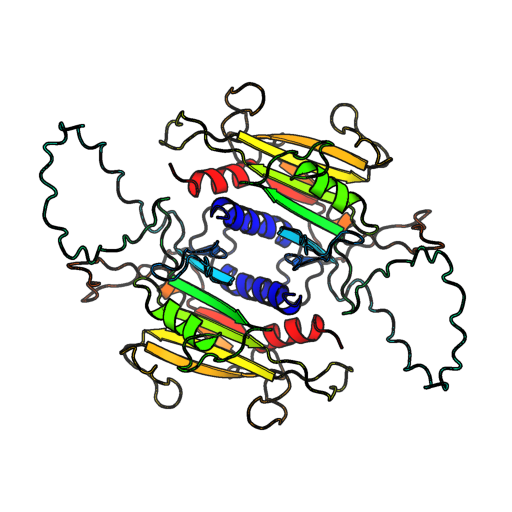1.367 16.297 7.004 1 86.94 134 TYR B C 1
ATOM 3195 O O . TYR B 1 134 ? 11.016 16.531 5.848 1 86.94 134 TYR B O 1
ATOM 3203 N N . VAL B 1 135 ? 10.516 16.078 7.984 1 90.5 135 VAL B N 1
ATOM 3204 C CA . VAL B 1 135 ? 9.086 16.016 7.68 1 90.5 135 VAL B CA 1
ATOM 3205 C C . VAL B 1 135 ? 8.539 17.438 7.48 1 90.5 135 VAL B C 1
ATOM 3207 O O . VAL B 1 135 ? 8.727 18.297 8.336 1 90.5 135 VAL B O 1
ATOM 3210 N N . ARG B 1 136 ? 7.801 17.578 6.352 1 93.75 136 ARG B N 1
ATOM 3211 C CA . ARG B 1 136 ? 7.273 18.891 6 1 93.75 136 ARG B CA 1
ATOM 3212 C C . ARG B 1 136 ? 5.766 18.969 6.211 1 93.75 136 ARG B C 1
ATOM 3214 O O . ARG B 1 136 ? 5.227 20.016 6.566 1 93.75 136 ARG B O 1
ATOM 3221 N N . CYS B 1 137 ? 5.113 17.844 5.926 1 96.69 137 CYS B N 1
ATOM 3222 C CA . CYS B 1 137 ? 3.66 17.75 6.039 1 96.69 137 CYS B CA 1
ATOM 3223 C C . CYS B 1 137 ? 3.236 16.406 6.617 1 96.69 137 CYS B C 1
ATOM 3225 O O . CYS B 1 137 ? 3.896 15.391 6.387 1 96.69 137 CYS B O 1
ATOM 3227 N N . VAL B 1 138 ? 2.223 16.469 7.363 1 96.5 138 VAL B N 1
ATOM 3228 C CA . VAL B 1 138 ? 1.555 15.25 7.812 1 96.5 138 VAL B CA 1
ATOM 3229 C C . VAL B 1 138 ? 0.059 15.344 7.516 1 96.5 138 VAL B C 1
ATOM 3231 O O . VAL B 1 138 ? -0.592 16.328 7.867 1 96.5 138 VAL B O 1
ATOM 3234 N N . PHE B 1 139 ? -0.417 14.375 6.801 1 97.94 139 PHE B N 1
ATOM 3235 C CA . PHE B 1 139 ? -1.845 14.297 6.516 1 97.94 139 PHE B CA 1
ATOM 3236 C C . PHE B 1 139 ? -2.5 13.18 7.309 1 97.94 139 PHE B C 1
ATOM 3238 O O . PHE B 1 139 ? -2.074 12.023 7.234 1 97.94 139 PHE B O 1
ATOM 3245 N N . GLY B 1 140 ? -3.48 13.562 8.047 1 97.56 140 GLY B N 1
ATOM 3246 C CA . GLY B 1 140 ? -4.164 12.578 8.875 1 97.56 140 GLY B CA 1
ATOM 3247 C C . GLY B 1 140 ? -5.648 12.484 8.578 1 97.56 140 GLY B C 1
ATOM 3248 O O . GLY B 1 140 ? -6.297 13.492 8.281 1 97.56 140 GLY B O 1
ATOM 3249 N N . VAL B 1 141 ? -6.129 11.258 8.625 1 97.5 141 VAL B N 1
ATOM 3250 C CA . VAL B 1 141 ? -7.562 11.023 8.523 1 97.5 141 VAL B CA 1
ATOM 3251 C C . VAL B 1 141 ? -8.023 10.172 9.711 1 97.5 141 VAL B C 1
ATOM 3253 O O . VAL B 1 141 ? -7.492 9.086 9.953 1 97.5 141 VAL B O 1
ATOM 3256 N N . LYS B 1 142 ? -8.945 10.711 10.438 1 97.19 142 LYS B N 1
ATOM 3257 C CA . LYS B 1 142 ? -9.617 9.977 11.508 1 97.19 142 LYS B CA 1
ATOM 3258 C C . LYS B 1 142 ? -11.023 9.562 11.094 1 97.19 142 LYS B C 1
ATOM 3260 O O . LYS B 1 142 ? -11.859 10.406 10.766 1 97.19 142 LYS B O 1
ATOM 3265 N N . ILE B 1 143 ? -11.219 8.32 11.055 1 95.56 143 ILE B N 1
ATOM 3266 C CA . ILE B 1 143 ? -12.516 7.75 10.719 1 95.56 143 ILE B CA 1
ATOM 3267 C C . ILE B 1 143 ? -13.195 7.238 11.992 1 95.56 143 ILE B C 1
ATOM 3269 O O . ILE B 1 143 ? -12.711 6.289 12.617 1 95.56 143 ILE B O 1
ATOM 3273 N N . TYR B 1 144 ? -14.305 7.773 12.367 1 95.62 144 TYR B N 1
ATOM 3274 C CA . TYR B 1 144 ? -15 7.398 13.594 1 95.62 144 TYR B CA 1
ATOM 3275 C C . TYR B 1 144 ? -15.945 6.23 13.352 1 95.62 144 TYR B C 1
ATOM 3277 O O . TYR B 1 144 ? -16.25 5.906 12.203 1 95.62 144 TYR B O 1
ATOM 3285 N N . ASP B 1 145 ? -16.359 5.621 14.398 1 93 145 ASP B N 1
ATOM 3286 C CA . ASP B 1 145 ? -17.312 4.516 14.312 1 93 145 ASP B CA 1
ATOM 3287 C C . ASP B 1 145 ? -18.594 4.953 13.625 1 93 145 ASP B C 1
ATOM 3289 O O . ASP B 1 145 ? -18.984 6.121 13.711 1 93 145 ASP B O 1
ATOM 3293 N N . PRO B 1 146 ? -19.203 3.973 12.969 1 92.31 146 PRO B N 1
ATOM 3294 C CA . PRO B 1 146 ? -20.453 4.312 12.312 1 92.31 146 PRO B CA 1
ATOM 3295 C C . PRO B 1 146 ? -21.531 4.754 13.305 1 92.31 146 PRO B C 1
ATOM 3297 O O . PRO B 1 146 ? -21.562 4.277 14.438 1 92.31 146 PRO B O 1
ATOM 3300 N N . ARG B 1 147 ? -22.391 5.656 12.758 1 92.88 147 ARG B N 1
ATOM 3301 C CA . ARG B 1 147 ? -23.562 6.062 13.508 1 92.88 147 ARG B CA 1
ATOM 3302 C C . ARG B 1 147 ? -24.703 5.055 13.344 1 92.88 147 ARG B C 1
ATOM 3304 O O . ARG B 1 147 ? -24.641 4.188 12.469 1 92.88 147 ARG B O 1
ATOM 3311 N N . ALA B 1 148 ? -25.719 5.188 14.133 1 88.44 148 ALA B N 1
ATOM 3312 C CA . ALA B 1 148 ? -26.812 4.219 14.148 1 88.44 148 ALA B CA 1
ATOM 3313 C C . ALA B 1 148 ? -27.797 4.477 13 1 88.44 148 ALA B C 1
ATOM 3315 O O . ALA B 1 148 ? -28.594 3.6 12.648 1 88.44 148 ALA B O 1
ATOM 3316 N N . THR B 1 149 ? -27.719 5.594 12.406 1 90.69 149 THR B N 1
ATOM 3317 C CA . THR B 1 149 ? -28.656 5.953 11.359 1 90.69 149 THR B CA 1
ATOM 3318 C C . THR B 1 149 ? -28.078 5.672 9.977 1 90.69 149 THR B C 1
ATOM 3320 O O . THR B 1 149 ? -26.859 5.625 9.812 1 90.69 149 THR B O 1
ATOM 3323 N N . ARG B 1 150 ? -28.984 5.492 8.984 1 90.62 150 ARG B N 1
ATOM 3324 C CA . ARG B 1 150 ? -28.578 5.121 7.633 1 90.62 150 ARG B CA 1
ATOM 3325 C C . ARG B 1 150 ? -28.969 6.199 6.625 1 90.62 150 ARG B C 1
ATOM 3327 O O . ARG B 1 150 ? -29.922 6.949 6.855 1 90.62 150 ARG B O 1
ATOM 3334 N N . ASN B 1 151 ? -28.156 6.242 5.633 1 86.94 151 ASN B N 1
ATOM 3335 C CA . ASN B 1 151 ? -28.516 7.133 4.535 1 86.94 151 ASN B CA 1
ATOM 3336 C C . ASN B 1 151 ? -29.516 6.48 3.592 1 86.94 151 ASN B C 1
ATOM 3338 O O . ASN B 1 151 ? -30.047 5.406 3.885 1 86.94 151 ASN B O 1
ATOM 3342 N N . ALA B 1 152 ? -29.812 7.227 2.465 1 81.5 152 ALA B N 1
ATOM 3343 C CA . ALA B 1 152 ? -30.859 6.816 1.536 1 81.5 152 ALA B CA 1
ATOM 3344 C C . ALA B 1 152 ? -30.531 5.477 0.884 1 81.5 152 ALA B C 1
ATOM 3346 O O . ALA B 1 152 ? -31.422 4.715 0.512 1 81.5 152 ALA B O 1
ATOM 3347 N N . VAL B 1 153 ? -29.25 5.176 0.815 1 81.12 153 VAL B N 1
ATOM 3348 C CA . VAL B 1 153 ? -28.875 3.961 0.1 1 81.12 153 VAL B CA 1
ATOM 3349 C C . VAL B 1 153 ? -28.562 2.846 1.099 1 81.12 153 VAL B C 1
ATOM 3351 O O . VAL B 1 153 ? -28.031 1.8 0.726 1 81.12 153 VAL B O 1
ATOM 3354 N N . GLY B 1 154 ? -28.859 3.021 2.385 1 85.44 154 GLY B N 1
ATOM 3355 C CA . GLY B 1 154 ? -28.797 1.972 3.389 1 85.44 154 GLY B CA 1
ATOM 3356 C C . GLY B 1 154 ? -27.453 1.906 4.098 1 85.44 154 GLY B C 1
ATOM 3357 O O . GLY B 1 154 ? -27.219 1.009 4.91 1 85.44 154 GLY B O 1
ATOM 3358 N N . GLN B 1 155 ? -26.594 2.799 3.895 1 86.88 155 GLN B N 1
ATOM 3359 C CA . GLN B 1 155 ? -25.297 2.816 4.547 1 86.88 155 GLN B CA 1
ATOM 3360 C C . GLN B 1 155 ? -25.344 3.582 5.867 1 86.88 155 GLN B C 1
ATOM 3362 O O . GLN B 1 155 ? -26.016 4.617 5.961 1 86.88 155 GLN B O 1
ATOM 3367 N N . LEU B 1 156 ? -24.656 3.076 6.812 1 92.19 156 LEU B N 1
ATOM 3368 C CA . LEU B 1 156 ? -24.562 3.799 8.078 1 92.19 156 LEU B CA 1
ATOM 3369 C C . LEU B 1 156 ? -23.797 5.102 7.898 1 92.19 156 LEU B C 1
ATOM 3371 O O . LEU B 1 156 ? -22.781 5.137 7.195 1 92.19 156 LEU B O 1
ATOM 3375 N N . HIS B 1 157 ? -24.281 6.121 8.562 1 95.19 157 HIS B N 1
ATOM 3376 C CA . HIS B 1 157 ? -23.578 7.402 8.523 1 95.19 157 HIS B CA 1
ATOM 3377 C C . HIS B 1 157 ? -22.219 7.305 9.219 1 95.19 157 HIS B C 1
ATOM 3379 O O . HIS B 1 157 ? -22.047 6.527 10.156 1 95.19 157 HIS B O 1
ATOM 3385 N N . ARG B 1 158 ? -21.312 8.094 8.711 1 96.06 158 ARG B N 1
ATOM 3386 C CA . ARG B 1 158 ? -19.969 8.109 9.258 1 96.06 158 ARG B CA 1
ATOM 3387 C C . ARG B 1 158 ? -19.484 9.539 9.477 1 96.06 158 ARG B C 1
ATOM 3389 O O . ARG B 1 158 ? -19.75 10.422 8.664 1 96.06 158 ARG B O 1
ATOM 3396 N N . CYS B 1 159 ? -18.828 9.727 10.602 1 97.06 159 CYS B N 1
ATOM 3397 C CA . CYS B 1 159 ? -18.094 10.969 10.852 1 97.06 159 CYS B CA 1
ATOM 3398 C C . CYS B 1 159 ? -16.609 10.781 10.602 1 97.06 159 CYS B C 1
ATOM 3400 O O . CYS B 1 159 ? -16.031 9.773 11.008 1 97.06 159 CYS B O 1
ATOM 3402 N N . MET B 1 160 ? -16.016 11.781 9.93 1 97.81 160 MET B N 1
ATOM 3403 C CA . MET B 1 160 ? -14.586 11.727 9.641 1 97.81 160 MET B CA 1
ATOM 3404 C C . MET B 1 160 ? -13.945 13.109 9.797 1 97.81 160 MET B C 1
ATOM 3406 O O . MET B 1 160 ? -14.602 14.125 9.578 1 97.81 160 MET B O 1
ATOM 3410 N N . ILE B 1 161 ? -12.727 13.102 10.203 1 97.94 161 ILE B N 1
ATOM 3411 C CA . ILE B 1 161 ? -11.93 14.328 10.312 1 97.94 161 ILE B CA 1
ATOM 3412 C C . ILE B 1 161 ? -10.625 14.164 9.539 1 97.94 161 ILE B C 1
ATOM 3414 O O . ILE B 1 161 ? -9.969 13.125 9.625 1 97.94 161 ILE B O 1
ATOM 3418 N N . ALA B 1 162 ? -10.312 15.125 8.734 1 98.62 162 ALA B N 1
ATOM 3419 C CA . ALA B 1 162 ? -9 15.211 8.102 1 98.62 162 ALA B CA 1
ATOM 3420 C C . ALA B 1 162 ? -8.219 16.422 8.617 1 98.62 162 ALA B C 1
ATOM 3422 O O . ALA B 1 162 ? -8.805 17.453 8.922 1 98.62 162 ALA B O 1
ATOM 3423 N N . ARG B 1 163 ? -6.914 16.219 8.758 1 98.06 163 ARG B N 1
ATOM 3424 C CA . ARG B 1 163 ? -6.039 17.328 9.125 1 98.06 163 ARG B CA 1
ATOM 3425 C C . ARG B 1 163 ? -4.758 17.312 8.297 1 98.06 163 ARG B C 1
ATOM 3427 O O . ARG B 1 163 ? -4.195 16.25 8.031 1 98.06 163 ARG B O 1
ATOM 3434 N N . LEU B 1 164 ? -4.383 18.469 7.93 1 98.25 164 LEU B N 1
ATOM 3435 C CA . LEU B 1 164 ? -3.084 18.656 7.297 1 98.25 164 LEU B CA 1
ATOM 3436 C C . LEU B 1 164 ? -2.189 19.547 8.156 1 98.25 164 LEU B C 1
ATOM 3438 O O . LEU B 1 164 ? -2.471 20.734 8.328 1 98.25 164 LEU B O 1
ATOM 3442 N N . TRP B 1 165 ? -1.191 18.938 8.758 1 97.62 165 TRP B N 1
ATOM 3443 C CA . TRP B 1 165 ? -0.166 19.703 9.453 1 97.62 165 TRP B CA 1
ATOM 3444 C C . TRP B 1 165 ? 0.922 20.172 8.484 1 97.62 165 TRP B C 1
ATOM 3446 O O . TRP B 1 165 ? 1.394 19.391 7.656 1 97.62 165 TRP B O 1
ATOM 3456 N N . THR B 1 166 ? 1.278 21.406 8.562 1 96.19 166 THR B N 1
ATOM 3457 C CA . THR B 1 166 ? 2.291 21.969 7.676 1 96.19 166 THR B CA 1
ATOM 3458 C C . THR B 1 166 ? 3.195 22.938 8.43 1 96.19 166 THR B C 1
ATOM 3460 O O . THR B 1 166 ? 2.852 23.391 9.523 1 96.19 166 THR B O 1
ATOM 3463 N N . ARG B 1 167 ? 4.32 23.109 7.797 1 90.94 167 ARG B N 1
ATOM 3464 C CA . ARG B 1 167 ? 5.203 24.188 8.234 1 90.94 167 ARG B CA 1
ATOM 3465 C C . ARG B 1 167 ? 4.938 25.469 7.445 1 90.94 167 ARG B C 1
ATOM 3467 O O . ARG B 1 167 ? 4.887 25.438 6.215 1 90.94 167 ARG B O 1
ATOM 3474 N N . GLN B 1 168 ? 4.406 26.359 8.062 1 81.12 168 GLN B N 1
ATOM 3475 C CA . GLN B 1 168 ? 4.031 27.578 7.352 1 81.12 168 GLN B CA 1
ATOM 3476 C C . GLN B 1 168 ? 4.727 28.797 7.949 1 81.12 168 GLN B C 1
ATOM 3478 O O . GLN B 1 168 ? 4.836 28.922 9.172 1 81.12 168 GLN B O 1
ATOM 3483 N N . ALA B 1 169 ? 5.199 29.609 6.957 1 73.81 169 ALA B N 1
ATOM 3484 C CA . ALA B 1 169 ? 5.773 30.891 7.387 1 73.81 169 ALA B CA 1
ATOM 3485 C C . ALA B 1 169 ? 4.688 31.938 7.613 1 73.81 169 ALA B C 1
ATOM 3487 O O . ALA B 1 169 ? 4.789 32.75 8.523 1 73.81 169 ALA B O 1
ATOM 3488 N N . ALA B 1 170 ? 3.617 31.844 6.844 1 79.62 170 ALA B N 1
ATOM 3489 C CA . ALA B 1 170 ? 2.529 32.812 6.918 1 79.62 170 ALA B CA 1
ATOM 3490 C C . ALA B 1 170 ? 1.176 32.125 7.004 1 79.62 170 ALA B C 1
ATOM 3492 O O . ALA B 1 170 ? 0.489 31.953 5.992 1 79.62 170 ALA B O 1
ATOM 3493 N N . PRO B 1 171 ? 0.822 31.719 8.172 1 83.31 171 PRO B N 1
ATOM 3494 C CA . PRO B 1 171 ? -0.454 31.016 8.328 1 83.31 171 PRO B CA 1
ATOM 3495 C C . PRO B 1 171 ? -1.658 31.922 8.055 1 83.31 171 PRO B C 1
ATOM 3497 O O . PRO B 1 171 ? -1.604 33.125 8.312 1 83.31 171 PRO B O 1
ATOM 3500 N N . ILE B 1 172 ? -2.604 31.422 7.355 1 85.44 172 ILE B N 1
ATOM 3501 C CA . ILE B 1 172 ? -3.875 32.094 7.137 1 85.44 172 ILE B CA 1
ATOM 3502 C C . ILE B 1 172 ? -4.738 32 8.391 1 85.44 172 ILE B C 1
ATOM 3504 O O . ILE B 1 172 ? -5.109 30.891 8.805 1 85.44 172 ILE B O 1
ATOM 3508 N N . PRO B 1 173 ? -5.125 33.156 8.789 1 84.69 173 PRO B N 1
ATOM 3509 C CA . PRO B 1 173 ? -5.93 33.125 10.016 1 84.69 173 PRO B CA 1
ATOM 3510 C C . PRO B 1 173 ? -7.227 32.344 9.852 1 84.69 173 PRO B C 1
ATOM 3512 O O . PRO B 1 173 ? -7.82 32.344 8.766 1 84.69 173 PRO B O 1
ATOM 3515 N N . GLU B 1 174 ? -7.648 31.719 10.875 1 84.44 174 GLU B N 1
ATOM 3516 C CA . GLU B 1 174 ? -8.898 30.969 10.977 1 84.44 174 GLU B CA 1
ATOM 3517 C C . GLU B 1 174 ? -8.812 29.641 10.219 1 84.44 174 GLU B C 1
ATOM 3519 O O . GLU B 1 174 ? -9.625 28.75 10.43 1 84.44 174 GLU B O 1
ATOM 3524 N N . ARG B 1 175 ? -7.93 29.641 9.273 1 88.38 175 ARG B N 1
ATOM 3525 C CA . ARG B 1 175 ? -7.781 28.406 8.5 1 88.38 175 ARG B CA 1
ATOM 3526 C C . ARG B 1 175 ? -6.672 27.531 9.078 1 88.38 175 ARG B C 1
ATOM 3528 O O . ARG B 1 175 ? -6.824 26.312 9.164 1 88.38 175 ARG B O 1
ATOM 3535 N N . HIS B 1 176 ? -5.621 28.266 9.414 1 92.19 176 HIS B N 1
ATOM 3536 C CA . HIS B 1 176 ? -4.469 27.578 9.984 1 92.19 176 HIS B CA 1
ATOM 3537 C C . HIS B 1 176 ? -4.41 27.75 11.5 1 92.19 176 HIS B C 1
ATOM 3539 O O . HIS B 1 176 ? -4.328 28.875 11.992 1 92.19 176 HIS B O 1
ATOM 3545 N N . ILE B 1 177 ? -4.441 26.625 12.219 1 94.75 177 ILE B N 1
ATOM 3546 C CA . ILE B 1 177 ? -4.391 26.656 13.672 1 94.75 177 ILE B CA 1
ATOM 3547 C C . ILE B 1 177 ? -3.002 26.234 14.148 1 94.75 177 ILE B C 1
ATOM 3549 O O . ILE B 1 177 ? -2.494 25.172 13.75 1 94.75 177 ILE B O 1
ATOM 3553 N N . ALA B 1 178 ? -2.482 27.016 15.016 1 95.31 178 ALA B N 1
ATOM 3554 C CA . ALA B 1 178 ? -1.142 26.734 15.523 1 95.31 178 ALA B CA 1
ATOM 3555 C C . ALA B 1 178 ? -1.145 25.484 16.406 1 95.31 178 ALA B C 1
ATOM 3557 O O . ALA B 1 178 ? -2.066 25.297 17.203 1 95.31 178 ALA B O 1
ATOM 3558 N N . VAL B 1 179 ? -0.136 24.656 16.25 1 94.38 179 VAL B N 1
ATOM 3559 C CA . VAL B 1 179 ? 0.016 23.484 17.109 1 94.38 179 VAL B CA 1
ATOM 3560 C C . VAL B 1 179 ? 0.716 23.891 18.406 1 94.38 179 VAL B C 1
ATOM 3562 O O . VAL B 1 179 ? 1.82 24.438 18.375 1 94.38 179 VAL B O 1
ATOM 3565 N N . ALA B 1 180 ? 0.093 23.547 19.484 1 90.81 180 ALA B N 1
ATOM 3566 C CA . ALA B 1 180 ? 0.676 23.891 20.781 1 90.81 180 ALA B CA 1
ATOM 3567 C C . ALA B 1 180 ? 1.994 23.156 21 1 90.81 180 ALA B C 1
ATOM 3569 O O . ALA B 1 180 ? 2.076 21.953 20.797 1 90.81 180 ALA B O 1
ATOM 3570 N N . GLY B 1 181 ? 3.049 23.875 21.297 1 89.25 181 GLY B N 1
ATOM 3571 C CA . GLY B 1 181 ? 4.328 23.266 21.656 1 89.25 181 GLY B CA 1
ATOM 3572 C C . GLY B 1 181 ? 5.227 23.047 20.453 1 89.25 181 GLY B C 1
ATOM 3573 O O . GLY B 1 181 ? 6.348 22.562 20.594 1 89.25 181 GLY B O 1
ATOM 3574 N N . LEU B 1 182 ? 4.723 23.391 19.297 1 91.44 182 LEU B N 1
ATOM 3575 C CA . LEU B 1 182 ? 5.523 23.219 18.094 1 91.44 182 LEU B CA 1
ATOM 3576 C C . LEU B 1 182 ? 5.473 24.469 17.219 1 91.44 182 LEU B C 1
ATOM 3578 O O . LEU B 1 182 ? 4.711 24.516 16.25 1 91.44 182 LEU B O 1
ATOM 3582 N N . PRO B 1 183 ? 6.355 25.422 17.625 1 89.75 183 PRO B N 1
ATOM 3583 C CA . PRO B 1 183 ? 6.332 26.688 16.891 1 89.75 183 PRO B CA 1
ATOM 3584 C C . PRO B 1 183 ? 6.523 26.484 15.391 1 89.75 183 PRO B C 1
ATOM 3586 O O . PRO B 1 183 ? 7.312 25.641 14.969 1 89.75 183 PRO B O 1
ATOM 3589 N N . GLY B 1 184 ? 5.773 27.172 14.57 1 91.5 184 GLY B N 1
ATOM 3590 C CA . GLY B 1 184 ? 5.922 27.172 13.125 1 91.5 184 GLY B CA 1
ATOM 3591 C C . GLY B 1 184 ? 5.105 26.078 12.445 1 91.5 184 GLY B C 1
ATOM 3592 O O . GLY B 1 184 ? 5.152 25.922 11.227 1 91.5 184 GLY B O 1
ATOM 3593 N N . VAL B 1 185 ? 4.496 25.281 13.242 1 94.75 185 VAL B N 1
ATOM 3594 C CA . VAL B 1 185 ? 3.664 24.203 12.695 1 94.75 185 VAL B CA 1
ATOM 3595 C C . VAL B 1 185 ? 2.189 24.562 12.891 1 94.75 185 VAL B C 1
ATOM 3597 O O . VAL B 1 185 ? 1.775 24.953 13.984 1 94.75 185 VAL B O 1
ATOM 3600 N N . TYR B 1 186 ? 1.415 24.469 11.852 1 96.5 186 TYR B N 1
ATOM 3601 C CA . TYR B 1 186 ? -0.017 24.734 11.828 1 96.5 186 TYR B CA 1
ATOM 3602 C C . TYR B 1 186 ? -0.785 23.578 11.211 1 96.5 186 TYR B C 1
ATOM 3604 O O . TYR B 1 186 ? -0.2 22.734 10.523 1 96.5 186 TYR B O 1
ATOM 3612 N N . TYR B 1 187 ? -2.006 23.484 11.531 1 97.06 187 TYR B N 1
ATOM 3613 C CA . TYR B 1 187 ? -2.814 22.5 10.828 1 97.06 187 TYR B CA 1
ATOM 3614 C C . TYR B 1 187 ? -4.121 23.109 10.336 1 97.06 187 TYR B C 1
ATOM 3616 O O . TYR B 1 187 ? -4.57 24.125 10.859 1 97.06 187 TYR B O 1
ATOM 3624 N N . GLU B 1 188 ? -4.59 22.609 9.266 1 97.12 188 GLU B N 1
ATOM 3625 C CA . GLU B 1 188 ? -5.945 22.797 8.75 1 97.12 188 GLU B CA 1
ATOM 3626 C C . GLU B 1 188 ? -6.801 21.547 8.984 1 97.12 188 GLU B C 1
ATOM 3628 O O . GLU B 1 188 ? -6.309 20.422 8.906 1 97.12 188 GLU B O 1
ATOM 3633 N N . GLU B 1 189 ? -8.055 21.797 9.305 1 96.88 189 GLU B N 1
ATOM 3634 C CA . GLU B 1 189 ? -8.922 20.672 9.648 1 96.88 189 GLU B CA 1
ATOM 3635 C C . GLU B 1 189 ? -10.188 20.672 8.789 1 96.88 189 GLU B C 1
ATOM 3637 O O . GLU B 1 189 ? -10.766 21.734 8.523 1 96.88 189 GLU B O 1
ATOM 3642 N N . TRP B 1 190 ? -10.562 19.516 8.32 1 97.56 190 TRP B N 1
ATOM 3643 C CA . TRP B 1 190 ? -11.805 19.297 7.594 1 97.56 190 TRP B CA 1
ATOM 3644 C C . TRP B 1 190 ? -12.711 18.328 8.344 1 97.56 190 TRP B C 1
ATOM 3646 O O . TRP B 1 190 ? -12.289 17.219 8.695 1 97.56 190 TRP B O 1
ATOM 3656 N N . ASN B 1 191 ? -13.906 18.812 8.625 1 96.94 191 ASN B N 1
ATOM 3657 C CA . ASN B 1 191 ? -14.969 17.922 9.062 1 96.94 191 ASN B CA 1
ATOM 3658 C C . ASN B 1 191 ? -15.773 17.375 7.879 1 96.94 191 ASN B C 1
ATOM 3660 O O . ASN B 1 191 ? -16.469 18.141 7.191 1 96.94 191 ASN B O 1
ATOM 3664 N N . PHE B 1 192 ? -15.562 16.062 7.664 1 97.56 192 PHE B N 1
ATOM 3665 C CA . PHE B 1 192 ? -16.25 15.492 6.512 1 97.56 192 PHE B CA 1
ATOM 3666 C C . PHE B 1 192 ? -16.891 14.148 6.859 1 97.56 192 PHE B C 1
ATOM 3668 O O . PHE B 1 192 ? -17.094 13.844 8.031 1 97.56 192 PHE B O 1
ATOM 3675 N N . GLY B 1 193 ? -17.203 13.305 5.895 1 96.5 193 GLY B N 1
ATOM 3676 C CA . GLY B 1 193 ? -18.141 12.203 6.094 1 96.5 193 GLY B CA 1
ATOM 3677 C C . GLY B 1 193 ? -19.578 12.586 5.785 1 96.5 193 GLY B C 1
ATOM 3678 O O . GLY B 1 193 ? -19.828 13.656 5.234 1 96.5 193 GLY B O 1
ATOM 3679 N N . THR B 1 194 ? -20.453 11.617 6.059 1 96.75 194 THR B N 1
ATOM 3680 C CA . THR B 1 194 ? -21.859 11.938 5.812 1 96.75 194 THR B CA 1
ATOM 3681 C C . THR B 1 194 ? -22.438 12.766 6.953 1 96.75 194 THR B C 1
ATOM 3683 O O . THR B 1 194 ? -23.375 13.531 6.754 1 96.75 194 THR B O 1
ATOM 3686 N N . HIS B 1 195 ? -21.812 12.602 8.117 1 96.5 195 HIS B N 1
ATOM 3687 C CA . HIS B 1 195 ? -22.219 13.398 9.273 1 96.5 195 HIS B CA 1
ATOM 3688 C C . HIS B 1 195 ? -21.031 14.188 9.844 1 96.5 195 HIS B C 1
ATOM 3690 O O . HIS B 1 195 ? -19.906 13.703 9.836 1 96.5 195 HIS B O 1
ATOM 3696 N N . ASP B 1 196 ? -21.438 15.312 10.352 1 95.62 196 ASP B N 1
ATOM 3697 C CA . ASP B 1 196 ? -20.469 16.141 11.078 1 95.62 196 ASP B CA 1
ATOM 3698 C C . ASP B 1 196 ? -20.203 15.57 12.469 1 95.62 196 ASP B C 1
ATOM 3700 O O . ASP B 1 196 ? -21.141 15.234 13.195 1 95.62 196 ASP B O 1
ATOM 3704 N N . TYR B 1 197 ? -19 15.523 12.773 1 94.81 197 TYR B N 1
ATOM 3705 C CA . TYR B 1 197 ? -18.625 14.906 14.031 1 94.81 197 TYR B CA 1
ATOM 3706 C C . TYR B 1 197 ? -19.109 15.734 15.219 1 94.81 197 TYR B C 1
ATOM 3708 O O . TYR B 1 197 ? -19.578 15.18 16.219 1 94.81 197 TYR B O 1
ATOM 3716 N N . TYR B 1 198 ? -19.047 17.047 15.148 1 92.56 198 TYR B N 1
ATOM 3717 C CA . TYR B 1 198 ? -19.312 17.938 16.266 1 92.56 198 TYR B CA 1
ATOM 3718 C C . TYR B 1 198 ? -20.797 18.203 16.422 1 92.56 198 TYR B C 1
ATOM 3720 O O . TYR B 1 198 ? -21.328 18.219 17.531 1 92.56 198 TYR B O 1
ATOM 3728 N N . THR B 1 199 ? -21.516 18.281 15.32 1 93.44 199 THR B N 1
ATOM 3729 C CA . THR B 1 199 ? -22.906 18.703 15.398 1 93.44 199 THR B CA 1
ATOM 3730 C C . THR B 1 199 ? -23.844 17.516 15.164 1 93.44 199 THR B C 1
ATOM 3732 O O . THR B 1 199 ? -25.016 17.578 15.539 1 93.44 199 THR B O 1
ATOM 3735 N N . GLY B 1 200 ? -23.359 16.547 14.492 1 91.44 200 GLY B N 1
ATOM 3736 C CA . GLY B 1 200 ? -24.203 15.422 14.148 1 91.44 200 GLY B CA 1
ATOM 3737 C C . GLY B 1 200 ? -25.031 15.656 12.906 1 91.44 200 GLY B C 1
ATOM 3738 O O . GLY B 1 200 ? -25.75 14.758 12.445 1 91.44 200 GLY B O 1
ATOM 3739 N N . ALA B 1 201 ? -24.938 16.797 12.367 1 94.12 201 ALA B N 1
ATOM 3740 C CA . ALA B 1 201 ? -25.703 17.141 11.172 1 94.12 201 ALA B CA 1
ATOM 3741 C C . ALA B 1 201 ? -25.031 16.578 9.922 1 94.12 201 ALA B C 1
ATOM 3743 O O . ALA B 1 201 ? -23.875 16.125 9.969 1 94.12 201 ALA B O 1
ATOM 3744 N N . LEU B 1 202 ? -25.781 16.547 8.812 1 95.62 202 LEU B N 1
ATOM 3745 C CA . LEU B 1 202 ? -25.203 16.141 7.531 1 95.62 202 LEU B CA 1
ATOM 3746 C C . LEU B 1 202 ? -24.125 17.141 7.09 1 95.62 202 LEU B C 1
ATOM 3748 O O . LEU B 1 202 ? -24.281 18.344 7.266 1 95.62 202 LEU B O 1
ATOM 3752 N N . THR B 1 203 ? -23.062 16.609 6.523 1 96.5 203 THR B N 1
ATOM 3753 C CA . THR B 1 203 ? -22.016 17.5 6.012 1 96.5 203 THR B CA 1
ATOM 3754 C C . THR B 1 203 ? -22.328 17.938 4.586 1 96.5 203 THR B C 1
ATOM 3756 O O . THR B 1 203 ? -23.234 17.406 3.953 1 96.5 203 THR B O 1
ATOM 3759 N N . ALA B 1 204 ? -21.562 18.953 4.152 1 96.62 204 ALA B N 1
ATOM 3760 C CA . ALA B 1 204 ? -21.703 19.438 2.783 1 96.62 204 ALA B CA 1
ATOM 3761 C C . ALA B 1 204 ? -20.797 18.672 1.827 1 96.62 204 ALA B C 1
ATOM 3763 O O . ALA B 1 204 ? -20.641 19.062 0.668 1 96.62 204 ALA B O 1
ATOM 3764 N N . CYS B 1 205 ? -20.141 17.594 2.266 1 97.19 205 CYS B N 1
ATOM 3765 C CA . CYS B 1 205 ? -19.297 16.75 1.418 1 97.19 205 CYS B CA 1
ATOM 3766 C C . CYS B 1 205 ? -20.141 15.773 0.613 1 97.19 205 CYS B C 1
ATOM 3768 O O . CYS B 1 205 ? -20.141 14.578 0.9 1 97.19 205 CYS B O 1
ATOM 3770 N N . ILE B 1 206 ? -20.781 16.25 -0.48 1 95.31 206 ILE B N 1
ATOM 3771 C CA . ILE B 1 206 ? -21.844 15.469 -1.125 1 95.31 206 ILE B CA 1
ATOM 3772 C C . ILE B 1 206 ? -21.453 15.164 -2.568 1 95.31 206 ILE B C 1
ATOM 3774 O O . ILE B 1 206 ? -22.219 14.555 -3.314 1 95.31 206 ILE B O 1
ATOM 3778 N N . GLY B 1 207 ? -20.266 15.609 -2.938 1 95 207 GLY B N 1
ATOM 3779 C CA . GLY B 1 207 ? -19.828 15.375 -4.305 1 95 207 GLY B CA 1
ATOM 3780 C C . GLY B 1 207 ? -18.328 15.508 -4.492 1 95 207 GLY B C 1
ATOM 3781 O O . GLY B 1 207 ? -17.641 16.031 -3.621 1 95 207 GLY B O 1
ATOM 3782 N N . SER B 1 208 ? -17.906 15 -5.68 1 94.5 208 SER B N 1
ATOM 3783 C CA . SER B 1 208 ? -16.484 15.07 -6.023 1 94.5 208 SER B CA 1
ATOM 3784 C C . SER B 1 208 ? -16.109 16.484 -6.473 1 94.5 208 SER B C 1
ATOM 3786 O O . SER B 1 208 ? -16.922 17.203 -7.047 1 94.5 208 SER B O 1
ATOM 3788 N N . GLY B 1 209 ? -14.898 16.844 -6.172 1 94.19 209 GLY B N 1
ATOM 3789 C CA . GLY B 1 209 ? -14.336 18.062 -6.746 1 94.19 209 GLY B CA 1
ATOM 3790 C C . GLY B 1 209 ? -14.734 19.312 -5.984 1 94.19 209 GLY B C 1
ATOM 3791 O O . GLY B 1 209 ? -14.445 20.422 -6.422 1 94.19 209 GLY B O 1
ATOM 3792 N N . LEU B 1 210 ? -15.438 19.188 -4.852 1 96.5 210 LEU B N 1
ATOM 3793 C CA . LEU B 1 210 ? -15.812 20.359 -4.066 1 96.5 210 LEU B CA 1
ATOM 3794 C C . LEU B 1 210 ? -14.586 21 -3.432 1 96.5 210 LEU B C 1
ATOM 3796 O O . LEU B 1 210 ? -13.867 20.359 -2.666 1 96.5 210 LEU B O 1
ATOM 3800 N N . ILE B 1 211 ? -14.43 22.25 -3.637 1 95.19 211 ILE B N 1
ATOM 3801 C CA . ILE B 1 211 ? -13.211 22.969 -3.273 1 95.19 211 ILE B CA 1
ATOM 3802 C C . ILE B 1 211 ? -13.031 22.938 -1.757 1 95.19 211 ILE B C 1
ATOM 3804 O O . ILE B 1 211 ? -11.906 22.797 -1.265 1 95.19 211 ILE B O 1
ATOM 3808 N N . ASN B 1 212 ? -14.102 23.047 -1.045 1 95.81 212 ASN B N 1
ATOM 3809 C CA . ASN B 1 212 ? -14.031 23.109 0.412 1 95.81 212 ASN B CA 1
ATOM 3810 C C . ASN B 1 212 ? -13.695 21.734 1.009 1 95.81 212 ASN B C 1
ATOM 3812 O O . ASN B 1 212 ? -13.469 21.625 2.213 1 95.81 212 ASN B O 1
ATOM 3816 N N . TYR B 1 213 ? -13.633 20.734 0.156 1 97.75 213 TYR B N 1
ATOM 3817 C CA . TYR B 1 213 ? -13.336 19.391 0.623 1 97.75 213 TYR B CA 1
ATOM 3818 C C . TYR B 1 213 ? -12.172 18.797 -0.155 1 97.75 213 TYR B C 1
ATOM 3820 O O . TYR B 1 213 ? -12.141 17.578 -0.403 1 97.75 213 TYR B O 1
ATOM 3828 N N . GLN B 1 214 ? -11.344 19.641 -0.556 1 97.31 214 GLN B N 1
ATOM 3829 C CA . GLN B 1 214 ? -10.086 19.219 -1.168 1 97.31 214 GLN B CA 1
ATOM 3830 C C . GLN B 1 214 ? -8.898 19.609 -0.3 1 97.31 214 GLN B C 1
ATOM 3832 O O . GLN B 1 214 ? -8.859 20.703 0.259 1 97.31 214 GLN B O 1
ATOM 3837 N N . VAL B 1 215 ? -8.047 18.688 -0.139 1 97.44 215 VAL B N 1
ATOM 3838 C CA . VAL B 1 215 ? -6.789 18.953 0.552 1 97.44 215 VAL B CA 1
ATOM 3839 C C . VAL B 1 215 ? -5.668 19.141 -0.467 1 97.44 215 VAL B C 1
ATOM 3841 O O . VAL B 1 215 ? -5.449 18.281 -1.324 1 97.44 215 VAL B O 1
ATOM 3844 N N . ASN B 1 216 ? -5.008 20.25 -0.394 1 95.25 216 ASN B N 1
ATOM 3845 C CA . ASN B 1 216 ? -3.91 20.562 -1.3 1 95.25 216 ASN B CA 1
ATOM 3846 C C . ASN B 1 216 ? -2.562 20.516 -0.585 1 95.25 216 ASN B C 1
ATOM 3848 O O . ASN B 1 216 ? -2.346 21.234 0.394 1 95.25 216 ASN B O 1
ATOM 3852 N N . ILE B 1 217 ? -1.752 19.641 -1.046 1 95.81 217 ILE B N 1
ATOM 3853 C CA . ILE B 1 217 ? -0.391 19.547 -0.528 1 95.81 217 ILE B CA 1
ATOM 3854 C C . ILE B 1 217 ? 0.604 19.938 -1.622 1 95.81 217 ILE B C 1
ATOM 3856 O O . ILE B 1 217 ? 0.678 19.266 -2.66 1 95.81 217 ILE B O 1
ATOM 3860 N N . PRO B 1 218 ? 1.362 20.953 -1.434 1 94.12 218 PRO B N 1
ATOM 3861 C CA . PRO B 1 218 ? 2.33 21.312 -2.475 1 94.12 218 PRO B CA 1
ATOM 3862 C C . PRO B 1 218 ? 3.332 20.203 -2.754 1 94.12 218 PRO B C 1
ATOM 3864 O O . PRO B 1 218 ? 4.008 19.719 -1.836 1 94.12 218 PRO B O 1
ATOM 3867 N N . VAL B 1 219 ? 3.52 19.828 -4.008 1 94.62 219 VAL B N 1
ATOM 3868 C CA . VAL B 1 219 ? 4.398 18.734 -4.402 1 94.62 219 VAL B CA 1
ATOM 3869 C C . VAL B 1 219 ? 5.848 19.094 -4.102 1 94.62 219 VAL B C 1
ATOM 3871 O O . VAL B 1 219 ? 6.664 18.219 -3.783 1 94.62 219 VAL B O 1
ATOM 3874 N N . GLN B 1 220 ? 6.168 20.328 -4.164 1 93 220 GLN B N 1
ATOM 3875 C CA . GLN B 1 220 ? 7.543 20.797 -4 1 93 220 GLN B CA 1
ATOM 3876 C C . GLN B 1 220 ? 8.094 20.406 -2.629 1 93 220 GLN B C 1
ATOM 3878 O O . GLN B 1 220 ? 9.305 20.266 -2.455 1 93 220 GLN B O 1
ATOM 3883 N N . GLU B 1 221 ? 7.168 20.203 -1.629 1 93.81 221 GLU B N 1
ATOM 3884 C CA . GLU B 1 221 ? 7.59 19.859 -0.273 1 93.81 221 GLU B CA 1
ATOM 3885 C C . GLU B 1 221 ? 8.359 18.547 -0.247 1 93.81 221 GLU B C 1
ATOM 3887 O O . GLU B 1 221 ? 9.211 18.328 0.619 1 93.81 221 GLU B O 1
ATOM 3892 N N . VAL B 1 222 ? 8.086 17.672 -1.157 1 93.25 222 VAL B N 1
ATOM 3893 C CA . VAL B 1 222 ? 8.742 16.359 -1.229 1 93.25 222 VAL B CA 1
ATOM 3894 C C . VAL B 1 222 ? 10.234 16.547 -1.5 1 93.25 222 VAL B C 1
ATOM 3896 O O . VAL B 1 222 ? 11.047 15.711 -1.104 1 93.25 222 VAL B O 1
ATOM 3899 N N . PHE B 1 223 ? 10.609 17.594 -2.033 1 92.62 223 PHE B N 1
ATOM 3900 C CA . PHE B 1 223 ? 11.977 17.766 -2.506 1 92.62 223 PHE B CA 1
ATOM 3901 C C . PHE B 1 223 ? 12.742 18.75 -1.615 1 92.62 223 PHE B C 1
ATOM 3903 O O . PHE B 1 223 ? 13.844 19.172 -1.959 1 92.62 223 PHE B O 1
ATOM 3910 N N . TRP B 1 224 ? 12.156 19.125 -0.545 1 91.62 224 TRP B N 1
ATOM 3911 C CA . TRP B 1 224 ? 12.805 20 0.426 1 91.62 224 TRP B CA 1
ATOM 3912 C C . TRP B 1 224 ? 14.07 19.344 0.982 1 91.62 224 TRP B C 1
ATOM 3914 O O . TRP B 1 224 ? 14.008 18.266 1.566 1 91.62 224 TRP B O 1
ATOM 3924 N N . ASN B 1 225 ? 15.211 19.969 0.748 1 88.94 225 ASN B N 1
ATOM 3925 C CA . ASN B 1 225 ? 16.5 19.406 1.171 1 88.94 225 ASN B CA 1
ATOM 3926 C C . ASN B 1 225 ? 17.562 20.484 1.322 1 88.94 225 ASN B C 1
ATOM 3928 O O . ASN B 1 225 ? 18.609 20.422 0.692 1 88.94 225 ASN B O 1
ATOM 3932 N N . PRO B 1 226 ? 17.312 21.344 2.219 1 86 226 PRO B N 1
ATOM 3933 C CA . PRO B 1 226 ? 18.375 22.328 2.445 1 86 226 PRO B CA 1
ATOM 3934 C C . PRO B 1 226 ? 19.594 21.734 3.172 1 86 226 PRO B C 1
ATOM 3936 O O . PRO B 1 226 ? 19.484 20.672 3.779 1 86 226 PRO B O 1
ATOM 3939 N N . SER B 1 227 ? 20.641 22.484 3.057 1 78.5 227 SER B N 1
ATOM 3940 C CA . SER B 1 227 ? 21.812 22.062 3.832 1 78.5 227 SER B CA 1
ATOM 3941 C C . SER B 1 227 ? 21.562 22.219 5.328 1 78.5 227 SER B C 1
ATOM 3943 O O . SER B 1 227 ? 20.922 23.188 5.766 1 78.5 227 SER B O 1
ATOM 3945 N N . ILE B 1 228 ? 21.875 21.25 6.004 1 72.75 228 ILE B N 1
ATOM 3946 C CA . ILE B 1 228 ? 21.766 21.312 7.457 1 72.75 228 ILE B CA 1
ATOM 3947 C C . ILE B 1 228 ? 23.125 21.672 8.062 1 72.75 228 ILE B C 1
ATOM 3949 O O . ILE B 1 228 ? 24.094 20.938 7.887 1 72.75 228 ILE B O 1
ATOM 3953 N N . ILE B 1 229 ? 23.156 22.844 8.609 1 69.75 229 ILE B N 1
ATOM 3954 C CA . ILE B 1 229 ? 24.359 23.344 9.258 1 69.75 229 ILE B CA 1
ATOM 3955 C C . ILE B 1 229 ? 24.125 23.469 10.758 1 69.75 229 ILE B C 1
ATOM 3957 O O . ILE B 1 229 ? 23.172 24.141 11.188 1 69.75 229 ILE B O 1
ATOM 3961 N N . GLY B 1 230 ? 24.938 22.891 11.617 1 68.19 230 GLY B N 1
ATOM 3962 C CA . GLY B 1 230 ? 24.781 22.953 13.062 1 68.19 230 GLY B CA 1
ATOM 3963 C C . GLY B 1 230 ? 23.438 22.438 13.547 1 68.19 230 GLY B C 1
ATOM 3964 O O . GLY B 1 230 ? 22.844 22.984 14.477 1 68.19 230 GLY B O 1
ATOM 3965 N N . GLY B 1 231 ? 22.859 21.516 12.75 1 67.31 231 GLY B N 1
ATOM 3966 C CA . GLY B 1 231 ? 21.609 20.891 13.156 1 67.31 231 GLY B CA 1
ATOM 3967 C C . GLY B 1 231 ? 20.391 21.641 12.68 1 67.31 231 GLY B C 1
ATOM 3968 O O . GLY B 1 231 ? 19.25 21.203 12.914 1 67.31 231 GLY B O 1
ATOM 3969 N N . SER B 1 232 ? 20.703 22.734 12.086 1 73.31 232 SER B N 1
ATOM 3970 C CA . SER B 1 232 ? 19.578 23.531 11.602 1 73.31 232 SER B CA 1
ATOM 3971 C C . SER B 1 232 ? 19.641 23.703 10.086 1 73.31 232 SER B C 1
ATOM 3973 O O . SER B 1 232 ? 20.719 23.875 9.516 1 73.31 232 SER B O 1
ATOM 3975 N N . PRO B 1 233 ? 18.438 23.625 9.555 1 77.81 233 PRO B N 1
ATOM 3976 C CA . PRO B 1 233 ? 18.438 23.828 8.102 1 77.81 233 PRO B CA 1
ATOM 3977 C C . PRO B 1 233 ? 18.781 25.266 7.711 1 77.81 233 PRO B C 1
ATOM 3979 O O . PRO B 1 233 ? 18.328 26.203 8.352 1 77.81 233 PRO B O 1
ATOM 3982 N N . SER B 1 234 ? 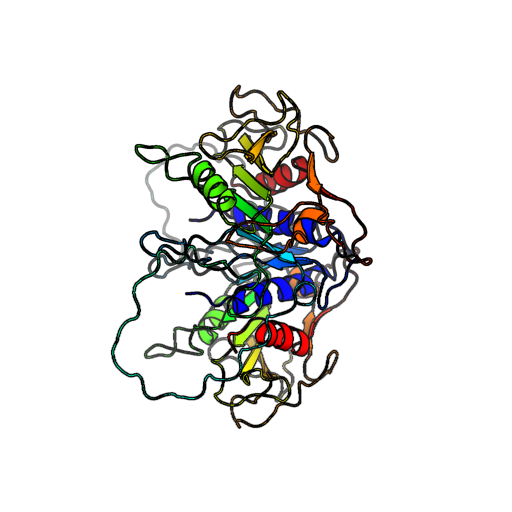19.688 25.406 6.84 1 81.38 234 SER B N 1
ATOM 3983 C CA . SER B 1 234 ? 20 26.703 6.238 1 81.38 234 SER B CA 1
ATOM 3984 C C . SER B 1 234 ? 19.047 27.031 5.098 1 81.38 234 SER B C 1
ATOM 3986 O O . SER B 1 234 ? 19.219 26.531 3.982 1 81.38 234 SER B O 1
ATOM 3988 N N . ILE B 1 235 ? 18.031 27.844 5.398 1 82.5 235 ILE B N 1
ATOM 3989 C CA . ILE B 1 235 ? 16.969 28.031 4.414 1 82.5 235 ILE B CA 1
ATOM 3990 C C . ILE B 1 235 ? 17.109 29.391 3.748 1 82.5 235 ILE B C 1
ATOM 3992 O O . ILE B 1 235 ? 16.375 29.703 2.807 1 82.5 235 ILE B O 1
ATOM 3996 N N . ALA B 1 236 ? 18.047 30.203 4.289 1 83 236 ALA B N 1
ATOM 3997 C CA . ALA B 1 236 ? 18.234 31.5 3.664 1 83 236 ALA B CA 1
ATOM 3998 C C . ALA B 1 236 ? 18.641 31.359 2.201 1 83 236 ALA B C 1
ATOM 4000 O O . ALA B 1 236 ? 19.672 30.75 1.9 1 83 236 ALA B O 1
ATOM 4001 N N . GLY B 1 237 ? 17.844 31.828 1.273 1 85.62 237 GLY B N 1
ATOM 4002 C CA . GLY B 1 237 ? 18.141 31.781 -0.151 1 85.62 237 GLY B CA 1
ATOM 4003 C C . GLY B 1 237 ? 17.906 30.406 -0.749 1 85.62 237 GLY B C 1
ATOM 4004 O O . GLY B 1 237 ? 18.172 30.172 -1.93 1 85.62 237 GLY B O 1
ATOM 4005 N N . TYR B 1 238 ? 17.453 29.516 0.06 1 88.38 238 TYR B N 1
ATOM 4006 C CA . TYR B 1 238 ? 17.219 28.156 -0.411 1 88.38 238 TYR B CA 1
ATOM 4007 C C . TYR B 1 238 ? 15.977 28.078 -1.296 1 88.38 238 TYR B C 1
ATOM 4009 O O . TYR B 1 238 ? 14.914 28.594 -0.929 1 88.38 238 TYR B O 1
ATOM 4017 N N . VAL B 1 239 ? 16.188 27.562 -2.525 1 89.25 239 VAL B N 1
ATOM 4018 C CA . VAL B 1 239 ? 15.078 27.328 -3.451 1 89.25 239 VAL B CA 1
ATOM 4019 C C . VAL B 1 239 ? 14.922 25.844 -3.701 1 89.25 239 VAL B C 1
ATOM 4021 O O . VAL B 1 239 ? 15.906 25.141 -3.988 1 89.25 239 VAL B O 1
ATOM 4024 N N . ILE B 1 240 ? 13.719 25.375 -3.514 1 90.31 240 ILE B N 1
ATOM 4025 C CA . ILE B 1 240 ? 13.461 23.953 -3.738 1 90.31 240 ILE B CA 1
ATOM 4026 C C . ILE B 1 240 ? 13.531 23.641 -5.23 1 90.31 240 ILE B C 1
ATOM 4028 O O . ILE B 1 240 ? 12.891 24.312 -6.043 1 90.31 240 ILE B O 1
ATOM 4032 N N . ALA B 1 241 ? 14.305 22.672 -5.598 1 89.25 241 ALA B N 1
ATOM 4033 C CA . ALA B 1 241 ? 14.391 22.219 -6.98 1 89.25 241 ALA B CA 1
ATOM 4034 C C . ALA B 1 241 ? 13.453 21.031 -7.23 1 89.25 241 ALA B C 1
ATOM 4036 O O . ALA B 1 241 ? 13.594 19.984 -6.602 1 89.25 241 ALA B O 1
ATOM 4037 N N . VAL B 1 242 ? 12.523 21.234 -8.086 1 90.88 242 VAL B N 1
ATOM 4038 C CA . VAL B 1 242 ? 11.586 20.172 -8.461 1 90.88 242 VAL B CA 1
ATOM 4039 C C . VAL B 1 242 ? 11.992 19.578 -9.805 1 90.88 242 VAL B C 1
ATOM 4041 O O . VAL B 1 242 ? 12.219 20.312 -10.773 1 90.88 242 VAL B O 1
ATOM 4044 N N . PRO B 1 243 ? 12.102 18.25 -9.852 1 89.5 243 PRO B N 1
ATOM 4045 C CA . PRO B 1 243 ? 12.414 17.641 -11.148 1 89.5 243 PRO B CA 1
ATOM 4046 C C . PRO B 1 243 ? 11.422 18.047 -12.242 1 89.5 243 PRO B C 1
ATOM 4048 O O . PRO B 1 243 ? 10.227 18.172 -11.969 1 89.5 243 PRO B O 1
ATOM 4051 N N . GLY B 1 244 ? 11.898 18.109 -13.469 1 87.12 244 GLY B N 1
ATOM 4052 C CA . GLY B 1 244 ? 11.094 18.562 -14.594 1 87.12 244 GLY B CA 1
ATOM 4053 C C . GLY B 1 244 ? 9.969 17.609 -14.945 1 87.12 244 GLY B C 1
ATOM 4054 O O . GLY B 1 244 ? 8.953 18.031 -15.523 1 87.12 244 GLY B O 1
ATOM 4055 N N . VAL B 1 245 ? 10.125 16.375 -14.578 1 85.88 245 VAL B N 1
ATOM 4056 C CA . VAL B 1 245 ? 9.141 15.367 -14.953 1 85.88 245 VAL B CA 1
ATOM 4057 C C . VAL B 1 245 ? 7.898 15.5 -14.078 1 85.88 245 VAL B C 1
ATOM 4059 O O . VAL B 1 245 ? 6.848 14.93 -14.383 1 85.88 245 VAL B O 1
ATOM 4062 N N . VAL B 1 246 ? 8.055 16.219 -12.906 1 88.31 246 VAL B N 1
ATOM 4063 C CA . VAL B 1 246 ? 6.906 16.469 -12.047 1 88.31 246 VAL B CA 1
ATOM 4064 C C . VAL B 1 246 ? 6.004 17.516 -12.68 1 88.31 246 VAL B C 1
ATOM 4066 O O . VAL B 1 246 ? 6.434 18.656 -12.914 1 88.31 246 VAL B O 1
ATOM 4069 N N . THR B 1 247 ? 4.711 17.125 -12.938 1 85.31 247 THR B N 1
ATOM 4070 C CA . THR B 1 247 ? 3.852 17.969 -13.773 1 85.31 247 THR B CA 1
ATOM 4071 C C . THR B 1 247 ? 2.842 18.719 -12.922 1 85.31 247 THR B C 1
ATOM 4073 O O . THR B 1 247 ? 2.418 19.828 -13.289 1 85.31 247 THR B O 1
ATOM 4076 N N . ALA B 1 248 ? 2.447 18.297 -11.844 1 89.31 248 ALA B N 1
ATOM 4077 C CA . ALA B 1 248 ? 1.415 18.922 -11.023 1 89.31 248 ALA B CA 1
ATOM 4078 C C . ALA B 1 248 ? 2.029 19.656 -9.836 1 89.31 248 ALA B C 1
ATOM 4080 O O . ALA B 1 248 ? 2.914 19.125 -9.156 1 89.31 248 ALA B O 1
ATOM 4081 N N . PRO B 1 249 ? 1.574 20.844 -9.586 1 92.06 249 PRO B N 1
ATOM 4082 C CA . PRO B 1 249 ? 2.143 21.609 -8.477 1 92.06 249 PRO B CA 1
ATOM 4083 C C . PRO B 1 249 ? 1.681 21.125 -7.109 1 92.06 249 PRO B C 1
ATOM 4085 O O . PRO B 1 249 ? 2.334 21.391 -6.098 1 92.06 249 PRO B O 1
ATOM 4088 N N . ASN B 1 250 ? 0.5 20.484 -7.117 1 93.94 250 ASN B N 1
ATOM 4089 C CA . ASN B 1 250 ? -0.066 20.031 -5.852 1 93.94 250 ASN B CA 1
ATOM 4090 C C . ASN B 1 250 ? -0.587 18.594 -5.957 1 93.94 250 ASN B C 1
ATOM 4092 O O . ASN B 1 250 ? -0.966 18.141 -7.039 1 93.94 250 ASN B O 1
ATOM 4096 N N . PHE B 1 251 ? -0.445 17.906 -4.812 1 94.69 251 PHE B N 1
ATOM 4097 C CA . PHE B 1 251 ? -1.325 16.75 -4.609 1 94.69 251 PHE B CA 1
ATOM 4098 C C . PHE B 1 251 ? -2.725 17.219 -4.211 1 94.69 251 PHE B C 1
ATOM 4100 O O . PHE B 1 251 ? -2.895 17.906 -3.209 1 94.69 251 PHE B O 1
ATOM 4107 N N . ILE B 1 252 ? -3.688 16.844 -5.004 1 94.88 252 ILE B N 1
ATOM 4108 C CA . ILE B 1 252 ? -5.051 17.25 -4.672 1 94.88 252 ILE B CA 1
ATOM 4109 C C . ILE B 1 252 ? -5.848 16.031 -4.215 1 94.88 252 ILE B C 1
ATOM 4111 O O . ILE B 1 252 ? -6.18 15.156 -5.02 1 94.88 252 ILE B O 1
ATOM 4115 N N . ILE B 1 253 ? -6.113 15.984 -2.914 1 96.31 253 ILE B N 1
ATOM 4116 C CA . ILE B 1 253 ? -6.852 14.875 -2.324 1 96.31 253 ILE B CA 1
ATOM 4117 C C . ILE B 1 253 ? -8.328 15.25 -2.193 1 96.31 253 ILE B C 1
ATOM 4119 O O . ILE B 1 253 ? -8.664 16.25 -1.562 1 96.31 253 ILE B O 1
ATOM 4123 N N . ASP B 1 254 ? -9.156 14.492 -2.781 1 97 254 ASP B N 1
ATOM 4124 C CA . ASP B 1 254 ? -10.602 14.688 -2.703 1 97 254 ASP B CA 1
ATOM 4125 C C . ASP B 1 254 ? -11.195 13.914 -1.532 1 97 254 ASP B C 1
ATOM 4127 O O . ASP B 1 254 ? -11.289 12.688 -1.576 1 97 254 ASP B O 1
ATOM 4131 N N . LEU B 1 255 ? -11.688 14.633 -0.542 1 98.19 255 LEU B N 1
ATOM 4132 C CA . LEU B 1 255 ? -12.172 13.992 0.679 1 98.19 255 LEU B CA 1
ATOM 4133 C C . LEU B 1 255 ? -13.469 13.242 0.422 1 98.19 255 LEU B C 1
ATOM 4135 O O . LEU B 1 255 ? -13.781 12.281 1.122 1 98.19 255 LEU B O 1
ATOM 4139 N N . TYR B 1 256 ? -14.234 13.703 -0.617 1 97.62 256 TYR B N 1
ATOM 4140 C CA . TYR B 1 256 ? -15.438 12.961 -0.981 1 97.62 256 TYR B CA 1
ATOM 4141 C C . TYR B 1 256 ? -15.102 11.555 -1.443 1 97.62 256 TYR B C 1
ATOM 4143 O O . TYR B 1 256 ? -15.805 10.602 -1.115 1 97.62 256 TYR B O 1
ATOM 4151 N N . GLN B 1 257 ? -14.031 11.461 -2.174 1 95.5 257 GLN B N 1
ATOM 4152 C CA . GLN B 1 257 ? -13.617 10.141 -2.641 1 95.5 257 GLN B CA 1
ATOM 4153 C C . GLN B 1 257 ? -13.18 9.258 -1.478 1 95.5 257 GLN B C 1
ATOM 4155 O O . GLN B 1 257 ? -13.469 8.062 -1.457 1 95.5 257 GLN B O 1
ATOM 4160 N N . ILE B 1 258 ? -12.445 9.797 -0.549 1 96.31 258 ILE B N 1
ATOM 4161 C CA . ILE B 1 258 ? -12.055 9.062 0.647 1 96.31 258 ILE B CA 1
ATOM 4162 C C . ILE B 1 258 ? -13.312 8.594 1.392 1 96.31 258 ILE B C 1
ATOM 4164 O O . ILE B 1 258 ? -13.391 7.445 1.826 1 96.31 258 ILE B O 1
ATOM 4168 N N . GLN B 1 259 ? -14.266 9.477 1.512 1 96.19 259 GLN B N 1
ATOM 4169 C CA . GLN B 1 259 ? -15.547 9.172 2.139 1 96.19 259 GLN B CA 1
ATOM 4170 C C . GLN B 1 259 ? -16.219 7.973 1.464 1 96.19 259 GLN B C 1
ATOM 4172 O O . GLN B 1 259 ? -16.672 7.047 2.139 1 96.19 259 GLN B O 1
ATOM 4177 N N . GLN B 1 260 ? -16.234 8.016 0.167 1 92.88 260 GLN B N 1
ATOM 4178 C CA . GLN B 1 260 ? -16.891 6.945 -0.581 1 92.88 260 GLN B CA 1
ATOM 4179 C C . GLN B 1 260 ? -16.188 5.609 -0.341 1 92.88 260 GLN B C 1
ATOM 4181 O O . GLN B 1 260 ? -16.844 4.574 -0.209 1 92.88 260 GLN B O 1
ATOM 4186 N N . VAL B 1 261 ? -14.938 5.652 -0.317 1 90.69 261 VAL B N 1
ATOM 4187 C CA . VAL B 1 261 ? -14.18 4.43 -0.071 1 90.69 261 VAL B CA 1
ATOM 4188 C C . VAL B 1 261 ? -14.562 3.852 1.291 1 90.69 261 VAL B C 1
ATOM 4190 O O . VAL B 1 261 ? -14.773 2.645 1.424 1 90.69 261 VAL B O 1
ATOM 4193 N N . VAL B 1 262 ? -14.633 4.668 2.33 1 92.56 262 VAL B N 1
ATOM 4194 C CA . VAL B 1 262 ? -14.977 4.227 3.676 1 92.56 262 VAL B CA 1
ATOM 4195 C C . VAL B 1 262 ? -16.391 3.656 3.686 1 92.56 262 VAL B C 1
ATOM 4197 O O . VAL B 1 262 ? -16.625 2.549 4.18 1 92.56 262 VAL B O 1
ATOM 4200 N N . LEU B 1 263 ? -17.312 4.355 3.064 1 91.38 263 LEU B N 1
ATOM 4201 C CA . LEU B 1 263 ? -18.719 3.973 3.088 1 91.38 263 LEU B CA 1
ATOM 4202 C C . LEU B 1 263 ? -18.953 2.664 2.336 1 91.38 263 LEU B C 1
ATOM 4204 O O . LEU B 1 263 ? -19.797 1.854 2.727 1 91.38 263 LEU B O 1
ATOM 4208 N N . GLN B 1 264 ? -18.188 2.475 1.337 1 85.25 264 GLN B N 1
ATOM 4209 C CA . GLN B 1 264 ? -18.344 1.28 0.513 1 85.25 264 GLN B CA 1
ATOM 4210 C C . GLN B 1 264 ? -17.734 0.06 1.186 1 85.25 264 GLN B C 1
ATOM 4212 O O . GLN B 1 264 ? -18.031 -1.078 0.827 1 85.25 264 GLN B O 1
ATOM 4217 N N . ASN B 1 265 ? -16.875 0.273 2.109 1 83.25 265 ASN B N 1
ATOM 4218 C CA . ASN B 1 265 ? -16.125 -0.851 2.66 1 83.25 265 ASN B CA 1
ATOM 4219 C C . ASN B 1 265 ? -16.406 -1.047 4.145 1 83.25 265 ASN B C 1
ATOM 4221 O O . ASN B 1 265 ? -15.719 -1.812 4.82 1 83.25 265 ASN B O 1
ATOM 4225 N N . GLN B 1 266 ? -17.375 -0.341 4.625 1 85.88 266 GLN B N 1
ATOM 4226 C CA . GLN B 1 266 ? -17.734 -0.515 6.027 1 85.88 266 GLN B CA 1
ATOM 4227 C C . GLN B 1 266 ? -18.828 -1.567 6.188 1 85.88 266 GLN B C 1
ATOM 4229 O O . GLN B 1 266 ? -19.469 -1.955 5.211 1 85.88 266 GLN B O 1
ATOM 4234 N N . GLU B 1 267 ? -18.969 -2.076 7.387 1 78.25 267 GLU B N 1
ATOM 4235 C CA . GLU B 1 267 ? -20.062 -2.994 7.695 1 78.25 267 GLU B CA 1
ATOM 4236 C C . GLU B 1 267 ? -21.375 -2.242 7.91 1 78.25 267 GLU B C 1
ATOM 4238 O O . GLU B 1 267 ? -21.453 -1.354 8.758 1 78.25 267 GLU B O 1
ATOM 4243 N N . ASN B 1 268 ? -22.266 -2.488 6.957 1 76.25 268 ASN B N 1
ATOM 4244 C CA . ASN B 1 268 ? -23.547 -1.799 7.066 1 76.25 268 ASN B CA 1
ATOM 4245 C C . ASN B 1 268 ? -24.625 -2.693 7.695 1 76.25 268 ASN B C 1
ATOM 4247 O O . ASN B 1 268 ? -24.719 -3.875 7.363 1 76.25 268 ASN B O 1
#

Foldseek 3Di:
DPAPLQVLLLVQLQVLLVVQQLPDDPQTQKDKDWDDQCFDPPDDTRRPIFRIFMAGTLVQDFADPDPPDPPPDDPPPDPPPPPVCLPQDDQADPVSGGGGQEGEHEEEPWDCFDDPVRCDTQPNVQVVQVVDQRHFKYKYKYKYDFDPDADPVGFTWTKMKIKMKGQDPDDDPPQWDDDPPDPRITMGMDIDTQAGPPPRHGDPLPDWPDPSQKDKDFPLSNQDDADQDPNRGDCVVDDRDDDPSRDDGISIDGVSVSNVSSRVRDDD/DPAPLQVLLLVQLVVLLVVQQLPDDPQTQKDKDFDDQPFDPPDDTRSPTFRIFMAGTLVQQFADPDPPDDPPDDPPPDPPDPPPCLPQDDQADPVSGGGGQEGEHEEEPWDCFDDPVRCDTQPNVQVSQVVDQLHFKYKYKYKYDFDPDADPVGFTWTKMKIKMKGQDPDDDPPQWDDDPPDPRITMGMDTDTQAGPPPRHGDPLPDWPDPSQKDKDFPLSNQDDADQDPSRGDCVVDDRDDDPSRDDGISIDGVSVSNVSSRVRDDD

pLDDT: mean 80.1, std 19.18, range [31.22, 98.62]

Nearest PDB structures (foldseek):
  5t0z-assembly1_D  TM=4.757E-01  e=1.744E-01  Geobacter metallireducens GS-15
  5t0z-assembly1_B  TM=4.886E-01  e=6.367E-01  Geobacter metallireducens GS-15
  5t0z-assembly1_A  TM=4.516E-01  e=4.975E-01  Geobacter metallireducens GS-15
  5ig3-assembly1_A-2  TM=2.567E-01  e=1.708E+00  Homo sapiens
  5t0z-assembly1_D  TM=4.845E-01  e=2.394E-01  Geobacter metallireducens GS-15